Protein 2GWN (pdb70)

Structure (mmCIF, N/CA/C/O backbone):
data_2GWN
#
_entry.id   2GWN
#
_cell.length_a   86.459
_cell.length_b   86.873
_cell.length_c   114.581
_cell.angle_alpha   90.00
_cell.angle_beta   90.00
_cell.angle_gamma   90.00
#
_symmetry.space_group_name_H-M   'I 2 2 2'
#
loop_
_entity.id
_entity.type
_entity.pdbx_description
1 polymer dihydroorotase
2 non-polymer 'ZINC ION'
3 non-polymer 'CACODYLATE ION'
4 non-polymer 'CHLORIDE ION'
5 non-polymer 'SULFATE ION'
6 non-polymer BETA-MERCAPTOETHANOL
7 non-polymer GLYCEROL
8 water water
#
loop_
_atom_site.group_PDB
_atom_site.id
_atom_site.type_symbol
_atom_site.label_atom_id
_atom_site.label_alt_id
_atom_site.label_comp_id
_atom_site.label_asym_id
_atom_site.label_entity_id
_atom_site.label_seq_id
_atom_site.pdbx_PDB_ins_code
_atom_site.Cartn_x
_atom_site.Cartn_y
_atom_site.Cartn_z
_atom_site.occupancy
_atom_site.B_iso_or_equiv
_atom_site.auth_seq_id
_atom_site.auth_comp_id
_atom_site.auth_asym_id
_atom_site.auth_atom_id
_atom_site.pdbx_PDB_model_num
ATOM 1 N N . SER A 1 1 ? 18.360 35.979 -1.187 1.00 28.31 -2 SER A N 1
ATOM 2 C CA . SER A 1 1 ? 17.044 35.359 -1.542 1.00 28.22 -2 SER A CA 1
ATOM 3 C C . SER A 1 1 ? 17.095 34.791 -2.959 1.00 27.78 -2 SER A C 1
ATOM 4 O O . SER A 1 1 ? 17.765 35.359 -3.832 1.00 27.71 -2 SER A O 1
ATOM 7 N N . ASN A 1 2 ? 16.417 33.664 -3.184 1.00 26.46 -1 ASN A N 1
ATOM 8 C CA . ASN A 1 2 ? 16.228 33.171 -4.552 1.00 25.71 -1 ASN A CA 1
ATOM 9 C C . ASN A 1 2 ? 15.025 33.863 -5.216 1.00 25.05 -1 ASN A C 1
ATOM 10 O O . ASN A 1 2 ? 13.999 34.089 -4.564 1.00 24.61 -1 ASN A O 1
ATOM 15 N N . ALA A 1 3 ? 15.176 34.225 -6.493 1.00 24.22 0 ALA A N 1
ATOM 16 C CA . ALA A 1 3 ? 14.094 34.848 -7.283 1.00 23.55 0 ALA A CA 1
ATOM 17 C C . ALA A 1 3 ? 13.839 34.066 -8.580 1.00 23.21 0 ALA A C 1
ATOM 18 O O . ALA A 1 3 ? 12.909 34.353 -9.353 1.00 22.51 0 ALA A O 1
ATOM 28 N N . LYS A 1 5 ? 13.153 30.697 -11.102 1.00 18.85 2 LYS A N 1
ATOM 29 C CA . LYS A 1 5 ? 12.511 29.397 -11.207 1.00 17.84 2 LYS A CA 1
ATOM 30 C C . LYS A 1 5 ? 13.589 28.360 -11.447 1.00 16.46 2 LYS A C 1
ATOM 31 O O . LYS A 1 5 ? 14.327 28.421 -12.445 1.00 17.09 2 LYS A O 1
ATOM 37 N N . ILE A 1 6 ? 13.699 27.427 -10.509 1.00 15.14 3 ILE A N 1
ATOM 38 C CA . ILE A 1 6 ? 14.724 26.411 -10.558 1.00 13.39 3 ILE A CA 1
ATOM 39 C C . ILE A 1 6 ? 14.043 25.068 -10.627 1.00 12.61 3 ILE A C 1
ATOM 40 O O . ILE A 1 6 ? 13.229 24.736 -9.757 1.00 12.60 3 ILE A O 1
ATOM 45 N N . LEU A 1 7 ? 14.407 24.288 -11.636 1.00 11.01 4 LEU A N 1
ATOM 46 C CA . LEU A 1 7 ? 13.823 22.966 -11.840 1.00 10.43 4 LEU A CA 1
ATOM 47 C C . LEU A 1 7 ? 14.787 21.901 -11.365 1.00 10.26 4 LEU A C 1
ATOM 48 O O . LEU A 1 7 ? 15.923 21.799 -11.852 1.00 11.20 4 LEU A O 1
ATOM 53 N N . LEU A 1 8 ? 14.334 21.117 -10.397 1.00 10.42 5 LEU A N 1
ATOM 54 C CA . LEU A 1 8 ? 15.044 19.916 -9.987 1.00 10.28 5 LEU A CA 1
ATOM 55 C C . LEU A 1 8 ? 14.471 18.819 -10.839 1.00 9.89 5 LEU A C 1
ATOM 56 O O . LEU A 1 8 ? 13.343 18.361 -10.626 1.00 10.94 5 LEU A O 1
ATOM 61 N N . ARG A 1 9 ? 15.237 18.417 -11.845 1.00 9.31 6 ARG A N 1
ATOM 62 C CA . ARG A 1 9 ? 14.673 17.656 -12.940 1.00 9.21 6 ARG A CA 1
ATOM 63 C C . ARG A 1 9 ? 14.924 16.152 -12.809 1.00 9.21 6 ARG A C 1
ATOM 64 O O . ARG A 1 9 ? 16.077 15.719 -12.679 1.00 9.55 6 ARG A O 1
ATOM 72 N N . ASN A 1 10 ? 13.836 15.371 -12.861 1.00 8.95 7 ASN A N 1
ATOM 73 C CA . ASN A 1 10 ? 13.875 13.895 -12.902 1.00 10.03 7 ASN A CA 1
ATOM 74 C C . ASN A 1 10 ? 14.595 13.213 -11.738 1.00 10.50 7 ASN A C 1
ATOM 75 O O . ASN A 1 10 ? 15.396 12.275 -11.924 1.00 11.54 7 ASN A O 1
ATOM 80 N N . ALA A 1 11 ? 14.288 13.683 -10.543 1.00 10.13 8 ALA A N 1
ATOM 81 C CA . ALA A 1 11 ? 14.717 13.038 -9.321 1.00 10.95 8 ALA A CA 1
ATOM 82 C C . ALA A 1 11 ? 13.856 11.810 -9.023 1.00 11.30 8 ALA A C 1
ATOM 83 O O . ALA A 1 11 ? 12.827 11.578 -9.683 1.00 12.31 8 ALA A O 1
ATOM 85 N N . LEU A 1 12 ? 14.270 11.052 -8.014 1.00 11.13 9 LEU A N 1
ATOM 86 C CA . LEU A 1 12 ? 13.391 10.056 -7.370 1.00 10.99 9 LEU A CA 1
ATOM 87 C C . LEU A 1 12 ? 12.856 10.684 -6.080 1.00 10.72 9 LEU A C 1
ATOM 88 O O . LEU A 1 12 ? 13.580 10.850 -5.103 1.00 10.70 9 LEU A O 1
ATOM 93 N N . ILE A 1 13 ? 11.598 11.091 -6.107 1.00 10.08 10 ILE A N 1
ATOM 94 C CA . ILE A 1 13 ? 11.043 11.851 -4.991 1.00 11.08 10 ILE A CA 1
ATOM 95 C C . ILE A 1 13 ? 10.458 10.926 -3.930 1.00 10.91 10 ILE A C 1
ATOM 96 O O . ILE A 1 13 ? 9.760 9.970 -4.263 1.00 11.59 10 ILE A O 1
ATOM 101 N N . THR A 1 14 ? 10.726 11.220 -2.656 1.00 10.18 11 THR A N 1
ATOM 102 C CA . THR A 1 14 ? 9.983 10.572 -1.571 1.00 10.02 11 THR A CA 1
ATOM 103 C C . THR A 1 14 ? 9.222 11.630 -0.796 1.00 10.46 11 THR A C 1
ATOM 104 O O . THR A 1 14 ? 9.823 12.588 -0.261 1.00 10.25 11 THR A O 1
ATOM 108 N N . ASN A 1 15 ? 7.898 11.456 -0.724 1.00 9.47 12 ASN A N 1
ATOM 109 C CA . ASN A 1 15 ? 7.054 12.404 0.009 1.00 9.63 12 ASN A CA 1
ATOM 110 C C . ASN A 1 15 ? 5.745 11.720 0.358 1.00 8.89 12 ASN A C 1
ATOM 111 O O . ASN A 1 15 ? 5.123 11.073 -0.504 1.00 8.96 12 ASN A O 1
ATOM 116 N N . GLU A 1 16 ? 5.361 11.861 1.624 1.00 7.73 13 GLU A N 1
ATOM 117 C CA . GLU A 1 16 ? 4.061 11.437 2.153 1.00 8.41 13 GLU A CA 1
ATOM 118 C C . GLU A 1 16 ? 3.766 9.972 1.838 1.00 8.37 13 GLU A C 1
ATOM 119 O O . GLU A 1 16 ? 2.684 9.621 1.346 1.00 8.09 13 GLU A O 1
ATOM 125 N N . GLY A 1 17 ? 4.760 9.127 2.106 1.00 8.74 14 GLY A N 1
ATOM 126 C CA . GLY A 1 17 ? 4.553 7.666 2.054 1.00 10.14 14 GLY A CA 1
ATOM 127 C C . GLY A 1 17 ? 4.747 7.086 0.662 1.00 10.72 14 GLY A C 1
ATOM 128 O O . GLY A 1 17 ? 4.610 5.876 0.479 1.00 10.56 14 GLY A O 1
ATOM 129 N N . LYS A 1 18 ? 5.064 7.936 -0.314 1.00 10.81 15 LYS A N 1
ATOM 130 C CA . LYS A 1 18 ? 5.222 7.499 -1.713 1.00 12.80 15 LYS A CA 1
ATOM 131 C C . LYS A 1 18 ? 6.615 7.833 -2.208 1.00 12.09 15 LYS A C 1
ATOM 132 O O . LYS A 1 18 ? 7.156 8.904 -1.913 1.00 10.53 15 LYS A O 1
ATOM 138 N N . THR A 1 19 ? 7.177 6.929 -3.008 1.00 11.21 16 THR A N 1
ATOM 139 C CA . THR A 1 19 ? 8.408 7.216 -3.722 1.00 10.51 16 THR A CA 1
ATOM 140 C C . THR A 1 19 ? 8.137 7.073 -5.223 1.00 10.89 16 THR A C 1
ATOM 141 O O . THR A 1 19 ? 7.609 6.057 -5.670 1.00 9.46 16 THR A O 1
ATOM 145 N N . PHE A 1 20 ? 8.508 8.099 -5.988 1.00 11.07 17 PHE A N 1
ATOM 146 C CA . PHE A 1 20 ? 8.156 8.137 -7.417 1.00 11.80 17 PHE A CA 1
ATOM 147 C C . PHE A 1 20 ? 9.094 9.051 -8.204 1.00 12.15 17 PHE A C 1
ATOM 148 O O . PHE A 1 20 ? 9.539 10.082 -7.683 1.00 10.92 17 PHE A O 1
ATOM 156 N N . PRO A 1 21 ? 9.397 8.683 -9.471 1.00 12.63 18 PRO A N 1
ATOM 157 C CA . PRO A 1 21 ? 10.176 9.598 -10.312 1.00 12.97 18 PRO A CA 1
ATOM 158 C C . PRO A 1 21 ? 9.401 10.890 -10.454 1.00 13.52 18 PRO A C 1
ATOM 159 O O . PRO A 1 21 ? 8.153 10.873 -10.563 1.00 14.04 18 PRO A O 1
ATOM 163 N N . GLY A 1 22 ? 10.101 12.012 -10.391 1.00 12.24 19 GLY A N 1
ATOM 164 C CA . GLY A 1 22 ? 9.425 13.276 -10.613 1.00 12.28 19 GLY A CA 1
ATOM 165 C C . GLY A 1 22 ? 10.373 14.448 -10.608 1.00 12.06 19 GLY A C 1
ATOM 166 O O . GLY A 1 22 ? 11.567 14.293 -10.297 1.00 13.01 19 GLY A O 1
ATOM 167 N N . SER A 1 23 ? 9.837 15.614 -10.956 1.00 11.08 20 SER A N 1
ATOM 168 C CA . SER A 1 23 ? 10.584 16.855 -10.911 1.00 11.47 20 SER A CA 1
ATOM 169 C C . SER A 1 23 ? 9.883 17.819 -9.965 1.00 11.12 20 SER A C 1
ATOM 170 O O . SER A 1 23 ? 8.668 17.746 -9.759 1.00 11.09 20 SER A O 1
ATOM 173 N N . VAL A 1 24 ? 10.660 18.740 -9.411 1.00 11.39 21 VAL A N 1
ATOM 174 C CA . VAL A 1 24 ? 10.122 19.766 -8.549 1.00 11.60 21 VAL A CA 1
ATOM 175 C C . VAL A 1 24 ? 10.545 21.100 -9.068 1.00 11.63 21 VAL A C 1
ATOM 176 O O . VAL A 1 24 ? 11.749 21.323 -9.313 1.00 11.86 21 VAL A O 1
ATOM 188 N N . ILE A 1 26 ? 10.911 24.996 -8.193 1.00 12.71 23 ILE A N 1
ATOM 189 C CA . ILE A 1 26 ? 11.071 26.009 -7.163 1.00 12.82 23 ILE A CA 1
ATOM 190 C C . ILE A 1 26 ? 10.818 27.367 -7.807 1.00 13.04 23 ILE A C 1
ATOM 191 O O . ILE A 1 26 ? 11.336 27.652 -8.884 1.00 13.37 23 ILE A O 1
ATOM 196 N N . ASP A 1 27 ? 9.992 28.185 -7.170 1.00 12.85 24 ASP A N 1
ATOM 197 C CA . ASP A 1 27 ? 9.787 29.542 -7.631 1.00 13.07 24 ASP A CA 1
ATOM 198 C C . ASP A 1 27 ? 10.104 30.491 -6.490 1.00 11.53 24 ASP A C 1
ATOM 199 O O . ASP A 1 27 ? 9.324 30.605 -5.547 1.00 12.19 24 ASP A O 1
ATOM 204 N N . GLY A 1 28 ? 11.258 31.143 -6.554 1.00 9.95 25 GLY A N 1
ATOM 205 C CA . GLY A 1 28 ? 11.718 31.976 -5.445 1.00 9.24 25 GLY A CA 1
ATOM 206 C C . GLY A 1 28 ? 11.935 31.118 -4.201 1.00 8.58 25 GLY A C 1
ATOM 207 O O . GLY A 1 28 ? 12.620 30.107 -4.267 1.00 8.74 25 GLY A O 1
ATOM 208 N N . ALA A 1 29 ? 11.326 31.493 -3.077 1.00 7.62 26 ALA A N 1
ATOM 209 C CA . ALA A 1 29 ? 11.526 30.741 -1.829 1.00 8.49 26 ALA A CA 1
ATOM 210 C C . ALA A 1 29 ? 10.636 29.508 -1.715 1.00 8.51 26 ALA A C 1
ATOM 211 O O . ALA A 1 29 ? 10.789 28.721 -0.792 1.00 8.09 26 ALA A O 1
ATOM 213 N N . PHE A 1 30 ? 9.707 29.328 -2.653 1.00 9.82 27 PHE A N 1
ATOM 214 C CA . PHE A 1 30 ? 8.669 28.286 -2.479 1.00 10.32 27 PHE A CA 1
ATOM 215 C C . PHE A 1 30 ? 8.672 27.185 -3.519 1.00 11.03 27 PHE A C 1
ATOM 216 O O . PHE A 1 30 ? 9.165 27.368 -4.632 1.00 11.46 27 PHE A O 1
ATOM 224 N N . ILE A 1 31 ? 8.113 26.041 -3.145 1.00 11.30 28 ILE A N 1
ATOM 225 C CA . ILE A 1 31 ? 7.825 24.970 -4.090 1.00 11.81 28 ILE A CA 1
ATOM 226 C C . ILE A 1 31 ? 6.577 25.388 -4.865 1.00 12.56 28 ILE A C 1
ATOM 227 O O . ILE A 1 31 ? 5.537 25.721 -4.279 1.00 12.96 28 ILE A O 1
ATOM 232 N N . SER A 1 32 ? 6.673 25.407 -6.181 1.00 13.34 29 SER A N 1
ATOM 233 C CA . SER A 1 32 ? 5.525 25.837 -6.946 1.00 14.94 29 SER A CA 1
ATOM 234 C C . SER A 1 32 ? 4.827 24.661 -7.595 1.00 15.84 29 SER A C 1
ATOM 235 O O . SER A 1 32 ? 3.603 24.707 -7.767 1.00 16.10 29 SER A O 1
ATOM 238 N N . ARG A 1 33 ? 5.589 23.630 -7.975 1.00 15.84 30 ARG A N 1
ATOM 239 C CA . ARG A 1 33 ? 4.995 22.478 -8.665 1.00 17.15 30 ARG A CA 1
ATOM 240 C C . ARG A 1 33 ? 5.768 21.199 -8.450 1.00 16.16 30 ARG A C 1
ATOM 241 O O . ARG A 1 33 ? 6.995 21.223 -8.314 1.00 16.98 30 ARG A O 1
ATOM 249 N N . ILE A 1 34 ? 5.038 20.089 -8.371 1.00 15.55 31 ILE A N 1
ATOM 250 C CA . ILE A 1 34 ? 5.635 18.747 -8.402 1.00 15.33 31 ILE A CA 1
ATOM 251 C C . ILE A 1 34 ? 5.094 18.093 -9.668 1.00 14.94 31 ILE A C 1
ATOM 252 O O . ILE A 1 34 ? 3.867 18.090 -9.893 1.00 14.57 31 ILE A O 1
ATOM 257 N N . ILE A 1 35 ? 6.003 17.606 -10.523 1.00 13.44 32 ILE A N 1
ATOM 258 C CA . ILE A 1 35 ? 5.619 17.079 -11.824 1.00 12.73 32 ILE A CA 1
ATOM 259 C C . ILE A 1 35 ? 6.005 15.622 -11.837 1.00 13.58 32 ILE A C 1
ATOM 260 O O . ILE A 1 35 ? 7.196 15.288 -11.940 1.00 13.50 32 ILE A O 1
ATOM 265 N N . GLU A 1 36 ? 5.015 14.743 -11.717 1.00 13.23 33 GLU A N 1
ATOM 266 C CA . GLU A 1 36 ? 5.296 13.308 -11.695 1.00 14.09 33 GLU A CA 1
ATOM 267 C C . GLU A 1 36 ? 5.854 12.793 -13.014 1.00 13.26 33 GLU A C 1
ATOM 268 O O . GLU A 1 36 ? 5.455 13.252 -14.094 1.00 12.77 33 GLU A O 1
ATOM 274 N N . GLY A 1 37 ? 6.777 11.841 -12.919 1.00 12.09 34 GLY A N 1
ATOM 275 C CA . GLY A 1 37 ? 7.277 11.131 -14.096 1.00 13.00 34 GLY A CA 1
ATOM 276 C C . GLY A 1 37 ? 8.652 11.609 -14.521 1.00 13.66 34 GLY A C 1
ATOM 277 O O . GLY A 1 37 ? 9.326 12.320 -13.792 1.00 12.07 34 GLY A O 1
ATOM 278 N N . GLU A 1 38 ? 9.054 11.210 -15.720 1.00 15.12 35 GLU A N 1
ATOM 279 C CA . GLU A 1 38 ? 10.330 11.641 -16.291 1.00 16.92 35 GLU A CA 1
ATOM 280 C C . GLU A 1 38 ? 10.041 12.674 -17.381 1.00 16.27 35 GLU A C 1
ATOM 281 O O . GLU A 1 38 ? 9.410 12.350 -18.386 1.00 15.53 35 GLU A O 1
ATOM 287 N N . LEU A 1 39 ? 10.479 13.917 -17.187 1.00 16.46 36 LEU A N 1
ATOM 288 C CA . LEU A 1 39 ? 10.371 14.899 -18.260 1.00 17.42 36 LEU A CA 1
ATOM 289 C C . LEU A 1 39 ? 11.206 14.445 -19.449 1.00 18.68 36 LEU A C 1
ATOM 290 O O . LEU A 1 39 ? 12.354 14.029 -19.275 1.00 18.41 36 LEU A O 1
ATOM 295 N N . PRO A 1 40 ? 10.622 14.512 -20.663 1.00 19.46 37 PRO A N 1
ATOM 296 C CA . PRO A 1 40 ? 11.362 14.165 -21.872 1.00 20.45 37 PRO A CA 1
ATOM 297 C C . PRO A 1 40 ? 12.605 15.029 -22.022 1.00 21.23 37 PRO A C 1
ATOM 298 O O . PRO A 1 40 ? 12.705 16.088 -21.398 1.00 21.36 37 PRO A O 1
ATOM 302 N N . ALA A 1 41 ? 13.531 14.564 -22.859 1.00 22.51 38 ALA A N 1
ATOM 303 C CA . ALA A 1 41 ? 14.846 15.177 -23.057 1.00 23.30 38 ALA A CA 1
ATOM 304 C C . ALA A 1 41 ? 14.855 16.713 -23.171 1.00 23.76 38 ALA A C 1
ATOM 305 O O . ALA A 1 41 ? 15.624 17.396 -22.470 1.00 23.86 38 ALA A O 1
ATOM 307 N N . ASP A 1 42 ? 13.989 17.234 -24.038 1.00 23.96 39 ASP A N 1
ATOM 308 C CA . ASP A 1 42 ? 14.013 18.640 -24.441 1.00 24.40 39 ASP A CA 1
ATOM 309 C C . ASP A 1 42 ? 13.266 19.578 -23.489 1.00 24.41 39 ASP A C 1
ATOM 310 O O . ASP A 1 42 ? 13.330 20.805 -23.644 1.00 25.02 39 ASP A O 1
ATOM 315 N N . ASP A 1 43 ? 12.591 19.002 -22.492 1.00 23.27 40 ASP A N 1
ATOM 316 C CA . ASP A 1 43 ? 11.567 19.711 -21.746 1.00 22.33 40 ASP A CA 1
ATOM 317 C C . ASP A 1 43 ? 12.060 20.138 -20.357 1.00 21.45 40 ASP A C 1
ATOM 318 O O . ASP A 1 43 ? 12.332 19.295 -19.492 1.00 20.33 40 ASP A O 1
ATOM 323 N N . ASN A 1 44 ? 12.186 21.454 -20.179 1.00 20.66 41 ASN A N 1
ATOM 324 C CA . ASN A 1 44 ? 12.596 22.064 -18.908 1.00 20.67 41 ASN A CA 1
ATOM 325 C C . ASN A 1 44 ? 11.555 22.990 -18.273 1.00 20.24 41 ASN A C 1
ATOM 326 O O . ASN A 1 44 ? 11.873 23.759 -17.349 1.00 19.21 41 ASN A O 1
ATOM 331 N N . LEU A 1 45 ? 10.321 22.927 -18.782 1.00 19.63 42 LEU A N 1
ATOM 332 C CA . LEU A 1 45 ? 9.190 23.696 -18.238 1.00 19.75 42 LEU A CA 1
ATOM 333 C C . LEU A 1 45 ? 9.463 25.208 -18.113 1.00 20.16 42 LEU A C 1
ATOM 334 O O . LEU A 1 45 ? 8.930 25.880 -17.224 1.00 20.54 42 LEU A O 1
ATOM 339 N N . SER A 1 46 ? 10.291 25.729 -19.017 1.00 20.55 43 SER A N 1
ATOM 340 C CA . SER A 1 46 ? 10.732 27.135 -18.997 1.00 20.99 43 SER A CA 1
ATOM 341 C C . SER A 1 46 ? 11.399 27.604 -17.698 1.00 21.18 43 SER A C 1
ATOM 342 O O . SER A 1 46 ? 11.265 28.768 -17.314 1.00 22.01 43 SER A O 1
ATOM 345 N N . ALA A 1 47 ? 12.118 26.702 -17.028 1.00 20.48 44 ALA A N 1
ATOM 346 C CA . ALA A 1 47 ? 12.909 27.047 -15.855 1.00 19.84 44 ALA A CA 1
ATOM 347 C C . ALA A 1 47 ? 13.999 28.069 -16.192 1.00 19.63 44 ALA A C 1
ATOM 348 O O . ALA A 1 47 ? 14.509 28.096 -17.320 1.00 19.27 44 ALA A O 1
ATOM 350 N N . ASP A 1 48 ? 14.353 28.910 -15.222 1.00 19.10 45 ASP A N 1
ATOM 351 C CA . ASP A 1 48 ? 15.488 29.821 -15.375 1.00 18.97 45 ASP A CA 1
ATOM 352 C C . ASP A 1 48 ? 16.782 29.038 -15.219 1.00 18.78 45 ASP A C 1
ATOM 353 O O . ASP A 1 48 ? 17.807 29.361 -15.827 1.00 18.06 45 ASP A O 1
ATOM 358 N N . GLU A 1 49 ? 16.723 28.002 -14.388 1.00 17.92 46 GLU A N 1
ATOM 359 C CA . GLU A 1 49 ? 17.879 27.201 -14.081 1.00 18.00 46 GLU A CA 1
ATOM 360 C C . GLU A 1 49 ? 17.440 25.761 -13.898 1.00 17.32 46 GLU A C 1
ATOM 361 O O . GLU A 1 49 ? 16.364 25.508 -13.356 1.00 16.57 46 GLU A O 1
ATOM 367 N N . VAL A 1 50 ? 18.266 24.822 -14.344 1.00 16.26 47 VAL A N 1
ATOM 368 C CA . VAL A 1 50 ? 17.936 23.409 -14.208 1.00 15.70 47 VAL A CA 1
ATOM 369 C C . VAL A 1 50 ? 19.044 22.715 -13.450 1.00 15.59 47 VAL A C 1
ATOM 370 O O . VAL A 1 50 ? 20.226 22.937 -13.727 1.00 14.85 47 VAL A O 1
ATOM 374 N N . ILE A 1 51 ? 18.670 21.888 -12.479 1.00 14.79 48 ILE A N 1
ATOM 375 C CA . ILE A 1 51 ? 19.610 20.937 -11.900 1.00 15.25 48 ILE A CA 1
ATOM 376 C C . ILE A 1 51 ? 19.160 19.537 -12.307 1.00 14.51 48 ILE A C 1
ATOM 377 O O . ILE A 1 51 ? 18.043 19.113 -11.993 1.00 13.49 48 ILE A O 1
ATOM 382 N N . GLU A 1 52 ? 20.019 18.844 -13.046 1.00 13.50 49 GLU A N 1
ATOM 383 C CA . GLU A 1 52 ? 19.729 17.470 -13.439 1.00 14.17 49 GLU A CA 1
ATOM 384 C C . GLU A 1 52 ? 19.862 16.533 -12.256 1.00 13.69 49 GLU A C 1
ATOM 385 O O . GLU A 1 52 ? 20.956 16.373 -11.703 1.00 13.82 49 GLU A O 1
ATOM 391 N N . CYS A 1 53 ? 18.748 15.902 -11.880 1.00 12.76 50 CYS A N 1
ATOM 392 C CA . CYS A 1 53 ? 18.706 15.042 -10.696 1.00 12.17 50 CYS A CA 1
ATOM 393 C C . CYS A 1 53 ? 18.550 13.556 -10.965 1.00 12.54 50 CYS A C 1
ATOM 394 O O . CYS A 1 53 ? 18.267 12.788 -10.041 1.00 11.46 50 CYS A O 1
ATOM 397 N N . SER A 1 54 ? 18.712 13.130 -12.222 1.00 12.60 51 SER A N 1
ATOM 398 C CA . SER A 1 54 ? 18.620 11.698 -12.526 1.00 13.65 51 SER A CA 1
ATOM 399 C C . SER A 1 54 ? 19.609 10.931 -11.656 1.00 13.75 51 SER A C 1
ATOM 400 O O . SER A 1 54 ? 20.787 11.307 -11.585 1.00 13.72 51 SER A O 1
ATOM 403 N N . GLY A 1 55 ? 19.134 9.891 -10.969 1.00 13.31 52 GLY A N 1
ATOM 404 C CA . GLY A 1 55 ? 19.995 9.111 -10.089 1.00 13.25 52 GLY A CA 1
ATOM 405 C C . GLY A 1 55 ? 20.015 9.610 -8.645 1.00 13.47 52 GLY A C 1
ATOM 406 O O . GLY A 1 55 ? 20.595 8.952 -7.770 1.00 14.95 52 GLY A O 1
ATOM 407 N N . LEU A 1 56 ? 19.426 10.779 -8.394 1.00 11.80 53 LEU A N 1
ATOM 408 C CA . LEU A 1 56 ? 19.409 11.351 -7.047 1.00 11.09 53 LEU A CA 1
ATOM 409 C C . LEU A 1 56 ? 18.058 11.135 -6.416 1.00 11.35 53 LEU A C 1
ATOM 410 O O . LEU A 1 56 ? 17.038 10.968 -7.124 1.00 12.29 53 LEU A O 1
ATOM 415 N N . ARG A 1 57 ? 18.051 11.084 -5.087 1.00 10.85 54 ARG A N 1
ATOM 416 C CA . ARG A 1 57 ? 16.792 11.027 -4.337 1.00 11.21 54 ARG A CA 1
ATOM 417 C C . ARG A 1 57 ? 16.510 12.413 -3.785 1.00 10.04 54 ARG A C 1
ATOM 418 O O . ARG A 1 57 ? 17.414 13.091 -3.295 1.00 11.02 54 ARG A O 1
ATOM 426 N N . LEU A 1 58 ? 15.262 12.849 -3.896 1.00 9.08 55 LEU A N 1
ATOM 427 C CA . LEU A 1 58 ? 14.837 14.163 -3.406 1.00 8.31 55 LEU A CA 1
ATOM 428 C C . LEU A 1 58 ? 13.842 14.041 -2.254 1.00 8.37 55 LEU A C 1
ATOM 429 O O . LEU A 1 58 ? 12.781 13.422 -2.421 1.00 7.56 55 LEU A O 1
ATOM 434 N N . PHE A 1 59 ? 14.212 14.612 -1.099 1.00 8.38 56 PHE A N 1
ATOM 435 C CA . PHE A 1 59 ? 13.395 14.627 0.124 1.00 9.74 56 PHE A CA 1
ATOM 436 C C . PHE A 1 59 ? 13.141 16.073 0.586 1.00 9.87 56 PHE A C 1
ATOM 437 O O . PHE A 1 59 ? 13.931 16.987 0.268 1.00 9.73 56 PHE A O 1
ATOM 445 N N . PRO A 1 60 ? 12.097 16.283 1.419 1.00 9.91 57 PRO A N 1
ATOM 446 C CA . PRO A 1 60 ? 12.026 17.553 2.154 1.00 9.73 57 PRO A CA 1
ATOM 447 C C . PRO A 1 60 ? 13.222 17.563 3.119 1.00 9.82 57 PRO A C 1
ATOM 448 O O . PRO A 1 60 ? 13.639 16.488 3.590 1.00 9.31 57 PRO A O 1
ATOM 452 N N . GLY A 1 61 ? 13.797 18.745 3.380 1.00 9.59 58 GLY A N 1
ATOM 453 C CA . GLY A 1 61 ? 14.925 18.847 4.310 1.00 8.81 58 GLY A CA 1
ATOM 454 C C . GLY A 1 61 ? 14.515 18.322 5.693 1.00 9.59 58 GLY A C 1
ATOM 455 O O . GLY A 1 61 ? 13.339 18.443 6.088 1.00 10.84 58 GLY A O 1
ATOM 456 N N . CYS A 1 62 ? 15.464 17.738 6.425 1.00 9.90 59 CYS A N 1
ATOM 457 C CA . CYS A 1 62 ? 15.184 17.266 7.779 1.00 10.04 59 CYS A CA 1
ATOM 458 C C . CYS A 1 62 ? 14.955 18.460 8.685 1.00 10.52 59 CYS A C 1
ATOM 459 O O . CYS A 1 62 ? 15.589 19.516 8.526 1.00 10.41 59 CYS A O 1
ATOM 462 N N . ILE A 1 63 ? 14.030 18.259 9.630 1.00 10.62 60 ILE A N 1
ATOM 463 C CA . ILE A 1 63 ? 13.696 19.234 10.652 1.00 10.12 60 ILE A CA 1
ATOM 464 C C . ILE A 1 63 ? 14.089 18.556 11.966 1.00 11.08 60 ILE A C 1
ATOM 465 O O . ILE A 1 63 ? 13.473 17.550 12.378 1.00 11.17 60 ILE A O 1
ATOM 470 N N . ASP A 1 64 ? 15.106 19.110 12.613 1.00 10.96 61 ASP A N 1
ATOM 471 C CA . ASP A 1 64 ? 15.692 18.502 13.796 1.00 11.72 61 ASP A CA 1
ATOM 472 C C . ASP A 1 64 ? 15.162 19.185 15.071 1.00 11.15 61 ASP A C 1
ATOM 473 O O . ASP A 1 64 ? 15.399 20.379 15.278 1.00 12.19 61 ASP A O 1
ATOM 478 N N . ASP A 1 65 ? 14.441 18.449 15.922 1.00 10.36 62 ASP A N 1
ATOM 479 C CA . ASP A 1 65 ? 13.811 19.071 17.094 1.00 10.67 62 ASP A CA 1
ATOM 480 C C . ASP A 1 65 ? 14.747 19.210 18.292 1.00 11.19 62 ASP A C 1
ATOM 481 O O . ASP A 1 65 ? 14.308 19.641 19.360 1.00 10.75 62 ASP A O 1
ATOM 486 N N . GLN A 1 66 ? 16.024 18.835 18.143 1.00 10.61 63 GLN A N 1
ATOM 487 C CA . GLN A 1 66 ? 16.894 18.890 19.323 1.00 10.84 63 GLN A CA 1
ATOM 488 C C . GLN A 1 66 ? 18.360 19.017 18.961 1.00 10.03 63 GLN A C 1
ATOM 489 O O . GLN A 1 66 ? 18.991 18.013 18.616 1.00 9.51 63 GLN A O 1
ATOM 495 N N . VAL A 1 67 ? 18.877 20.248 19.017 1.00 9.11 64 VAL A N 1
ATOM 496 C CA . VAL A 1 67 ? 20.312 20.484 18.836 1.00 9.37 64 VAL A CA 1
ATOM 497 C C . VAL A 1 67 ? 20.794 21.394 19.948 1.00 9.95 64 VAL A C 1
ATOM 498 O O . VAL A 1 67 ? 19.986 22.093 20.615 1.00 10.15 64 VAL A O 1
ATOM 502 N N . HIS A 1 68 ? 22.107 21.403 20.150 1.00 10.91 65 HIS A N 1
ATOM 503 C CA . HIS A 1 68 ? 22.713 22.291 21.139 1.00 11.83 65 HIS A CA 1
ATOM 504 C C . HIS A 1 68 ? 23.845 22.992 20.414 1.00 11.55 65 HIS A C 1
ATOM 505 O O . HIS A 1 68 ? 24.911 22.423 20.243 1.00 11.93 65 HIS A O 1
ATOM 512 N N . PHE A 1 69 ? 23.606 24.200 19.928 1.00 11.28 66 PHE A N 1
ATOM 513 C CA . PHE A 1 69 ? 24.608 24.863 19.107 1.00 10.90 66 PHE A CA 1
ATOM 514 C C . PHE A 1 69 ? 25.568 25.746 19.944 1.00 11.22 66 PHE A C 1
ATOM 515 O O . PHE A 1 69 ? 26.429 26.447 19.397 1.00 11.42 66 PHE A O 1
ATOM 523 N N . ARG A 1 70 ? 25.425 25.691 21.274 1.00 11.47 67 ARG A N 1
ATOM 524 C CA . ARG A 1 70 ? 26.441 26.213 22.224 1.00 10.68 67 ARG A CA 1
ATOM 525 C C . ARG A 1 70 ? 26.607 27.733 22.248 1.00 11.86 67 ARG A C 1
ATOM 526 O O . ARG A 1 70 ? 27.607 28.238 22.749 1.00 12.51 67 ARG A O 1
ATOM 534 N N . GLU A 1 71 ? 25.609 28.459 21.754 1.00 11.74 68 GLU A N 1
ATOM 535 C CA . GLU A 1 71 ? 25.694 29.909 21.672 1.00 12.70 68 GLU A CA 1
ATOM 536 C C . GLU A 1 71 ? 24.380 30.497 22.200 1.00 12.67 68 GLU A C 1
ATOM 537 O O . GLU A 1 71 ? 23.325 30.124 21.710 1.00 13.22 68 GLU A O 1
ATOM 543 N N . PRO A 1 72 ? 24.446 31.450 23.157 1.00 13.01 69 PRO A N 1
ATOM 544 C CA . PRO A 1 72 ? 25.663 32.094 23.644 1.00 12.59 69 PRO A CA 1
ATOM 545 C C . PRO A 1 72 ? 26.447 31.289 24.687 1.00 13.08 69 PRO A C 1
ATOM 546 O O . PRO A 1 72 ? 25.904 30.414 25.357 1.00 13.40 69 PRO A O 1
ATOM 550 N N . GLY A 1 73 ? 27.728 31.617 24.810 1.00 12.79 70 GLY A N 1
ATOM 551 C CA . GLY A 1 73 ? 28.464 31.379 26.050 1.00 13.49 70 GLY A CA 1
ATOM 552 C C . GLY A 1 73 ? 29.308 30.129 26.126 1.00 13.53 70 GLY A C 1
ATOM 553 O O . GLY A 1 73 ? 30.073 29.961 27.072 1.00 13.37 70 GLY A O 1
ATOM 554 N N . LEU A 1 74 ? 29.167 29.245 25.144 1.00 13.67 71 LEU A N 1
ATOM 555 C CA . LEU A 1 74 ? 29.938 27.996 25.137 1.00 13.89 71 LEU A CA 1
ATOM 556 C C . LEU A 1 74 ? 30.623 27.849 23.780 1.00 14.08 71 LEU A C 1
ATOM 557 O O . LEU A 1 74 ? 30.849 26.725 23.313 1.00 14.06 71 LEU A O 1
ATOM 562 N N . THR A 1 75 ? 30.955 28.995 23.164 1.00 13.96 72 THR A N 1
ATOM 563 C CA . THR A 1 75 ? 31.327 29.048 21.730 1.00 14.38 72 THR A CA 1
ATOM 564 C C . THR A 1 75 ? 32.687 28.476 21.372 1.00 14.24 72 THR A C 1
ATOM 565 O O . THR A 1 75 ? 33.011 28.363 20.195 1.00 13.57 72 THR A O 1
ATOM 569 N N . HIS A 1 76 ? 33.477 28.092 22.372 1.00 13.77 73 HIS A N 1
ATOM 570 C CA . HIS A 1 76 ? 34.699 27.349 22.067 1.00 13.58 73 HIS A CA 1
ATOM 571 C C . HIS A 1 76 ? 34.337 25.974 21.503 1.00 13.23 73 HIS A C 1
ATOM 572 O O . HIS A 1 76 ? 35.124 25.375 20.765 1.00 12.55 73 HIS A O 1
ATOM 579 N N . LYS A 1 77 ? 33.135 25.493 21.843 1.00 12.45 74 LYS A N 1
ATOM 580 C CA . LYS A 1 77 ? 32.655 24.181 21.385 1.00 12.92 74 LYS A CA 1
ATOM 581 C C . LYS A 1 77 ? 32.049 24.248 19.975 1.00 12.32 74 LYS A C 1
ATOM 582 O O . LYS A 1 77 ? 32.151 23.289 19.213 1.00 12.09 74 LYS A O 1
ATOM 588 N N . ALA A 1 78 ? 31.388 25.367 19.663 1.00 12.11 75 ALA A N 1
ATOM 589 C CA . ALA A 1 78 ? 30.476 25.448 18.510 1.00 12.37 75 ALA A CA 1
ATOM 590 C C . ALA A 1 78 ? 29.790 26.807 18.501 1.00 12.48 75 ALA A C 1
ATOM 591 O O . ALA A 1 78 ? 29.718 27.478 19.546 1.00 12.08 75 ALA A O 1
ATOM 593 N N . THR A 1 79 ? 29.280 27.211 17.333 1.00 11.40 76 THR A N 1
ATOM 594 C CA . THR A 1 79 ? 28.366 28.347 17.238 1.00 11.11 76 THR A CA 1
ATOM 595 C C . THR A 1 79 ? 27.133 28.001 16.389 1.00 10.93 76 THR A C 1
ATOM 596 O O . THR A 1 79 ? 27.085 26.964 15.719 1.00 10.84 76 THR A O 1
ATOM 600 N N . ILE A 1 80 ? 26.136 28.875 16.420 1.00 10.52 77 ILE A N 1
ATOM 601 C CA . ILE A 1 80 ? 24.980 28.708 15.543 1.00 10.50 77 ILE A CA 1
ATOM 602 C C . ILE A 1 80 ? 25.448 28.719 14.066 1.00 10.47 77 ILE A C 1
ATOM 603 O O . ILE A 1 80 ? 24.994 27.897 13.270 1.00 11.39 77 ILE A O 1
ATOM 608 N N . ALA A 1 81 ? 26.364 29.619 13.722 1.00 10.59 78 ALA A N 1
ATOM 609 C CA . ALA A 1 81 ? 26.962 29.634 12.366 1.00 11.03 78 ALA A CA 1
ATOM 610 C C . ALA A 1 81 ? 27.667 28.323 11.991 1.00 10.69 78 ALA A C 1
ATOM 611 O O . ALA A 1 81 ? 27.389 27.727 10.942 1.00 11.61 78 ALA A O 1
ATOM 613 N N . SER A 1 82 ? 28.552 27.852 12.858 1.00 10.72 79 SER A N 1
ATOM 614 C CA . SER A 1 82 ? 29.377 26.683 12.535 1.00 10.11 79 SER A CA 1
ATOM 615 C C . SER A 1 82 ? 28.518 25.420 12.419 1.00 9.53 79 SER A C 1
ATOM 616 O O . SER A 1 82 ? 28.727 24.608 11.512 1.00 9.94 79 SER A O 1
ATOM 619 N N . GLU A 1 83 ? 27.544 25.270 13.307 1.00 8.52 80 GLU A N 1
ATOM 620 C CA . GLU A 1 83 ? 26.806 24.007 13.349 1.00 9.41 80 GLU A CA 1
ATOM 621 C C . GLU A 1 83 ? 25.651 24.009 12.379 1.00 9.08 80 GLU A C 1
ATOM 622 O O . GLU A 1 83 ? 25.236 22.936 11.935 1.00 9.03 80 GLU A O 1
ATOM 628 N N . SER A 1 84 ? 25.114 25.192 12.041 1.00 8.84 81 SER A N 1
ATOM 629 C CA . SER A 1 84 ? 24.029 25.206 11.047 1.00 8.67 81 SER A CA 1
ATOM 630 C C . SER A 1 84 ? 24.605 24.979 9.641 1.00 8.72 81 SER A C 1
ATOM 631 O O . SER A 1 84 ? 23.908 24.453 8.778 1.00 8.78 81 SER A O 1
ATOM 634 N N . ARG A 1 85 ? 25.879 25.328 9.443 1.00 8.15 82 ARG A N 1
ATOM 635 C CA . ARG A 1 85 ? 26.608 24.949 8.213 1.00 9.11 82 ARG A CA 1
ATOM 636 C C . ARG A 1 85 ? 26.767 23.435 8.175 1.00 8.99 82 ARG A C 1
ATOM 637 O O . ARG A 1 85 ? 26.484 22.802 7.130 1.00 9.59 82 ARG A O 1
ATOM 645 N N . ALA A 1 86 ? 27.188 22.835 9.303 1.00 8.23 83 ALA A N 1
ATOM 646 C CA . ALA A 1 86 ? 27.271 21.370 9.361 1.00 7.52 83 ALA A CA 1
ATOM 647 C C . ALA A 1 86 ? 25.901 20.740 9.089 1.00 8.33 83 ALA A C 1
ATOM 648 O O . ALA A 1 86 ? 25.800 19.684 8.418 1.00 8.95 83 ALA A O 1
ATOM 650 N N . ALA A 1 87 ? 24.849 21.375 9.603 1.00 8.49 84 ALA A N 1
ATOM 651 C CA . ALA A 1 87 ? 23.491 20.846 9.423 1.00 8.51 84 ALA A CA 1
ATOM 652 C C . ALA A 1 87 ? 23.101 20.826 7.940 1.00 9.24 84 ALA A C 1
ATOM 653 O O . ALA A 1 87 ? 22.656 19.776 7.439 1.00 9.54 84 ALA A O 1
ATOM 655 N N . VAL A 1 88 ? 23.272 21.943 7.239 1.00 8.52 85 VAL A N 1
ATOM 656 C CA . VAL A 1 88 ? 22.890 21.941 5.814 1.00 9.95 85 VAL A CA 1
ATOM 657 C C . VAL A 1 88 ? 23.693 20.912 4.999 1.00 9.43 85 VAL A C 1
ATOM 658 O O . VAL A 1 88 ? 23.169 20.308 4.045 1.00 10.02 85 VAL A O 1
ATOM 662 N N . ALA A 1 89 ? 24.949 20.700 5.379 1.00 8.91 86 ALA A N 1
ATOM 663 C CA . ALA A 1 89 ? 25.779 19.706 4.695 1.00 9.69 86 ALA A CA 1
ATOM 664 C C . ALA A 1 89 ? 25.223 18.290 4.899 1.00 10.32 86 ALA A C 1
ATOM 665 O O . ALA A 1 89 ? 25.493 17.371 4.092 1.00 10.28 86 ALA A O 1
ATOM 667 N N . GLY A 1 90 ? 24.486 18.112 5.995 1.00 9.70 87 GLY A N 1
ATOM 668 C CA . GLY A 1 90 ? 23.809 16.835 6.311 1.00 10.45 87 GLY A CA 1
ATOM 669 C C . GLY A 1 90 ? 22.343 16.765 5.844 1.00 11.48 87 GLY A C 1
ATOM 670 O O . GLY A 1 90 ? 21.639 15.804 6.169 1.00 12.67 87 GLY A O 1
ATOM 671 N N . GLY A 1 91 ? 21.886 17.755 5.075 1.00 10.42 88 GLY A N 1
ATOM 672 C CA . GLY A 1 91 ? 20.485 17.761 4.617 1.00 11.00 88 GLY A CA 1
ATOM 673 C C . GLY A 1 91 ? 19.446 18.213 5.650 1.00 10.66 88 GLY A C 1
ATOM 674 O O . GLY A 1 91 ? 18.231 18.037 5.443 1.00 10.65 88 GLY A O 1
ATOM 675 N N . VAL A 1 92 ? 19.917 18.814 6.742 1.00 10.75 89 VAL A N 1
ATOM 676 C CA . VAL A 1 92 ? 19.028 19.346 7.797 1.00 10.17 89 VAL A CA 1
ATOM 677 C C . VAL A 1 92 ? 18.829 20.833 7.521 1.00 10.09 89 VAL A C 1
ATOM 678 O O . VAL A 1 92 ? 19.803 21.610 7.538 1.00 11.49 89 VAL A O 1
ATOM 682 N N . THR A 1 93 ? 17.584 21.236 7.271 1.00 8.72 90 THR A N 1
ATOM 683 C CA . THR A 1 93 ? 17.286 22.585 6.801 1.00 9.25 90 THR A CA 1
ATOM 684 C C . THR A 1 93 ? 16.562 23.430 7.854 1.00 9.03 90 THR A C 1
ATOM 685 O O . THR A 1 93 ? 16.371 24.642 7.657 1.00 9.96 90 THR A O 1
ATOM 689 N N . SER A 1 94 ? 16.183 22.796 8.962 1.00 8.99 91 SER A N 1
ATOM 690 C CA . SER A 1 94 ? 15.563 23.505 10.108 1.00 9.32 91 SER A CA 1
ATOM 691 C C . SER A 1 94 ? 16.048 22.823 11.397 1.00 10.01 91 SER A C 1
ATOM 692 O O . SER A 1 94 ? 16.155 21.595 11.444 1.00 10.63 91 SER A O 1
ATOM 695 N N . PHE A 1 95 ? 16.332 23.619 12.437 1.00 9.60 92 PHE A N 1
ATOM 696 C CA . PHE A 1 95 ? 16.740 23.057 13.723 1.00 9.55 92 PHE A CA 1
ATOM 697 C C . PHE A 1 95 ? 16.050 23.782 14.880 1.00 9.56 92 PHE A C 1
ATOM 698 O O . PHE A 1 95 ? 15.660 24.962 14.777 1.00 9.92 92 PHE A O 1
ATOM 714 N N . ASP A 1 97 ? 17.039 24.624 18.734 1.00 10.05 94 ASP A N 1
ATOM 715 C CA . ASP A 1 97 ? 18.178 24.664 19.647 1.00 11.38 94 ASP A CA 1
ATOM 716 C C . ASP A 1 97 ? 17.684 24.764 21.090 1.00 11.13 94 ASP A C 1
ATOM 717 O O . ASP A 1 97 ? 16.716 25.489 21.387 1.00 10.30 94 ASP A O 1
ATOM 730 N N . PRO A 1 99 ? 17.742 25.244 25.436 1.00 10.30 96 PRO A N 1
ATOM 731 C CA . PRO A 1 99 ? 18.013 26.426 26.262 1.00 10.26 96 PRO A CA 1
ATOM 732 C C . PRO A 1 99 ? 19.224 26.360 27.214 1.00 10.83 96 PRO A C 1
ATOM 733 O O . PRO A 1 99 ? 19.463 27.333 27.914 1.00 10.74 96 PRO A O 1
ATOM 737 N N . ASN A 1 100 ? 19.996 25.261 27.198 1.00 10.94 97 ASN A N 1
ATOM 738 C CA . ASN A 1 100 ? 21.121 25.087 28.132 1.00 12.98 97 ASN A CA 1
ATOM 739 C C . ASN A 1 100 ? 22.401 25.773 27.639 1.00 13.33 97 ASN A C 1
ATOM 740 O O . ASN A 1 100 ? 23.464 25.160 27.489 1.00 12.99 97 ASN A O 1
ATOM 745 N N . THR A 1 101 ? 22.248 27.046 27.299 1.00 14.37 98 THR A N 1
ATOM 746 C CA . THR A 1 101 ? 23.368 27.870 26.860 1.00 13.12 98 THR A CA 1
ATOM 747 C C . THR A 1 101 ? 23.762 28.734 28.067 1.00 13.95 98 THR A C 1
ATOM 748 O O . THR A 1 101 ? 23.226 28.537 29.153 1.00 13.76 98 THR A O 1
ATOM 752 N N . ASN A 1 102 ? 24.688 29.673 27.880 1.00 13.45 99 ASN A N 1
ATOM 753 C CA . ASN A 1 102 ? 25.228 30.508 28.972 1.00 14.21 99 ASN A CA 1
ATOM 754 C C . ASN A 1 102 ? 25.214 31.964 28.498 1.00 13.44 99 ASN A C 1
ATOM 755 O O . ASN A 1 102 ? 26.112 32.398 27.781 1.00 12.59 99 ASN A O 1
ATOM 760 N N . PRO A 1 103 ? 24.181 32.726 28.877 1.00 13.65 100 PRO A N 1
ATOM 761 C CA . PRO A 1 103 ? 23.061 32.393 29.763 1.00 13.52 100 PRO A CA 1
ATOM 762 C C . PRO A 1 103 ? 22.039 31.431 29.157 1.00 12.74 100 PRO A C 1
ATOM 763 O O . PRO A 1 103 ? 21.928 31.308 27.931 1.00 14.01 100 PRO A O 1
ATOM 767 N N . PRO A 1 104 ? 21.273 30.755 30.011 1.00 12.72 101 PRO A N 1
ATOM 768 C CA . PRO A 1 104 ? 20.237 29.865 29.489 1.00 12.35 101 PRO A CA 1
ATOM 769 C C . PRO A 1 104 ? 19.028 30.647 29.013 1.00 12.22 101 PRO A C 1
ATOM 770 O O . PRO A 1 104 ? 18.790 31.784 29.491 1.00 11.82 101 PRO A O 1
ATOM 774 N N . THR A 1 105 ? 18.262 30.040 28.113 1.00 12.15 102 THR A N 1
ATOM 775 C CA . THR A 1 105 ? 17.178 30.735 27.435 1.00 12.05 102 THR A CA 1
ATOM 776 C C . THR A 1 105 ? 15.890 30.627 28.259 1.00 12.33 102 THR A C 1
ATOM 777 O O . THR A 1 105 ? 14.961 29.932 27.869 1.00 13.08 102 THR A O 1
ATOM 781 N N . THR A 1 106 ? 15.862 31.317 29.402 1.00 12.21 103 THR A N 1
ATOM 782 C CA . THR A 1 106 ? 14.855 31.117 30.449 1.00 12.65 103 THR A CA 1
ATOM 783 C C . THR A 1 106 ? 14.091 32.422 30.708 1.00 13.73 103 THR A C 1
ATOM 784 O O . THR A 1 106 ? 13.352 32.570 31.694 1.00 12.62 103 THR A O 1
ATOM 796 N N . TRP A 1 108 ? 12.325 35.924 28.241 1.00 15.85 105 TRP A N 1
ATOM 797 C CA . TRP A 1 108 ? 11.981 36.343 26.909 1.00 16.05 105 TRP A CA 1
ATOM 798 C C . TRP A 1 108 ? 13.122 37.084 26.190 1.00 14.63 105 TRP A C 1
ATOM 799 O O . TRP A 1 108 ? 13.311 36.928 24.979 1.00 13.96 105 TRP A O 1
ATOM 810 N N . GLU A 1 109 ? 13.855 37.896 26.939 1.00 12.30 106 GLU A N 1
ATOM 811 C CA . GLU A 1 109 ? 14.940 38.692 26.357 1.00 11.58 106 GLU A CA 1
ATOM 812 C C . GLU A 1 109 ? 15.949 37.746 25.685 1.00 10.63 106 GLU A C 1
ATOM 813 O O . GLU A 1 109 ? 16.489 38.054 24.623 1.00 9.56 106 GLU A O 1
ATOM 819 N N . ARG A 1 110 ? 16.210 36.599 26.323 1.00 10.46 107 ARG A N 1
ATOM 820 C CA . ARG A 1 110 ? 17.203 35.658 25.840 1.00 10.95 107 ARG A CA 1
ATOM 821 C C . ARG A 1 110 ? 16.743 34.967 24.575 1.00 11.55 107 ARG A C 1
ATOM 822 O O . ARG A 1 110 ? 17.546 34.659 23.697 1.00 11.32 107 ARG A O 1
ATOM 830 N N . LEU A 1 111 ? 15.449 34.692 24.500 1.00 11.18 108 LEU A N 1
ATOM 831 C CA . LEU A 1 111 ? 14.904 34.059 23.317 1.00 11.94 108 LEU A CA 1
ATOM 832 C C . LEU A 1 111 ? 15.001 35.021 22.120 1.00 11.14 108 LEU A C 1
ATOM 833 O O . LEU A 1 111 ? 15.414 34.622 21.032 1.00 10.03 108 LEU A O 1
ATOM 838 N N . LEU A 1 112 ? 14.611 36.281 22.336 1.00 10.81 109 LEU A N 1
ATOM 839 C CA . LEU A 1 112 ? 14.667 37.297 21.275 1.00 11.15 109 LEU A CA 1
ATOM 840 C C . LEU A 1 112 ? 16.107 37.449 20.772 1.00 11.28 109 LEU A C 1
ATOM 841 O O . LEU A 1 112 ? 16.357 37.609 19.580 1.00 12.14 109 LEU A O 1
ATOM 846 N N . GLU A 1 113 ? 17.047 37.396 21.702 1.00 11.16 110 GLU A N 1
ATOM 847 C CA . GLU A 1 113 ? 18.476 37.468 21.417 1.00 11.67 110 GLU A CA 1
ATOM 848 C C . GLU A 1 113 ? 18.954 36.332 20.524 1.00 10.90 110 GLU A C 1
ATOM 849 O O . GLU A 1 113 ? 19.670 36.571 19.547 1.00 10.86 110 GLU A O 1
ATOM 855 N N . LYS A 1 114 ? 18.567 35.098 20.858 1.00 10.72 111 LYS A N 1
ATOM 856 C CA . LYS A 1 114 ? 18.893 33.931 20.014 1.00 9.65 111 LYS A CA 1
ATOM 857 C C . LYS A 1 114 ? 18.257 34.051 18.632 1.00 9.44 111 LYS A C 1
ATOM 858 O O . LYS A 1 114 ? 18.873 33.691 17.626 1.00 10.16 111 LYS A O 1
ATOM 864 N N . ARG A 1 115 ? 17.019 34.533 18.568 1.00 9.19 112 ARG A N 1
ATOM 865 C CA . ARG A 1 115 ? 16.381 34.762 17.263 1.00 10.26 112 ARG A CA 1
ATOM 866 C C . ARG A 1 115 ? 17.157 35.769 16.397 1.00 10.36 112 ARG A C 1
ATOM 867 O O . ARG A 1 115 ? 17.250 35.609 15.160 1.00 10.42 112 ARG A O 1
ATOM 875 N N . GLN A 1 116 ? 17.741 36.787 17.030 1.00 10.57 113 GLN A N 1
ATOM 876 C CA . GLN A 1 116 ? 18.585 37.743 16.299 1.00 11.28 113 GLN A CA 1
ATOM 877 C C . GLN A 1 116 ? 19.894 37.086 15.807 1.00 11.12 113 GLN A C 1
ATOM 878 O O . GLN A 1 116 ? 20.307 37.295 14.659 1.00 11.70 113 GLN A O 1
ATOM 884 N N . ILE A 1 117 ? 20.533 36.288 16.664 1.00 11.21 114 ILE A N 1
ATOM 885 C CA . ILE A 1 117 ? 21.693 35.480 16.245 1.00 11.19 114 ILE A CA 1
ATOM 886 C C . ILE A 1 117 ? 21.380 34.589 15.051 1.00 11.35 114 ILE A C 1
ATOM 887 O O . ILE A 1 117 ? 22.179 34.503 14.101 1.00 11.46 114 ILE A O 1
ATOM 892 N N . GLY A 1 118 ? 20.210 33.953 15.089 1.00 11.13 115 GLY A N 1
ATOM 893 C CA . GLY A 1 118 ? 19.761 33.117 13.981 1.00 11.69 115 GLY A CA 1
ATOM 894 C C . GLY A 1 118 ? 19.629 33.934 12.713 1.00 11.21 115 GLY A C 1
ATOM 895 O O . GLY A 1 118 ? 20.165 33.568 11.675 1.00 10.69 115 GLY A O 1
ATOM 896 N N . ALA A 1 119 ? 18.940 35.067 12.800 1.00 11.09 116 ALA A N 1
ATOM 897 C CA . ALA A 1 119 ? 18.735 35.922 11.637 1.00 10.65 116 ALA A CA 1
ATOM 898 C C . ALA A 1 119 ? 20.060 36.350 11.009 1.00 11.84 116 ALA A C 1
ATOM 899 O O . ALA A 1 119 ? 20.192 36.355 9.788 1.00 11.58 116 ALA A O 1
ATOM 901 N N . ASP A 1 120 ? 21.010 36.726 11.872 1.00 11.41 117 ASP A N 1
ATOM 902 C CA . ASP A 1 120 ? 22.313 37.279 11.486 1.00 12.63 117 ASP A CA 1
ATOM 903 C C . ASP A 1 120 ? 23.337 36.236 11.018 1.00 11.74 117 ASP A C 1
ATOM 904 O O . ASP A 1 120 ? 24.245 36.577 10.245 1.00 10.85 117 ASP A O 1
ATOM 909 N N . THR A 1 121 ? 23.219 34.989 11.497 1.00 11.81 118 THR A N 1
ATOM 910 C CA . THR A 1 121 ? 24.302 33.998 11.308 1.00 11.31 118 THR A CA 1
ATOM 911 C C . THR A 1 121 ? 23.931 32.552 10.906 1.00 11.73 118 THR A C 1
ATOM 912 O O . THR A 1 121 ? 24.813 31.809 10.466 1.00 12.08 118 THR A O 1
ATOM 916 N N . ALA A 1 122 ? 22.674 32.138 11.080 1.00 11.35 119 ALA A N 1
ATOM 917 C CA . ALA A 1 122 ? 22.298 30.739 10.787 1.00 11.61 119 ALA A CA 1
ATOM 918 C C . ALA A 1 122 ? 22.261 30.479 9.278 1.00 11.62 119 ALA A C 1
ATOM 919 O O . ALA A 1 122 ? 21.891 31.367 8.470 1.00 11.70 119 ALA A O 1
ATOM 921 N N . TRP A 1 123 ? 22.624 29.249 8.919 1.00 10.79 120 TRP A N 1
ATOM 922 C CA . TRP A 1 123 ? 22.558 28.762 7.563 1.00 10.43 120 TRP A CA 1
ATOM 923 C C . TRP A 1 123 ? 21.347 27.854 7.344 1.00 9.98 120 TRP A C 1
ATOM 924 O O . TRP A 1 123 ? 21.144 27.346 6.246 1.00 9.75 120 TRP A O 1
ATOM 935 N N . ALA A 1 124 ? 20.578 27.634 8.408 1.00 9.91 121 ALA A N 1
ATOM 936 C CA . ALA A 1 124 ? 19.335 26.866 8.311 1.00 9.45 121 ALA A CA 1
ATOM 937 C C . ALA A 1 124 ? 18.226 27.602 9.047 1.00 9.08 121 ALA A C 1
ATOM 938 O O . ALA A 1 124 ? 18.488 28.533 9.828 1.00 8.64 121 ALA A O 1
ATOM 940 N N . ASN A 1 125 ? 16.971 27.247 8.781 1.00 9.81 122 ASN A N 1
ATOM 941 C CA . ASN A 1 125 ? 15.861 27.884 9.525 1.00 9.79 122 ASN A CA 1
ATOM 942 C C . ASN A 1 125 ? 15.928 27.501 10.989 1.00 10.57 122 ASN A C 1
ATOM 943 O O . ASN A 1 125 ? 16.386 26.409 11.342 1.00 10.02 122 ASN A O 1
ATOM 948 N N . TYR A 1 126 ? 15.498 28.412 11.851 1.00 9.82 123 TYR A N 1
ATOM 949 C CA . TYR A 1 126 ? 15.841 28.269 13.269 1.00 10.81 123 TYR A CA 1
ATOM 950 C C . TYR A 1 126 ? 14.659 28.428 14.212 1.00 10.12 123 TYR A C 1
ATOM 951 O O . TYR A 1 126 ? 13.719 29.219 13.979 1.00 10.39 123 TYR A O 1
ATOM 960 N N . GLY A 1 127 ? 14.728 27.674 15.298 1.00 10.62 124 GLY A N 1
ATOM 961 C CA . GLY A 1 127 ? 13.823 27.851 16.428 1.00 10.59 124 GLY A CA 1
ATOM 962 C C . GLY A 1 127 ? 14.553 27.548 17.717 1.00 10.54 124 GLY A C 1
ATOM 963 O O . GLY A 1 127 ? 15.596 26.881 17.706 1.00 11.42 124 GLY A O 1
ATOM 964 N N . PHE A 1 128 ? 13.971 28.003 18.824 1.00 10.67 125 PHE A N 1
ATOM 965 C CA . PHE A 1 128 ? 14.610 27.891 20.144 1.00 11.29 125 PHE A CA 1
ATOM 966 C C . PHE A 1 128 ? 13.573 27.507 21.198 1.00 10.52 125 PHE A C 1
ATOM 967 O O . PHE A 1 128 ? 12.602 28.236 21.403 1.00 10.52 125 PHE A O 1
ATOM 975 N N . PHE A 1 129 ? 13.793 26.378 21.873 1.00 10.32 126 PHE A N 1
ATOM 976 C CA . PHE A 1 129 ? 12.954 26.008 23.005 1.00 10.34 126 PHE A CA 1
ATOM 977 C C . PHE A 1 129 ? 13.156 27.002 24.135 1.00 10.67 126 PHE A C 1
ATOM 978 O O . PHE A 1 129 ? 14.270 27.490 24.359 1.00 11.30 126 PHE A O 1
ATOM 986 N N . PHE A 1 130 ? 12.076 27.309 24.841 1.00 10.04 127 PHE A N 1
ATOM 987 C CA . PHE A 1 130 ? 12.182 28.145 26.025 1.00 9.57 127 PHE A CA 1
ATOM 988 C C . PHE A 1 130 ? 12.568 27.191 27.165 1.00 10.63 127 PHE A C 1
ATOM 989 O O . PHE A 1 130 ? 12.173 26.023 27.144 1.00 11.71 127 PHE A O 1
ATOM 997 N N . GLY A 1 131 ? 13.357 27.649 28.123 1.00 10.02 128 GLY A N 1
ATOM 998 C CA . GLY A 1 131 ? 13.739 26.782 29.250 1.00 10.48 128 GLY A CA 1
ATOM 999 C C . GLY A 1 131 ? 12.919 27.056 30.501 1.00 11.66 128 GLY A C 1
ATOM 1000 O O . GLY A 1 131 ? 12.657 28.214 30.857 1.00 11.48 128 GLY A O 1
ATOM 1001 N N . GLY A 1 132 ? 12.516 25.995 31.186 1.00 11.58 129 GLY A N 1
ATOM 1002 C CA . GLY A 1 132 ? 11.844 26.132 32.482 1.00 12.19 129 GLY A CA 1
ATOM 1003 C C . GLY A 1 132 ? 12.847 25.886 33.595 1.00 13.57 129 GLY A C 1
ATOM 1004 O O . GLY A 1 132 ? 13.735 25.049 33.459 1.00 13.90 129 GLY A O 1
ATOM 1005 N N . THR A 1 133 ? 12.724 26.653 34.677 1.00 14.07 130 THR A N 1
ATOM 1006 C CA . THR A 1 133 ? 13.544 26.460 35.884 1.00 15.23 130 THR A CA 1
ATOM 1007 C C . THR A 1 133 ? 12.629 26.328 37.090 1.00 15.99 130 THR A C 1
ATOM 1008 O O . THR A 1 133 ? 11.397 26.435 36.962 1.00 15.49 130 THR A O 1
ATOM 1012 N N . ASN A 1 134 ? 13.220 26.124 38.269 1.00 15.90 131 ASN A N 1
ATOM 1013 C CA . ASN A 1 134 ? 12.446 26.103 39.492 1.00 17.42 131 ASN A CA 1
ATOM 1014 C C . ASN A 1 134 ? 11.794 27.461 39.773 1.00 17.68 131 ASN A C 1
ATOM 1015 O O . ASN A 1 134 ? 10.857 27.537 40.570 1.00 18.05 131 ASN A O 1
ATOM 1020 N N . ASP A 1 135 ? 12.287 28.526 39.128 1.00 18.18 132 ASP A N 1
ATOM 1021 C CA . ASP A 1 135 ? 11.933 29.888 39.520 1.00 18.99 132 ASP A CA 1
ATOM 1022 C C . ASP A 1 135 ? 11.310 30.799 38.467 1.00 17.72 132 ASP A C 1
ATOM 1023 O O . ASP A 1 135 ? 11.037 31.949 38.783 1.00 17.88 132 ASP A O 1
ATOM 1028 N N . ASN A 1 136 ? 11.063 30.332 37.241 1.00 15.42 133 ASN A N 1
ATOM 1029 C CA . ASN A 1 136 ? 10.674 31.280 36.171 1.00 14.52 133 ASN A CA 1
ATOM 1030 C C . ASN A 1 136 ? 9.261 31.134 35.611 1.00 14.61 133 ASN A C 1
ATOM 1031 O O . ASN A 1 136 ? 8.993 31.437 34.438 1.00 13.60 133 ASN A O 1
ATOM 1036 N N . ILE A 1 137 ? 8.344 30.656 36.440 1.00 15.55 134 ILE A N 1
ATOM 1037 C CA . ILE A 1 137 ? 7.010 30.361 35.947 1.00 17.01 134 ILE A CA 1
ATOM 1038 C C . ILE A 1 137 ? 6.364 31.575 35.269 1.00 16.96 134 ILE A C 1
ATOM 1039 O O . ILE A 1 137 ? 5.706 31.425 34.234 1.00 16.70 134 ILE A O 1
ATOM 1044 N N . ASP A 1 138 ? 6.600 32.757 35.831 1.00 17.87 135 ASP A N 1
ATOM 1045 C CA . ASP A 1 138 ? 6.055 34.007 35.295 1.00 19.48 135 ASP A CA 1
ATOM 1046 C C . ASP A 1 138 ? 6.572 34.286 33.874 1.00 19.25 135 ASP A C 1
ATOM 1047 O O . ASP A 1 138 ? 5.812 34.741 33.006 1.00 19.95 135 ASP A O 1
ATOM 1052 N N . GLU A 1 139 ? 7.844 33.971 33.628 1.00 18.66 136 GLU A N 1
ATOM 1053 C CA . GLU A 1 139 ? 8.395 34.044 32.255 1.00 18.00 136 GLU A CA 1
ATOM 1054 C C . GLU A 1 139 ? 7.704 33.092 31.292 1.00 17.28 136 GLU A C 1
ATOM 1055 O O . GLU A 1 139 ? 7.345 33.473 30.180 1.00 16.53 136 GLU A O 1
ATOM 1061 N N . ILE A 1 140 ? 7.535 31.842 31.717 1.00 16.65 137 ILE A N 1
ATOM 1062 C CA . ILE A 1 140 ? 6.855 30.838 30.913 1.00 16.66 137 ILE A CA 1
ATOM 1063 C C . ILE A 1 140 ? 5.446 31.279 30.472 1.00 17.62 137 ILE A C 1
ATOM 1064 O O . ILE A 1 140 ? 5.063 31.076 29.321 1.00 16.90 137 ILE A O 1
ATOM 1069 N N . LYS A 1 141 ? 4.670 31.854 31.388 1.00 19.19 138 LYS A N 1
ATOM 1070 C CA . LYS A 1 141 ? 3.304 32.307 31.036 1.00 21.09 138 LYS A CA 1
ATOM 1071 C C . LYS A 1 141 ? 3.239 33.402 29.959 1.00 20.46 138 LYS A C 1
ATOM 1072 O O . LYS A 1 141 ? 2.301 33.413 29.143 1.00 21.20 138 LYS A O 1
ATOM 1078 N N A ARG A 1 142 ? 4.286 34.236 29.929 0.50 20.08 139 ARG A N 1
ATOM 1079 N N B ARG A 1 142 ? 4.177 34.338 29.978 0.50 19.59 139 ARG A N 1
ATOM 1080 C CA A ARG A 1 142 ? 4.489 35.340 28.971 0.50 19.73 139 ARG A CA 1
ATOM 1081 C CA B ARG A 1 142 ? 4.108 35.470 29.061 0.50 18.73 139 ARG A CA 1
ATOM 1082 C C A ARG A 1 142 ? 5.200 34.959 27.655 0.50 19.00 139 ARG A C 1
ATOM 1083 C C B ARG A 1 142 ? 4.497 35.050 27.642 0.50 17.96 139 ARG A C 1
ATOM 1084 O O A ARG A 1 142 ? 5.545 35.830 26.848 0.50 18.99 139 ARG A O 1
ATOM 1085 O O B ARG A 1 142 ? 3.957 35.575 26.668 0.50 17.08 139 ARG A O 1
ATOM 1100 N N A VAL A 1 143 ? 5.454 33.674 27.450 0.50 17.64 140 VAL A N 1
ATOM 1101 N N B VAL A 1 143 ? 5.398 34.056 27.524 0.50 17.00 140 VAL A N 1
ATOM 1102 C CA A VAL A 1 143 ? 6.048 33.194 26.195 0.50 17.27 140 VAL A CA 1
ATOM 1103 C CA B VAL A 1 143 ? 5.972 33.617 26.240 0.50 17.18 140 VAL A CA 1
ATOM 1104 C C A VAL A 1 143 ? 4.995 33.284 25.082 0.50 16.48 140 VAL A C 1
ATOM 1105 C C B VAL A 1 143 ? 4.958 33.477 25.128 0.50 16.32 140 VAL A C 1
ATOM 1106 O O A VAL A 1 143 ? 3.937 32.677 25.214 0.50 15.83 140 VAL A O 1
ATOM 1107 O O B VAL A 1 143 ? 3.981 32.878 25.270 0.50 15.97 140 VAL A O 1
ATOM 1114 N N . ASP A 1 144 ? 5.261 34.026 24.001 1.00 16.24 141 ASP A N 1
ATOM 1115 C CA . ASP A 1 144 ? 4.382 33.949 22.809 1.00 16.37 141 ASP A CA 1
ATOM 1116 C C . ASP A 1 144 ? 4.569 32.554 22.161 1.00 15.46 141 ASP A C 1
ATOM 1117 O O . ASP A 1 144 ? 5.643 32.236 21.664 1.00 15.70 141 ASP A O 1
ATOM 1122 N N . LYS A 1 145 ? 3.521 31.730 22.183 1.00 15.75 142 LYS A N 1
ATOM 1123 C CA . LYS A 1 145 ? 3.624 30.343 21.704 1.00 16.62 142 LYS A CA 1
ATOM 1124 C C . LYS A 1 145 ? 3.835 30.201 20.185 1.00 15.91 142 LYS A C 1
ATOM 1125 O O . LYS A 1 145 ? 4.250 29.128 19.704 1.00 15.44 142 LYS A O 1
ATOM 1131 N N . HIS A 1 146 ? 3.589 31.272 19.434 1.00 14.21 143 HIS A N 1
ATOM 1132 C CA . HIS A 1 146 ? 3.979 31.271 18.026 1.00 14.65 143 HIS A CA 1
ATOM 1133 C C . HIS A 1 146 ? 5.498 31.316 17.844 1.00 14.26 143 HIS A C 1
ATOM 1134 O O . HIS A 1 146 ? 6.001 30.934 16.781 1.00 14.25 143 HIS A O 1
ATOM 1141 N N . LEU A 1 147 ? 6.222 31.768 18.877 1.00 12.83 144 LEU A N 1
ATOM 1142 C CA . LEU A 1 147 ? 7.649 32.109 18.718 1.00 12.57 144 LEU A CA 1
ATOM 1143 C C . LEU A 1 147 ? 8.612 31.063 19.285 1.00 11.71 144 LEU A C 1
ATOM 1144 O O . LEU A 1 147 ? 9.833 31.233 19.185 1.00 12.03 144 LEU A O 1
ATOM 1149 N N . VAL A 1 148 ? 8.066 29.994 19.870 1.00 11.43 145 VAL A N 1
ATOM 1150 C CA . VAL A 1 148 ? 8.874 28.858 20.348 1.00 10.19 145 VAL A CA 1
ATOM 1151 C C . VAL A 1 148 ? 8.176 27.542 19.995 1.00 9.80 145 VAL A C 1
ATOM 1152 O O . VAL A 1 148 ? 6.939 27.512 19.853 1.00 9.82 145 VAL A O 1
ATOM 1156 N N . PRO A 1 149 ? 8.955 26.447 19.831 1.00 9.83 146 PRO A N 1
ATOM 1157 C CA . PRO A 1 149 ? 8.343 25.121 19.632 1.00 9.97 146 PRO A CA 1
ATOM 1158 C C . PRO A 1 149 ? 7.654 24.603 20.902 1.00 10.48 146 PRO A C 1
ATOM 1159 O O . PRO A 1 149 ? 6.766 23.745 20.823 1.00 10.49 146 PRO A O 1
ATOM 1163 N N . GLY A 1 150 ? 8.099 25.097 22.059 1.00 9.46 147 GLY A N 1
ATOM 1164 C CA . GLY A 1 150 ? 7.598 24.606 23.336 1.00 10.37 147 GLY A CA 1
ATOM 1165 C C . GLY A 1 150 ? 8.564 24.978 24.453 1.00 10.61 147 GLY A C 1
ATOM 1166 O O . GLY A 1 150 ? 9.452 25.812 24.251 1.00 10.24 147 GLY A O 1
ATOM 1167 N N . LEU A 1 151 ? 8.385 24.333 25.609 1.00 9.62 148 LEU A N 1
ATOM 1168 C CA . LEU A 1 151 ? 9.186 24.546 26.802 1.00 10.79 148 LEU A CA 1
ATOM 1169 C C . LEU A 1 151 ? 10.026 23.295 26.997 1.00 10.61 148 LEU A C 1
ATOM 1170 O O . LEU A 1 151 ? 9.498 22.174 26.905 1.00 13.12 148 LEU A O 1
ATOM 1187 N N . LEU A 1 153 ? 12.202 21.148 29.737 1.00 9.70 150 LEU A N 1
ATOM 1188 C CA . LEU A 1 153 ? 12.559 20.914 31.151 1.00 10.10 150 LEU A CA 1
ATOM 1189 C C . LEU A 1 153 ? 13.602 19.810 31.219 1.00 11.14 150 LEU A C 1
ATOM 1190 O O . LEU A 1 153 ? 13.452 18.744 30.584 1.00 11.70 150 LEU A O 1
ATOM 1195 N N . PHE A 1 154 ? 14.654 20.038 31.999 1.00 12.75 151 PHE A N 1
ATOM 1196 C CA . PHE A 1 154 ? 15.610 18.958 32.302 1.00 14.34 151 PHE A CA 1
ATOM 1197 C C . PHE A 1 154 ? 15.217 18.347 33.641 1.00 14.18 151 PHE A C 1
ATOM 1198 O O . PHE A 1 154 ? 15.382 18.982 34.696 1.00 13.74 151 PHE A O 1
ATOM 1206 N N . LEU A 1 155 ? 14.648 17.140 33.603 1.00 14.19 152 LEU A N 1
ATOM 1207 C CA . LEU A 1 155 ? 14.245 16.442 34.831 1.00 15.70 152 LEU A CA 1
ATOM 1208 C C . LEU A 1 155 ? 15.410 15.606 35.384 1.00 15.90 152 LEU A C 1
ATOM 1209 O O . LEU A 1 155 ? 15.328 15.012 36.465 1.00 16.08 152 LEU A O 1
ATOM 1214 N N . GLY A 1 156 ? 16.503 15.601 34.627 1.00 16.68 153 GLY A N 1
ATOM 1215 C CA . GLY A 1 156 ? 17.775 14.968 35.008 1.00 17.50 153 GLY A CA 1
ATOM 1216 C C . GLY A 1 156 ? 18.904 15.516 34.145 1.00 18.12 153 GLY A C 1
ATOM 1217 O O . GLY A 1 156 ? 18.675 16.342 33.262 1.00 17.93 153 GLY A O 1
ATOM 1218 N N . SER A 1 157 ? 20.119 15.036 34.406 1.00 19.30 154 SER A N 1
ATOM 1219 C CA . SER A 1 157 ? 21.335 15.347 33.636 1.00 20.94 154 SER A CA 1
ATOM 1220 C C . SER A 1 157 ? 21.912 16.721 33.985 1.00 22.89 154 SER A C 1
ATOM 1221 O O . SER A 1 157 ? 23.091 16.815 34.378 1.00 23.68 154 SER A O 1
ATOM 1224 N N . SER A 1 158 ? 21.076 17.758 33.891 1.00 24.44 155 SER A N 1
ATOM 1225 C CA . SER A 1 158 ? 21.400 19.117 34.372 1.00 26.25 155 SER A CA 1
ATOM 1226 C C . SER A 1 158 ? 21.639 19.217 35.886 1.00 27.68 155 SER A C 1
ATOM 1227 O O . SER A 1 158 ? 21.230 18.347 36.657 1.00 27.51 155 SER A O 1
ATOM 1230 N N . THR A 1 159 ? 22.294 20.300 36.306 1.00 29.27 156 THR A N 1
ATOM 1231 C CA . THR A 1 159 ? 22.571 20.531 37.730 1.00 30.65 156 THR A CA 1
ATOM 1232 C C . THR A 1 159 ? 22.067 21.903 38.148 1.00 31.06 156 THR A C 1
ATOM 1233 O O . THR A 1 159 ? 21.919 22.805 37.315 1.00 31.71 156 THR A O 1
ATOM 1237 N N . GLY A 1 160 ? 21.794 22.041 39.443 1.00 31.20 157 GLY A N 1
ATOM 1238 C CA . GLY A 1 160 ? 21.306 23.279 40.023 1.00 30.99 157 GLY A CA 1
ATOM 1239 C C . GLY A 1 160 ? 20.172 23.964 39.291 1.00 30.90 157 GLY A C 1
ATOM 1240 O O . GLY A 1 160 ? 19.062 23.427 39.189 1.00 30.47 157 GLY A O 1
ATOM 1241 N N . ASN A 1 161 ? 20.462 25.166 38.790 1.00 30.97 158 ASN A N 1
ATOM 1242 C CA . ASN A 1 161 ? 19.444 26.041 38.207 1.00 30.94 158 ASN A CA 1
ATOM 1243 C C . ASN A 1 161 ? 18.594 25.345 37.131 1.00 30.46 158 ASN A C 1
ATOM 1244 O O . ASN A 1 161 ? 17.356 25.410 37.150 1.00 30.48 158 ASN A O 1
ATOM 1257 N N . LEU A 1 163 ? 18.213 22.122 36.492 1.00 25.42 160 LEU A N 1
ATOM 1258 C CA . LEU A 1 163 ? 17.554 20.889 36.916 1.00 23.86 160 LEU A CA 1
ATOM 1259 C C . LEU A 1 163 ? 16.222 21.209 37.566 1.00 24.12 160 LEU A C 1
ATOM 1260 O O . LEU A 1 163 ? 16.189 21.792 38.646 1.00 23.50 160 LEU A O 1
ATOM 1265 N N . VAL A 1 164 ? 15.122 20.816 36.935 1.00 23.70 161 VAL A N 1
ATOM 1266 C CA . VAL A 1 164 ? 13.831 21.070 37.549 1.00 24.32 161 VAL A CA 1
ATOM 1267 C C . VAL A 1 164 ? 13.453 19.870 38.396 1.00 25.20 161 VAL A C 1
ATOM 1268 O O . VAL A 1 164 ? 12.995 18.844 37.877 1.00 25.49 161 VAL A O 1
ATOM 1272 N N A ASP A 1 165 ? 13.642 20.014 39.702 0.50 25.54 162 ASP A N 1
ATOM 1273 N N B ASP A 1 165 ? 13.691 20.028 39.699 0.50 25.14 162 ASP A N 1
ATOM 1274 C CA A ASP A 1 165 ? 13.399 18.940 40.653 0.50 25.99 162 ASP A CA 1
ATOM 1275 C CA B ASP A 1 165 ? 13.495 18.994 40.711 0.50 25.21 162 ASP A CA 1
ATOM 1276 C C A ASP A 1 165 ? 12.274 19.314 41.627 0.50 26.00 162 ASP A C 1
ATOM 1277 C C B ASP A 1 165 ? 12.643 19.498 41.890 0.50 25.53 162 ASP A C 1
ATOM 1278 O O A ASP A 1 165 ? 11.727 18.448 42.323 0.50 26.19 162 ASP A O 1
ATOM 1279 O O B ASP A 1 165 ? 12.647 18.906 42.981 0.50 25.33 162 ASP A O 1
ATOM 1288 N N . ASN A 1 166 ? 11.931 20.602 41.673 1.00 25.72 163 ASN A N 1
ATOM 1289 C CA . ASN A 1 166 ? 10.975 21.110 42.666 1.00 25.84 163 ASN A CA 1
ATOM 1290 C C . ASN A 1 166 ? 9.569 20.626 42.298 1.00 25.69 163 ASN A C 1
ATOM 1291 O O . ASN A 1 166 ? 9.026 21.008 41.244 1.00 25.46 163 ASN A O 1
ATOM 1296 N N . LYS A 1 167 ? 9.002 19.762 43.149 1.00 25.15 164 LYS A N 1
ATOM 1297 C CA . LYS A 1 167 ? 7.803 18.999 42.777 1.00 24.90 164 LYS A CA 1
ATOM 1298 C C . LYS A 1 167 ? 6.576 19.893 42.649 1.00 23.93 164 LYS A C 1
ATOM 1299 O O . LYS A 1 167 ? 5.727 19.686 41.763 1.00 23.90 164 LYS A O 1
ATOM 1305 N N A GLU A 1 168 ? 6.496 20.891 43.527 0.50 23.20 165 GLU A N 1
ATOM 1306 N N B GLU A 1 168 ? 6.497 20.887 43.532 0.50 23.29 165 GLU A N 1
ATOM 1307 C CA A GLU A 1 168 ? 5.493 21.942 43.424 0.50 22.34 165 GLU A CA 1
ATOM 1308 C CA B GLU A 1 168 ? 5.509 21.955 43.441 0.50 22.51 165 GLU A CA 1
ATOM 1309 C C A GLU A 1 168 ? 5.657 22.715 42.115 0.50 21.84 165 GLU A C 1
ATOM 1310 C C B GLU A 1 168 ? 5.660 22.715 42.121 0.50 21.94 165 GLU A C 1
ATOM 1311 O O A GLU A 1 168 ? 4.664 23.095 41.490 0.50 21.20 165 GLU A O 1
ATOM 1312 O O B GLU A 1 168 ? 4.664 23.071 41.488 0.50 21.29 165 GLU A O 1
ATOM 1323 N N . THR A 1 169 ? 6.908 22.940 41.702 1.00 21.23 166 THR A N 1
ATOM 1324 C CA . THR A 1 169 ? 7.176 23.648 40.451 1.00 20.68 166 THR A CA 1
ATOM 1325 C C . THR A 1 169 ? 6.702 22.801 39.266 1.00 19.36 166 THR A C 1
ATOM 1326 O O . THR A 1 169 ? 6.020 23.313 38.390 1.00 18.83 166 THR A O 1
ATOM 1330 N N . LEU A 1 170 ? 7.034 21.510 39.247 1.00 18.94 167 LEU A N 1
ATOM 1331 C CA . LEU A 1 170 ? 6.602 20.638 38.127 1.00 18.22 167 LEU A CA 1
ATOM 1332 C C . LEU A 1 170 ? 5.075 20.561 38.028 1.00 17.77 167 LEU A C 1
ATOM 1333 O O . LEU A 1 170 ? 4.498 20.721 36.946 1.00 16.60 167 LEU A O 1
ATOM 1338 N N . GLU A 1 171 ? 4.422 20.324 39.163 1.00 16.78 168 GLU A N 1
ATOM 1339 C CA . GLU A 1 171 ? 2.957 20.343 39.200 1.00 16.98 168 GLU A CA 1
ATOM 1340 C C . GLU A 1 171 ? 2.416 21.659 38.660 1.00 16.36 168 GLU A C 1
ATOM 1341 O O . GLU A 1 171 ? 1.430 21.673 37.925 1.00 16.31 168 GLU A O 1
ATOM 1347 N N . LYS A 1 172 ? 3.062 22.765 39.030 1.00 16.02 169 LYS A N 1
ATOM 1348 C CA . LYS A 1 172 ? 2.604 24.095 38.625 1.00 15.69 169 LYS A CA 1
ATOM 1349 C C . LYS A 1 172 ? 2.759 24.282 37.130 1.00 14.92 169 LYS A C 1
ATOM 1350 O O . LYS A 1 172 ? 1.834 24.733 36.459 1.00 14.63 169 LYS A O 1
ATOM 1356 N N . ILE A 1 173 ? 3.929 23.927 36.595 1.00 13.61 170 ILE A N 1
ATOM 1357 C CA . ILE A 1 173 ? 4.162 24.031 35.169 1.00 14.04 170 ILE A CA 1
ATOM 1358 C C . ILE A 1 173 ? 3.174 23.174 34.392 1.00 13.29 170 ILE A C 1
ATOM 1359 O O . ILE A 1 173 ? 2.546 23.645 33.429 1.00 14.29 170 ILE A O 1
ATOM 1364 N N . PHE A 1 174 ? 3.038 21.905 34.778 1.00 12.15 171 PHE A N 1
ATOM 1365 C CA . PHE A 1 174 ? 2.176 21.007 33.985 1.00 11.28 171 PHE A CA 1
ATOM 1366 C C . PHE A 1 174 ? 0.724 21.432 34.070 1.00 11.07 171 PHE A C 1
ATOM 1367 O O . PHE A 1 174 ? -0.035 21.267 33.100 1.00 10.99 171 PHE A O 1
ATOM 1375 N N . GLY A 1 175 ? 0.335 21.960 35.234 1.00 10.17 172 GLY A N 1
ATOM 1376 C CA . GLY A 1 175 ? -1.053 22.320 35.482 1.00 11.03 172 GLY A CA 1
ATOM 1377 C C . GLY A 1 175 ? -1.447 23.717 35.023 1.00 11.63 172 GLY A C 1
ATOM 1378 O O . GLY A 1 175 ? -2.632 23.993 34.840 1.00 11.45 172 GLY A O 1
ATOM 1379 N N . GLU A 1 176 ? -0.466 24.597 34.841 1.00 11.84 173 GLU A N 1
ATOM 1380 C CA . GLU A 1 176 ? -0.751 26.025 34.564 1.00 12.84 173 GLU A CA 1
ATOM 1381 C C . GLU A 1 176 ? -0.265 26.567 33.204 1.00 13.24 173 GLU A C 1
ATOM 1382 O O . GLU A 1 176 ? -0.784 27.570 32.699 1.00 13.97 173 GLU A O 1
ATOM 1388 N N . CYS A 1 177 ? 0.726 25.914 32.624 1.00 13.98 174 CYS A N 1
ATOM 1389 C CA . CYS A 1 177 ? 1.399 26.450 31.438 1.00 14.08 174 CYS A CA 1
ATOM 1390 C C . CYS A 1 177 ? 0.876 25.772 30.193 1.00 13.40 174 CYS A C 1
ATOM 1391 O O . CYS A 1 177 ? 1.007 24.555 30.044 1.00 14.59 174 CYS A O 1
ATOM 1394 N N . ASP A 1 178 ? 0.333 26.559 29.282 1.00 12.07 175 ASP A N 1
ATOM 1395 C CA . ASP A 1 178 ? -0.293 26.009 28.084 1.00 13.13 175 ASP A CA 1
ATOM 1396 C C . ASP A 1 178 ? 0.670 25.999 26.911 1.00 13.05 175 ASP A C 1
ATOM 1397 O O . ASP A 1 178 ? 0.552 26.770 25.973 1.00 12.74 175 ASP A O 1
ATOM 1402 N N . LEU A 1 179 ? 1.648 25.124 26.984 1.00 13.28 176 LEU A N 1
ATOM 1403 C CA . LEU A 1 179 ? 2.453 24.847 25.800 1.00 13.93 176 LEU A CA 1
ATOM 1404 C C . LEU A 1 179 ? 2.952 23.444 25.832 1.00 12.22 176 LEU A C 1
ATOM 1405 O O . LEU A 1 179 ? 2.834 22.745 26.849 1.00 11.37 176 LEU A O 1
ATOM 1410 N N . LEU A 1 180 ? 3.555 23.057 24.718 1.00 11.37 177 LEU A N 1
ATOM 1411 C CA . LEU A 1 180 ? 4.108 21.728 24.600 1.00 10.33 177 LEU A CA 1
ATOM 1412 C C . LEU A 1 180 ? 5.322 21.690 25.530 1.00 10.05 177 LEU A C 1
ATOM 1413 O O . LEU A 1 180 ? 6.166 22.600 25.492 1.00 9.90 177 LEU A O 1
ATOM 1418 N N . ILE A 1 181 ? 5.409 20.652 26.367 1.00 9.53 178 ILE A N 1
ATOM 1419 C CA . ILE A 1 181 ? 6.526 20.518 27.308 1.00 9.53 178 ILE A CA 1
ATOM 1420 C C . ILE A 1 181 ? 7.410 19.353 26.878 1.00 9.42 178 ILE A C 1
ATOM 1421 O O . ILE A 1 181 ? 6.966 18.209 26.864 1.00 10.51 178 ILE A O 1
ATOM 1426 N N . ALA A 1 182 ? 8.660 19.640 26.537 1.00 8.60 179 ALA A N 1
ATOM 1427 C CA . ALA A 1 182 ? 9.588 18.616 26.105 1.00 8.19 179 ALA A CA 1
ATOM 1428 C C . ALA A 1 182 ? 10.444 18.302 27.298 1.00 8.53 179 ALA A C 1
ATOM 1429 O O . ALA A 1 182 ? 10.886 19.237 27.976 1.00 9.51 179 ALA A O 1
ATOM 1431 N N . THR A 1 183 ? 10.653 17.020 27.601 1.00 9.23 180 THR A N 1
ATOM 1432 C CA . THR A 1 183 ? 11.427 16.657 28.805 1.00 9.89 180 THR A CA 1
ATOM 1433 C C . THR A 1 183 ? 12.615 15.752 28.545 1.00 10.02 180 THR A C 1
ATOM 1434 O O . THR A 1 183 ? 12.536 14.814 27.721 1.00 10.44 180 THR A O 1
ATOM 1438 N N . HIS A 1 184 ? 13.688 16.006 29.294 1.00 8.76 181 HIS A N 1
ATOM 1439 C CA . HIS A 1 184 ? 14.804 15.069 29.406 1.00 10.08 181 HIS A CA 1
ATOM 1440 C C . HIS A 1 184 ? 14.580 14.245 30.668 1.00 10.77 181 HIS A C 1
ATOM 1441 O O . HIS A 1 184 ? 14.605 14.808 31.769 1.00 10.97 181 HIS A O 1
ATOM 1448 N N . CYS A 1 185 ? 14.340 12.940 30.515 1.00 10.84 182 CYS A N 1
ATOM 1449 C CA . CYS A 1 185 ? 13.911 12.098 31.645 1.00 11.34 182 CYS A CA 1
ATOM 1450 C C . CYS A 1 185 ? 14.991 11.120 32.141 1.00 11.23 182 CYS A C 1
ATOM 1451 O O . CYS A 1 185 ? 15.167 10.070 31.554 1.00 11.71 182 CYS A O 1
ATOM 1454 N N . GLU A 1 186 ? 15.704 11.490 33.208 1.00 11.40 183 GLU A N 1
ATOM 1455 C CA . GLU A 1 186 ? 16.574 10.559 33.957 1.00 11.50 183 GLU A CA 1
ATOM 1456 C C . GLU A 1 186 ? 16.427 10.900 35.438 1.00 11.67 183 GLU A C 1
ATOM 1457 O O . GLU A 1 186 ? 16.489 12.072 35.805 1.00 12.05 183 GLU A O 1
ATOM 1463 N N . LYS A 1 187 ? 16.205 9.879 36.263 1.00 10.99 184 LYS A N 1
ATOM 1464 C CA . LYS A 1 187 ? 15.938 10.069 37.682 1.00 11.34 184 LYS A CA 1
ATOM 1465 C C . LYS A 1 187 ? 17.262 10.133 38.455 1.00 11.80 184 LYS A C 1
ATOM 1466 O O . LYS A 1 187 ? 17.932 9.109 38.653 1.00 9.84 184 LYS A O 1
ATOM 1472 N N . GLU A 1 188 ? 17.629 11.334 38.895 1.00 11.47 185 GLU A N 1
ATOM 1473 C CA . GLU A 1 188 ? 18.961 11.524 39.490 1.00 13.05 185 GLU A CA 1
ATOM 1474 C C . GLU A 1 188 ? 19.153 10.728 40.792 1.00 12.40 185 GLU A C 1
ATOM 1475 O O . GLU A 1 188 ? 20.265 10.300 41.091 1.00 11.85 185 GLU A O 1
ATOM 1481 N N . GLU A 1 189 ? 18.070 10.485 41.533 1.00 13.00 186 GLU A N 1
ATOM 1482 C CA . GLU A 1 189 ? 18.172 9.722 42.786 1.00 13.86 186 GLU A CA 1
ATOM 1483 C C . GLU A 1 189 ? 18.659 8.311 42.505 1.00 13.34 186 GLU A C 1
ATOM 1484 O O . GLU A 1 189 ? 19.422 7.744 43.302 1.00 12.76 186 GLU A O 1
ATOM 1490 N N . ILE A 1 190 ? 18.207 7.743 41.382 1.00 12.19 187 ILE A N 1
ATOM 1491 C CA . ILE A 1 190 ? 18.586 6.377 41.012 1.00 12.24 187 ILE A CA 1
ATOM 1492 C C . ILE A 1 190 ? 20.033 6.352 40.511 1.00 12.13 187 ILE A C 1
ATOM 1493 O O . ILE A 1 190 ? 20.820 5.459 40.875 1.00 11.96 187 ILE A O 1
ATOM 1498 N N . ILE A 1 191 ? 20.386 7.346 39.696 1.00 11.47 188 ILE A N 1
ATOM 1499 C CA . ILE A 1 191 ? 21.752 7.462 39.180 1.00 11.21 188 ILE A CA 1
ATOM 1500 C C . ILE A 1 191 ? 22.747 7.532 40.351 1.00 11.86 188 ILE A C 1
ATOM 1501 O O . ILE A 1 191 ? 23.775 6.832 40.353 1.00 10.99 188 ILE A O 1
ATOM 1506 N N . ARG A 1 192 ? 22.424 8.349 41.350 1.00 11.63 189 ARG A N 1
ATOM 1507 C CA . ARG A 1 192 ? 23.277 8.476 42.541 1.00 13.62 189 ARG A CA 1
ATOM 1508 C C . ARG A 1 192 ? 23.413 7.167 43.323 1.00 13.64 189 ARG A C 1
ATOM 1509 O O . ARG A 1 192 ? 24.511 6.801 43.747 1.00 14.60 189 ARG A O 1
ATOM 1517 N N . ALA A 1 193 ? 22.306 6.453 43.501 1.00 14.19 190 ALA A N 1
ATOM 1518 C CA . ALA A 1 193 ? 22.373 5.124 44.130 1.00 13.73 190 ALA A CA 1
ATOM 1519 C C . ALA A 1 193 ? 23.335 4.194 43.370 1.00 13.59 190 ALA A C 1
ATOM 1520 O O . ALA A 1 193 ? 24.186 3.540 43.973 1.00 13.23 190 ALA A O 1
ATOM 1522 N N . ASN A 1 194 ? 23.219 4.166 42.045 1.00 13.75 191 ASN A N 1
ATOM 1523 C CA . ASN A 1 194 ? 24.083 3.330 41.205 1.00 14.27 191 ASN A CA 1
ATOM 1524 C C . ASN A 1 194 ? 25.552 3.765 41.262 1.00 14.57 191 ASN A C 1
ATOM 1525 O O . ASN A 1 194 ? 26.440 2.929 41.366 1.00 13.41 191 ASN A O 1
ATOM 1530 N N . LYS A 1 195 ? 25.790 5.074 41.171 1.00 15.33 192 LYS A N 1
ATOM 1531 C CA . LYS A 1 195 ? 27.150 5.651 41.311 1.00 17.19 192 LYS A CA 1
ATOM 1532 C C . LYS A 1 195 ? 27.823 5.207 42.602 1.00 16.55 192 LYS A C 1
ATOM 1533 O O . LYS A 1 195 ? 29.025 4.879 42.623 1.00 16.91 192 LYS A O 1
ATOM 1539 N N . GLU A 1 196 ? 27.061 5.251 43.692 1.00 16.31 193 GLU A N 1
ATOM 1540 C CA . GLU A 1 196 ? 27.547 4.788 44.992 1.00 16.43 193 GLU A CA 1
ATOM 1541 C C . GLU A 1 196 ? 27.922 3.313 44.965 1.00 15.19 193 GLU A C 1
ATOM 1542 O O . GLU A 1 196 ? 29.005 2.948 45.430 1.00 14.93 193 GLU A O 1
ATOM 1548 N N . HIS A 1 197 ? 27.033 2.461 44.444 1.00 14.50 194 HIS A N 1
ATOM 1549 C CA . HIS A 1 197 ? 27.348 1.025 44.319 1.00 13.75 194 HIS A CA 1
ATOM 1550 C C . HIS A 1 197 ? 28.647 0.804 43.548 1.00 13.19 194 HIS A C 1
ATOM 1551 O O . HIS A 1 197 ? 29.562 0.118 44.027 1.00 12.53 194 HIS A O 1
ATOM 1558 N N . TYR A 1 198 ? 28.729 1.385 42.356 1.00 13.14 195 TYR A N 1
ATOM 1559 C CA . TYR A 1 198 ? 29.832 1.078 41.448 1.00 12.81 195 TYR A CA 1
ATOM 1560 C C . TYR A 1 198 ? 31.153 1.671 41.911 1.00 13.67 195 TYR A C 1
ATOM 1561 O O . TYR A 1 198 ? 32.185 1.006 41.815 1.00 13.23 195 TYR A O 1
ATOM 1570 N N . LYS A 1 199 ? 31.122 2.895 42.441 1.00 15.26 196 LYS A N 1
ATOM 1571 C CA . LYS A 1 199 ? 32.333 3.485 43.048 1.00 17.42 196 LYS A CA 1
ATOM 1572 C C . LYS A 1 199 ? 32.833 2.653 44.235 1.00 17.52 196 LYS A C 1
ATOM 1573 O O . LYS A 1 199 ? 34.028 2.355 44.347 1.00 17.90 196 LYS A O 1
ATOM 1579 N N . ALA A 1 200 ? 31.918 2.260 45.118 1.00 17.89 197 ALA A N 1
ATOM 1580 C CA . ALA A 1 200 ? 32.297 1.487 46.304 1.00 17.52 197 ALA A CA 1
ATOM 1581 C C . ALA A 1 200 ? 32.911 0.136 45.927 1.00 17.61 197 ALA A C 1
ATOM 1582 O O . ALA A 1 200 ? 33.907 -0.287 46.521 1.00 17.35 197 ALA A O 1
ATOM 1584 N N . LYS A 1 201 ? 32.323 -0.527 44.934 1.00 17.45 198 LYS A N 1
ATOM 1585 C CA . LYS A 1 201 ? 32.692 -1.893 44.563 1.00 18.02 198 LYS A CA 1
ATOM 1586 C C . LYS A 1 201 ? 33.875 -1.953 43.586 1.00 17.78 198 LYS A C 1
ATOM 1587 O O . LYS A 1 201 ? 34.675 -2.888 43.645 1.00 18.02 198 LYS A O 1
ATOM 1593 N N . TYR A 1 202 ? 33.986 -0.968 42.692 1.00 17.28 199 TYR A N 1
ATOM 1594 C CA . TYR A 1 202 ? 35.018 -0.985 41.638 1.00 16.76 199 TYR A CA 1
ATOM 1595 C C . TYR A 1 202 ? 35.997 0.208 41.652 1.00 17.83 199 TYR A C 1
ATOM 1596 O O . TYR A 1 202 ? 36.946 0.226 40.873 1.00 18.17 199 TYR A O 1
ATOM 1605 N N . GLY A 1 203 ? 35.771 1.199 42.512 1.00 19.05 200 GLY A N 1
ATOM 1606 C CA . GLY A 1 203 ? 36.708 2.337 42.634 1.00 20.17 200 GLY A CA 1
ATOM 1607 C C . GLY A 1 203 ? 36.362 3.581 41.824 1.00 21.53 200 GLY A C 1
ATOM 1608 O O . GLY A 1 203 ? 35.291 3.662 41.215 1.00 20.72 200 GLY A O 1
ATOM 1609 N N . ASN A 1 204 ? 37.271 4.556 41.818 1.00 22.77 201 ASN A N 1
ATOM 1610 C CA . ASN A 1 204 ? 37.012 5.885 41.228 1.00 24.92 201 ASN A CA 1
ATOM 1611 C C . ASN A 1 204 ? 37.227 6.009 39.718 1.00 25.35 201 ASN A C 1
ATOM 1612 O O . ASN A 1 204 ? 36.695 6.923 39.083 1.00 26.35 201 ASN A O 1
ATOM 1617 N N . ASP A 1 205 ? 38.021 5.113 39.146 1.00 25.56 202 ASP A N 1
ATOM 1618 C CA . ASP A 1 205 ? 38.415 5.254 37.744 1.00 26.07 202 ASP A CA 1
ATOM 1619 C C . ASP A 1 205 ? 37.510 4.442 36.822 1.00 25.09 202 ASP A C 1
ATOM 1620 O O . ASP A 1 205 ? 37.999 3.651 36.013 1.00 26.16 202 ASP A O 1
ATOM 1625 N N . LEU A 1 206 ? 36.198 4.625 36.949 1.00 23.05 203 LEU A N 1
ATOM 1626 C CA . LEU A 1 206 ? 35.237 3.830 36.188 1.00 21.21 203 LEU A CA 1
ATOM 1627 C C . LEU A 1 206 ? 35.235 4.257 34.724 1.00 20.18 203 LEU A C 1
ATOM 1628 O O . LEU A 1 206 ? 34.984 5.425 34.413 1.00 20.14 203 LEU A O 1
ATOM 1633 N N . ASP A 1 207 ? 35.484 3.316 33.826 1.00 18.80 204 ASP A N 1
ATOM 1634 C CA . ASP A 1 207 ? 35.500 3.658 32.413 1.00 18.00 204 ASP A CA 1
ATOM 1635 C C . ASP A 1 207 ? 34.102 3.660 31.785 1.00 16.76 204 ASP A C 1
ATOM 1636 O O . ASP A 1 207 ? 33.087 3.500 32.477 1.00 15.94 204 ASP A O 1
ATOM 1641 N N . ILE A 1 208 ? 34.070 3.846 30.469 1.00 15.62 205 ILE A N 1
ATOM 1642 C CA . ILE A 1 208 ? 32.821 4.044 29.733 1.00 14.79 205 ILE A CA 1
ATOM 1643 C C . ILE A 1 208 ? 31.789 2.922 29.950 1.00 14.17 205 ILE A C 1
ATOM 1644 O O . ILE A 1 208 ? 30.586 3.156 29.893 1.00 12.90 205 ILE A O 1
ATOM 1649 N N . HIS A 1 209 ? 32.260 1.707 30.204 1.00 13.92 206 HIS A N 1
ATOM 1650 C CA . HIS A 1 209 ? 31.345 0.569 30.306 1.00 13.92 206 HIS A CA 1
ATOM 1651 C C . HIS A 1 209 ? 30.414 0.660 31.528 1.00 13.57 206 HIS A C 1
ATOM 1652 O O . HIS A 1 209 ? 29.367 0.018 31.562 1.00 14.25 206 HIS A O 1
ATOM 1659 N N . PHE A 1 210 ? 30.765 1.508 32.500 1.00 12.56 207 PHE A N 1
ATOM 1660 C CA . PHE A 1 210 ? 29.896 1.740 33.653 1.00 11.44 207 PHE A CA 1
ATOM 1661 C C . PHE A 1 210 ? 28.778 2.742 33.361 1.00 11.70 207 PHE A C 1
ATOM 1662 O O . PHE A 1 210 ? 27.789 2.823 34.108 1.00 11.64 207 PHE A O 1
ATOM 1670 N N . HIS A 1 211 ? 28.955 3.518 32.294 1.00 10.54 208 HIS A N 1
ATOM 1671 C CA . HIS A 1 211 ? 28.015 4.593 31.970 1.00 10.96 208 HIS A CA 1
ATOM 1672 C C . HIS A 1 211 ? 26.542 4.140 31.856 1.00 10.36 208 HIS A C 1
ATOM 1673 O O . HIS A 1 211 ? 25.676 4.731 32.507 1.00 9.98 208 HIS A O 1
ATOM 1680 N N . PRO A 1 212 ? 26.232 3.095 31.050 1.00 10.90 209 PRO A N 1
ATOM 1681 C CA . PRO A 1 212 ? 24.807 2.700 31.048 1.00 10.51 209 PRO A CA 1
ATOM 1682 C C . PRO A 1 212 ? 24.354 1.974 32.326 1.00 10.15 209 PRO A C 1
ATOM 1683 O O . PRO A 1 212 ? 23.153 1.799 32.533 1.00 10.38 209 PRO A O 1
ATOM 1687 N N . LEU A 1 213 ? 25.303 1.522 33.143 1.00 9.80 210 LEU A N 1
ATOM 1688 C CA . LEU A 1 213 ? 24.967 0.862 34.402 1.00 9.65 210 LEU A CA 1
ATOM 1689 C C . LEU A 1 213 ? 24.629 1.904 35.463 1.00 9.20 210 LEU A C 1
ATOM 1690 O O . LEU A 1 213 ? 23.789 1.666 36.331 1.00 9.09 210 LEU A O 1
ATOM 1695 N N . ILE A 1 214 ? 25.275 3.060 35.367 1.00 8.66 211 ILE A N 1
ATOM 1696 C CA . ILE A 1 214 ? 25.010 4.151 36.317 1.00 8.84 211 ILE A CA 1
ATOM 1697 C C . ILE A 1 214 ? 23.759 4.926 35.889 1.00 9.37 211 ILE A C 1
ATOM 1698 O O . ILE A 1 214 ? 22.794 5.078 36.684 1.00 9.87 211 ILE A O 1
ATOM 1703 N N . ARG A 1 215 ? 23.755 5.390 34.631 1.00 9.29 212 ARG A N 1
ATOM 1704 C CA . ARG A 1 215 ? 22.613 6.118 34.065 1.00 9.45 212 ARG A CA 1
ATOM 1705 C C . ARG A 1 215 ? 21.706 5.034 33.464 1.00 9.03 212 ARG A C 1
ATOM 1706 O O . ARG A 1 215 ? 21.626 4.864 32.248 1.00 9.77 212 ARG A O 1
ATOM 1714 N N . SER A 1 216 ? 21.054 4.282 34.351 1.00 9.35 213 SER A N 1
ATOM 1715 C CA . SER A 1 216 ? 20.484 2.964 34.017 1.00 9.20 213 SER A CA 1
ATOM 1716 C C . SER A 1 216 ? 19.136 3.053 33.318 1.00 9.62 213 SER A C 1
ATOM 1717 O O . SER A 1 216 ? 18.499 4.103 33.284 1.00 8.70 213 SER A O 1
ATOM 1720 N N . GLU A 1 217 ? 18.717 1.913 32.788 1.00 9.90 214 GLU A N 1
ATOM 1721 C CA . GLU A 1 217 ? 17.380 1.740 32.259 1.00 11.19 214 GLU A CA 1
ATOM 1722 C C . GLU A 1 217 ? 16.314 2.189 33.266 1.00 11.15 214 GLU A C 1
ATOM 1723 O O . GLU A 1 217 ? 15.368 2.906 32.895 1.00 9.96 214 GLU A O 1
ATOM 1729 N N . GLU A 1 218 ? 16.452 1.770 34.530 1.00 10.72 215 GLU A N 1
ATOM 1730 C CA . GLU A 1 218 ? 15.436 2.135 35.530 1.00 11.05 215 GLU A CA 1
ATOM 1731 C C . GLU A 1 218 ? 15.460 3.642 35.831 1.00 10.17 215 GLU A C 1
ATOM 1732 O O . GLU A 1 218 ? 14.399 4.264 36.001 1.00 10.56 215 GLU A O 1
ATOM 1738 N N . ALA A 1 219 ? 16.645 4.261 35.854 1.00 9.30 216 ALA A N 1
ATOM 1739 C CA . ALA A 1 219 ? 16.690 5.725 35.994 1.00 9.35 216 ALA A CA 1
ATOM 1740 C C . ALA A 1 219 ? 15.930 6.458 34.856 1.00 9.71 216 ALA A C 1
ATOM 1741 O O . ALA A 1 219 ? 15.245 7.474 35.100 1.00 10.67 216 ALA A O 1
ATOM 1743 N N . CYS A 1 220 ? 16.004 5.938 33.626 1.00 10.03 217 CYS A N 1
ATOM 1744 C CA . CYS A 1 220 ? 15.253 6.582 32.516 1.00 10.05 217 CYS A CA 1
ATOM 1745 C C . CYS A 1 220 ? 13.768 6.301 32.685 1.00 10.71 217 CYS A C 1
ATOM 1746 O O . CYS A 1 220 ? 12.942 7.209 32.612 1.00 10.70 217 CYS A O 1
ATOM 1749 N N . TYR A 1 221 ? 13.429 5.032 32.921 1.00 10.90 218 TYR A N 1
ATOM 1750 C CA . TYR A 1 221 ? 12.025 4.628 32.954 1.00 10.76 218 TYR A CA 1
ATOM 1751 C C . TYR A 1 221 ? 11.291 5.306 34.104 1.00 10.89 218 TYR A C 1
ATOM 1752 O O . TYR A 1 221 ? 10.157 5.803 33.934 1.00 9.71 218 TYR A O 1
ATOM 1761 N N . ARG A 1 222 ? 11.932 5.347 35.270 1.00 10.92 219 ARG A N 1
ATOM 1762 C CA . ARG A 1 222 ? 11.262 5.934 36.446 1.00 11.49 219 ARG A CA 1
ATOM 1763 C C . ARG A 1 222 ? 10.918 7.418 36.207 1.00 11.20 219 ARG A C 1
ATOM 1764 O O . ARG A 1 222 ? 9.797 7.870 36.506 1.00 10.64 219 ARG A O 1
ATOM 1772 N N . SER A 1 223 ? 11.872 8.169 35.662 1.00 10.44 220 SER A N 1
ATOM 1773 C CA . SER A 1 223 ? 11.620 9.575 35.329 1.00 11.29 220 SER A CA 1
ATOM 1774 C C . SER A 1 223 ? 10.496 9.748 34.286 1.00 10.78 220 SER A C 1
ATOM 1775 O O . SER A 1 223 ? 9.584 10.575 34.468 1.00 11.35 220 SER A O 1
ATOM 1778 N N . SER A 1 224 ? 10.564 8.990 33.194 1.00 10.20 221 SER A N 1
ATOM 1779 C CA . SER A 1 224 ? 9.542 9.052 32.141 1.00 10.31 221 SER A CA 1
ATOM 1780 C C . SER A 1 224 ? 8.157 8.644 32.659 1.00 10.42 221 SER A C 1
ATOM 1781 O O . SER A 1 224 ? 7.140 9.305 32.347 1.00 9.78 221 SER A O 1
ATOM 1784 N N . ALA A 1 225 ? 8.095 7.567 33.454 1.00 10.54 222 ALA A N 1
ATOM 1785 C CA . ALA A 1 225 ? 6.816 7.138 34.023 1.00 10.67 222 ALA A CA 1
ATOM 1786 C C . ALA A 1 225 ? 6.203 8.245 34.895 1.00 10.97 222 ALA A C 1
ATOM 1787 O O . ALA A 1 225 ? 4.975 8.444 34.882 1.00 10.36 222 ALA A O 1
ATOM 1789 N N . GLU A 1 226 ? 7.046 8.953 35.645 1.00 10.62 223 GLU A N 1
ATOM 1790 C CA . GLU A 1 226 ? 6.547 10.013 36.540 1.00 11.46 223 GLU A CA 1
ATOM 1791 C C . GLU A 1 226 ? 6.073 11.209 35.742 1.00 11.22 223 GLU A C 1
ATOM 1792 O O . GLU A 1 226 ? 5.072 11.830 36.094 1.00 11.27 223 GLU A O 1
ATOM 1798 N N . ALA A 1 227 ? 6.777 11.517 34.657 1.00 11.02 224 ALA A N 1
ATOM 1799 C CA . ALA A 1 227 ? 6.391 12.627 33.792 1.00 11.25 224 ALA A CA 1
ATOM 1800 C C . ALA A 1 227 ? 5.049 12.326 33.119 1.00 10.95 224 ALA A C 1
ATOM 1801 O O . ALA A 1 227 ? 4.161 13.182 33.077 1.00 10.84 224 ALA A O 1
ATOM 1803 N N . VAL A 1 228 ? 4.928 11.114 32.566 1.00 9.88 225 VAL A N 1
ATOM 1804 C CA . VAL A 1 228 ? 3.678 10.636 31.945 1.00 9.90 225 VAL A CA 1
ATOM 1805 C C . VAL A 1 228 ? 2.484 10.689 32.913 1.00 9.82 225 VAL A C 1
ATOM 1806 O O . VAL A 1 228 ? 1.391 11.162 32.545 1.00 9.61 225 VAL A O 1
ATOM 1810 N N A GLU A 1 229 ? 2.673 10.254 34.155 0.50 9.73 226 GLU A N 1
ATOM 1811 N N B GLU A 1 229 ? 2.719 10.260 34.148 0.50 9.82 226 GLU A N 1
ATOM 1812 C CA A GLU A 1 229 ? 1.570 10.318 35.133 0.50 10.19 226 GLU A CA 1
ATOM 1813 C CA B GLU A 1 229 ? 1.704 10.271 35.207 0.50 11.12 226 GLU A CA 1
ATOM 1814 C C A GLU A 1 229 ? 1.150 11.757 35.365 0.50 10.45 226 GLU A C 1
ATOM 1815 C C B GLU A 1 229 ? 1.197 11.688 35.478 0.50 10.83 226 GLU A C 1
ATOM 1816 O O A GLU A 1 229 ? -0.044 12.073 35.344 0.50 10.48 226 GLU A O 1
ATOM 1817 O O B GLU A 1 229 ? -0.011 11.922 35.565 0.50 11.02 226 GLU A O 1
ATOM 1828 N N . LEU A 1 230 ? 2.134 12.628 35.580 1.00 10.85 227 LEU A N 1
ATOM 1829 C CA . LEU A 1 230 ? 1.834 14.034 35.816 1.00 11.37 227 LEU A CA 1
ATOM 1830 C C . LEU A 1 230 ? 1.101 14.648 34.606 1.00 10.52 227 LEU A C 1
ATOM 1831 O O . LEU A 1 230 ? 0.106 15.348 34.776 1.00 9.50 227 LEU A O 1
ATOM 1836 N N . ALA A 1 231 ? 1.566 14.362 33.393 1.00 9.74 228 ALA A N 1
ATOM 1837 C CA . ALA A 1 231 ? 0.888 14.844 32.192 1.00 10.06 228 ALA A CA 1
ATOM 1838 C C . ALA A 1 231 ? -0.533 14.310 32.060 1.00 10.88 228 ALA A C 1
ATOM 1839 O O . ALA A 1 231 ? -1.439 15.046 31.663 1.00 10.93 228 ALA A O 1
ATOM 1841 N N . GLU A 1 232 ? -0.728 13.025 32.359 1.00 11.14 229 GLU A N 1
ATOM 1842 C CA . GLU A 1 232 ? -2.081 12.462 32.383 1.00 12.21 229 GLU A CA 1
ATOM 1843 C C . GLU A 1 232 ? -2.986 13.167 33.407 1.00 11.52 229 GLU A C 1
ATOM 1844 O O . GLU A 1 232 ? -4.149 13.478 33.107 1.00 11.55 229 GLU A O 1
ATOM 1850 N N A ARG A 1 233 ? -2.451 13.411 34.604 0.50 11.17 230 ARG A N 1
ATOM 1851 N N B ARG A 1 233 ? -2.464 13.404 34.608 0.50 10.95 230 ARG A N 1
ATOM 1852 C CA A ARG A 1 233 ? -3.188 14.087 35.684 0.50 11.54 230 ARG A CA 1
ATOM 1853 C CA B ARG A 1 233 ? -3.226 14.083 35.667 0.50 10.97 230 ARG A CA 1
ATOM 1854 C C A ARG A 1 233 ? -3.692 15.473 35.265 0.50 11.02 230 ARG A C 1
ATOM 1855 C C B ARG A 1 233 ? -3.718 15.469 35.233 0.50 10.77 230 ARG A C 1
ATOM 1856 O O A ARG A 1 233 ? -4.784 15.890 35.658 0.50 10.26 230 ARG A O 1
ATOM 1857 O O B ARG A 1 233 ? -4.827 15.881 35.584 0.50 9.95 230 ARG A O 1
ATOM 1880 N N . ASN A 1 235 ? -3.856 16.567 31.955 1.00 10.33 232 ASN A N 1
ATOM 1881 C CA . ASN A 1 235 ? -4.080 16.550 30.503 1.00 11.37 232 ASN A CA 1
ATOM 1882 C C . ASN A 1 235 ? -3.119 17.496 29.788 1.00 11.31 232 ASN A C 1
ATOM 1883 O O . ASN A 1 235 ? -3.515 18.219 28.864 1.00 12.13 232 ASN A O 1
ATOM 1888 N N . ALA A 1 236 ? -1.845 17.454 30.188 1.00 10.37 233 ALA A N 1
ATOM 1889 C CA . ALA A 1 236 ? -0.790 18.275 29.570 1.00 10.98 233 ALA A CA 1
ATOM 1890 C C . ALA A 1 236 ? -0.280 17.685 28.267 1.00 10.68 233 ALA A C 1
ATOM 1891 O O . ALA A 1 236 ? -0.445 16.472 28.001 1.00 10.97 233 ALA A O 1
ATOM 1893 N N . ARG A 1 237 ? 0.353 18.543 27.466 1.00 10.58 234 ARG A N 1
ATOM 1894 C CA . ARG A 1 237 ? 1.002 18.114 26.224 1.00 11.06 234 ARG A CA 1
ATOM 1895 C C . ARG A 1 237 ? 2.499 17.882 26.527 1.00 10.76 234 ARG A C 1
ATOM 1896 O O . ARG A 1 237 ? 3.242 18.817 26.824 1.00 11.14 234 ARG A O 1
ATOM 1904 N N . LEU A 1 238 ? 2.901 16.617 26.507 1.00 9.74 235 LEU A N 1
ATOM 1905 C CA . LEU A 1 238 ? 4.232 16.213 26.950 1.00 9.80 235 LEU A CA 1
ATOM 1906 C C . LEU A 1 238 ? 4.934 15.515 25.794 1.00 9.76 235 LEU A C 1
ATOM 1907 O O . LEU A 1 238 ? 4.347 14.648 25.155 1.00 8.53 235 LEU A O 1
ATOM 1912 N N . HIS A 1 239 ? 6.204 15.852 25.570 1.00 8.73 236 HIS A N 1
ATOM 1913 C CA . HIS A 1 239 ? 6.994 15.257 24.489 1.00 8.58 236 HIS A CA 1
ATOM 1914 C C . HIS A 1 239 ? 8.284 14.760 25.127 1.00 9.29 236 HIS A C 1
ATOM 1915 O O . HIS A 1 239 ? 9.137 15.561 25.518 1.00 10.02 236 HIS A O 1
ATOM 1922 N N . ILE A 1 240 ? 8.423 13.443 25.272 1.00 9.45 237 ILE A N 1
ATOM 1923 C CA . ILE A 1 240 ? 9.620 12.916 25.932 1.00 9.48 237 ILE A CA 1
ATOM 1924 C C . ILE A 1 240 ? 10.758 12.716 24.930 1.00 9.52 237 ILE A C 1
ATOM 1925 O O . ILE A 1 240 ? 10.592 12.020 23.930 1.00 8.99 237 ILE A O 1
ATOM 1930 N N . LEU A 1 241 ? 11.915 13.332 25.219 1.00 8.67 238 LEU A N 1
ATOM 1931 C CA . LEU A 1 241 ? 13.050 13.342 24.311 1.00 9.00 238 LEU A CA 1
ATOM 1932 C C . LEU A 1 241 ? 13.942 12.134 24.430 1.00 8.81 238 LEU A C 1
ATOM 1933 O O . LEU A 1 241 ? 13.967 11.480 25.468 1.00 10.92 238 LEU A O 1
ATOM 1938 N N . HIS A 1 242 ? 14.708 11.905 23.365 1.00 8.44 239 HIS A N 1
ATOM 1939 C CA . HIS A 1 242 ? 15.735 10.861 23.258 1.00 9.84 239 HIS A CA 1
ATOM 1940 C C . HIS A 1 242 ? 15.490 9.589 24.052 1.00 9.87 239 HIS A C 1
ATOM 1941 O O . HIS A 1 242 ? 16.237 9.241 24.996 1.00 10.15 239 HIS A O 1
ATOM 1948 N N . LEU A 1 243 ? 14.463 8.847 23.637 1.00 8.78 240 LEU A N 1
ATOM 1949 C CA . LEU A 1 243 ? 14.252 7.537 24.243 1.00 9.15 240 LEU A CA 1
ATOM 1950 C C . LEU A 1 243 ? 15.443 6.611 23.987 1.00 9.32 240 LEU A C 1
ATOM 1951 O O . LEU A 1 243 ? 15.975 6.541 22.872 1.00 9.59 240 LEU A O 1
ATOM 1956 N N . SER A 1 244 ? 15.856 5.884 25.026 1.00 9.12 241 SER A N 1
ATOM 1957 C CA . SER A 1 244 ? 17.025 5.009 24.921 1.00 10.37 241 SER A CA 1
ATOM 1958 C C . SER A 1 244 ? 16.775 3.580 25.340 1.00 10.57 241 SER A C 1
ATOM 1959 O O . SER A 1 244 ? 17.700 2.752 25.258 1.00 11.37 241 SER A O 1
ATOM 1962 N N . THR A 1 245 ? 15.547 3.279 25.792 1.00 11.37 242 THR A N 1
ATOM 1963 C CA . THR A 1 245 ? 15.254 1.943 26.322 1.00 11.48 242 THR A CA 1
ATOM 1964 C C . THR A 1 245 ? 14.010 1.303 25.716 1.00 11.14 242 THR A C 1
ATOM 1965 O O . THR A 1 245 ? 13.036 1.991 25.380 1.00 11.32 242 THR A O 1
ATOM 1969 N N . GLU A 1 246 ? 14.043 -0.021 25.613 1.00 11.49 243 GLU A N 1
ATOM 1970 C CA . GLU A 1 246 ? 12.843 -0.786 25.306 1.00 11.33 243 GLU A CA 1
ATOM 1971 C C . GLU A 1 246 ? 11.772 -0.534 26.375 1.00 12.32 243 GLU A C 1
ATOM 1972 O O . GLU A 1 246 ? 10.573 -0.395 26.061 1.00 11.57 243 GLU A O 1
ATOM 1978 N N . LYS A 1 247 ? 12.196 -0.492 27.644 1.00 12.40 244 LYS A N 1
ATOM 1979 C CA . LYS A 1 247 ? 11.207 -0.470 28.736 1.00 12.82 244 LYS A CA 1
ATOM 1980 C C . LYS A 1 247 ? 10.294 0.756 28.648 1.00 12.69 244 LYS A C 1
ATOM 1981 O O . LYS A 1 247 ? 9.085 0.659 28.926 1.00 13.06 244 LYS A O 1
ATOM 1987 N N . GLU A 1 248 ? 10.875 1.901 28.278 1.00 12.24 245 GLU A N 1
ATOM 1988 C CA . GLU A 1 248 ? 10.100 3.146 28.162 1.00 12.80 245 GLU A CA 1
ATOM 1989 C C . GLU A 1 248 ? 9.003 3.110 27.112 1.00 13.12 245 GLU A C 1
ATOM 1990 O O . GLU A 1 248 ? 8.033 3.849 27.207 1.00 13.27 245 GLU A O 1
ATOM 1996 N N . LEU A 1 249 ? 9.170 2.275 26.088 1.00 13.10 246 LEU A N 1
ATOM 1997 C CA . LEU A 1 249 ? 8.173 2.180 25.016 1.00 13.22 246 LEU A CA 1
ATOM 1998 C C . LEU A 1 249 ? 6.774 1.825 25.482 1.00 13.14 246 LEU A C 1
ATOM 1999 O O . LEU A 1 249 ? 5.799 2.230 24.844 1.00 14.12 246 LEU A O 1
ATOM 2004 N N . SER A 1 250 ? 6.674 1.077 26.582 1.00 12.38 247 SER A N 1
ATOM 2005 C CA . SER A 1 250 ? 5.374 0.733 27.153 1.00 12.93 247 SER A CA 1
ATOM 2006 C C . SER A 1 250 ? 4.554 1.965 27.615 1.00 13.13 247 SER A C 1
ATOM 2007 O O . SER A 1 250 ? 3.347 1.865 27.818 1.00 13.30 247 SER A O 1
ATOM 2010 N N . LEU A 1 251 ? 5.209 3.115 27.778 1.00 12.27 248 LEU A N 1
ATOM 2011 C CA . LEU A 1 251 ? 4.534 4.365 28.195 1.00 12.72 248 LEU A CA 1
ATOM 2012 C C . LEU A 1 251 ? 3.840 5.101 27.037 1.00 13.21 248 LEU A C 1
ATOM 2013 O O . LEU A 1 251 ? 3.031 6.024 27.271 1.00 12.93 248 LEU A O 1
ATOM 2018 N N . PHE A 1 252 ? 4.143 4.696 25.805 1.00 13.17 249 PHE A N 1
ATOM 2019 C CA . PHE A 1 252 ? 3.624 5.370 24.614 1.00 14.05 249 PHE A CA 1
ATOM 2020 C C . PHE A 1 252 ? 2.631 4.512 23.837 1.00 14.97 249 PHE A C 1
ATOM 2021 O O . PHE A 1 252 ? 2.514 3.307 24.060 1.00 15.31 249 PHE A O 1
ATOM 2029 N N . ARG A 1 253 ? 1.878 5.132 22.949 1.00 15.05 250 ARG A N 1
ATOM 2030 C CA . ARG A 1 253 ? 0.864 4.376 22.224 1.00 15.19 250 ARG A CA 1
ATOM 2031 C C . ARG A 1 253 ? 1.095 4.494 20.751 1.00 14.86 250 ARG A C 1
ATOM 2032 O O . ARG A 1 253 ? 1.772 5.432 20.292 1.00 13.53 250 ARG A O 1
ATOM 2040 N N . ASN A 1 254 ? 0.562 3.523 20.013 1.00 13.85 251 ASN A N 1
ATOM 2041 C CA . ASN A 1 254 ? 0.616 3.532 18.571 1.00 14.76 251 ASN A CA 1
ATOM 2042 C C . ASN A 1 254 ? -0.730 3.130 17.972 1.00 15.04 251 ASN A C 1
ATOM 2043 O O . ASN A 1 254 ? -0.797 2.695 16.834 1.00 16.30 251 ASN A O 1
ATOM 2048 N N . ASP A 1 255 ? -1.781 3.323 18.756 1.00 14.72 252 ASP A N 1
ATOM 2049 C CA . ASP A 1 255 ? -3.154 3.016 18.354 1.00 15.24 252 ASP A CA 1
ATOM 2050 C C . ASP A 1 255 ? -3.841 4.220 17.700 1.00 14.44 252 ASP A C 1
ATOM 2051 O O . ASP A 1 255 ? -4.888 4.062 17.054 1.00 14.49 252 ASP A O 1
ATOM 2056 N N . ILE A 1 256 ? -3.238 5.405 17.858 1.00 13.17 253 ILE A N 1
ATOM 2057 C CA . ILE A 1 256 ? -3.751 6.657 17.299 1.00 11.55 253 ILE A CA 1
ATOM 2058 C C . ILE A 1 256 ? -2.644 7.418 16.569 1.00 12.11 253 ILE A C 1
ATOM 2059 O O . ILE A 1 256 ? -1.451 7.218 16.867 1.00 12.85 253 ILE A O 1
ATOM 2064 N N . PRO A 1 257 ? -2.999 8.328 15.633 1.00 12.40 254 PRO A N 1
ATOM 2065 C CA . PRO A 1 257 ? -1.912 9.075 14.980 1.00 12.87 254 PRO A CA 1
ATOM 2066 C C . PRO A 1 257 ? -1.218 10.106 15.881 1.00 12.95 254 PRO A C 1
ATOM 2067 O O . PRO A 1 257 ? -1.791 10.529 16.889 1.00 13.00 254 PRO A O 1
ATOM 2071 N N . THR A 1 258 ? 0.008 10.488 15.524 1.00 12.99 255 THR A N 1
ATOM 2072 C CA . THR A 1 258 ? 0.784 11.498 16.288 1.00 12.75 255 THR A CA 1
ATOM 2073 C C . THR A 1 258 ? -0.009 12.763 16.569 1.00 12.89 255 THR A C 1
ATOM 2074 O O . THR A 1 258 ? 0.044 13.293 17.687 1.00 11.48 255 THR A O 1
ATOM 2078 N N . ALA A 1 259 ? -0.743 13.246 15.555 1.00 12.20 256 ALA A N 1
ATOM 2079 C CA . ALA A 1 259 ? -1.550 14.472 15.715 1.00 11.84 256 ALA A CA 1
ATOM 2080 C C . ALA A 1 259 ? -2.580 14.424 16.864 1.00 11.65 256 ALA A C 1
ATOM 2081 O O . ALA A 1 259 ? -2.937 15.472 17.436 1.00 10.96 256 ALA A O 1
ATOM 2083 N N . GLN A 1 260 ? -3.025 13.221 17.231 1.00 10.86 257 GLN A N 1
ATOM 2084 C CA . GLN A 1 260 ? -4.042 13.049 18.281 1.00 11.74 257 GLN A CA 1
ATOM 2085 C C . GLN A 1 260 ? -3.415 12.852 19.682 1.00 11.00 257 GLN A C 1
ATOM 2086 O O . GLN A 1 260 ? -4.085 13.014 20.712 1.00 10.95 257 GLN A O 1
ATOM 2092 N N . LYS A 1 261 ? -2.138 12.487 19.725 1.00 10.58 258 LYS A N 1
ATOM 2093 C CA . LYS A 1 261 ? -1.491 12.178 20.991 1.00 10.09 258 LYS A CA 1
ATOM 2094 C C . LYS A 1 261 ? -1.258 13.423 21.847 1.00 11.36 258 LYS A C 1
ATOM 2095 O O . LYS A 1 261 ? -0.795 14.462 21.336 1.00 12.07 258 LYS A O 1
ATOM 2101 N N . ARG A 1 262 ? -1.571 13.312 23.138 1.00 10.89 259 ARG A N 1
ATOM 2102 C CA . ARG A 1 262 ? -1.137 14.319 24.109 1.00 11.08 259 ARG A CA 1
ATOM 2103 C C . ARG A 1 262 ? 0.302 14.043 24.547 1.00 10.35 259 ARG A C 1
ATOM 2104 O O . ARG A 1 262 ? 1.012 14.961 24.937 1.00 9.45 259 ARG A O 1
ATOM 2112 N N . ILE A 1 263 ? 0.708 12.772 24.503 1.00 8.86 260 ILE A N 1
ATOM 2113 C CA . ILE A 1 263 ? 2.040 12.382 24.932 1.00 9.45 260 ILE A CA 1
ATOM 2114 C C . ILE A 1 263 ? 2.751 11.794 23.735 1.00 9.17 260 ILE A C 1
ATOM 2115 O O . ILE A 1 263 ? 2.256 10.825 23.115 1.00 8.42 260 ILE A O 1
ATOM 2120 N N . THR A 1 264 ? 3.882 12.405 23.376 1.00 9.14 261 THR A N 1
ATOM 2121 C CA . THR A 1 264 ? 4.644 11.963 22.195 1.00 9.57 261 THR A CA 1
ATOM 2122 C C . THR A 1 264 ? 6.097 11.686 22.583 1.00 10.01 261 THR A C 1
ATOM 2123 O O . THR A 1 264 ? 6.518 11.977 23.708 1.00 9.68 261 THR A O 1
ATOM 2127 N N . SER A 1 265 ? 6.862 11.127 21.644 1.00 10.53 262 SER A N 1
ATOM 2128 C CA . SER A 1 265 ? 8.241 10.757 21.925 1.00 10.58 262 SER A CA 1
ATOM 2129 C C . SER A 1 265 ? 9.147 11.017 20.734 1.00 11.03 262 SER A C 1
ATOM 2130 O O . SER A 1 265 ? 8.699 11.085 19.569 1.00 10.44 262 SER A O 1
ATOM 2133 N N . GLU A 1 266 ? 10.438 11.141 21.034 1.00 10.88 263 GLU A N 1
ATOM 2134 C CA . GLU A 1 266 ? 11.439 11.376 20.013 1.00 11.08 263 GLU A CA 1
ATOM 2135 C C . GLU A 1 266 ? 12.555 10.370 20.308 1.00 11.01 263 GLU A C 1
ATOM 2136 O O . GLU A 1 266 ? 12.818 10.032 21.479 1.00 10.66 263 GLU A O 1
ATOM 2142 N N . VAL A 1 267 ? 13.191 9.873 19.252 1.00 10.90 264 VAL A N 1
ATOM 2143 C CA . VAL A 1 267 ? 14.444 9.113 19.377 1.00 11.44 264 VAL A CA 1
ATOM 2144 C C . VAL A 1 267 ? 15.522 9.791 18.541 1.00 11.25 264 VAL A C 1
ATOM 2145 O O . VAL A 1 267 ? 15.229 10.469 17.530 1.00 11.64 264 VAL A O 1
ATOM 2149 N N . CYS A 1 268 ? 16.765 9.628 18.964 1.00 11.56 265 CYS A N 1
ATOM 2150 C CA . CYS A 1 268 ? 17.881 10.249 18.258 1.00 11.31 265 CYS A CA 1
ATOM 2151 C C . CYS A 1 268 ? 18.677 9.221 17.498 1.00 11.33 265 CYS A C 1
ATOM 2152 O O . CYS A 1 268 ? 18.693 8.043 17.876 1.00 10.71 265 CYS A O 1
ATOM 2155 N N A VAL A 1 269 ? 19.370 9.649 16.445 0.60 10.80 266 VAL A N 1
ATOM 2156 N N B VAL A 1 269 ? 19.372 9.696 16.463 0.40 10.83 266 VAL A N 1
ATOM 2157 C CA A VAL A 1 269 ? 20.012 8.684 15.523 0.60 10.61 266 VAL A CA 1
ATOM 2158 C CA B VAL A 1 269 ? 20.082 8.836 15.503 0.40 10.85 266 VAL A CA 1
ATOM 2159 C C A VAL A 1 269 ? 21.069 7.820 16.219 0.60 10.84 266 VAL A C 1
ATOM 2160 C C B VAL A 1 269 ? 21.093 7.894 16.163 0.40 10.91 266 VAL A C 1
ATOM 2161 O O A VAL A 1 269 ? 21.203 6.630 15.916 0.60 10.46 266 VAL A O 1
ATOM 2162 O O B VAL A 1 269 ? 21.223 6.731 15.770 0.40 10.76 266 VAL A O 1
ATOM 2169 N N . HIS A 1 270 ? 21.797 8.398 17.175 1.00 10.96 267 HIS A N 1
ATOM 2170 C CA . HIS A 1 270 ? 22.829 7.608 17.850 1.00 10.90 267 HIS A CA 1
ATOM 2171 C C . HIS A 1 270 ? 22.245 6.416 18.619 1.00 11.06 267 HIS A C 1
ATOM 2172 O O . HIS A 1 270 ? 22.853 5.333 18.619 1.00 10.68 267 HIS A O 1
ATOM 2179 N N . HIS A 1 271 ? 21.055 6.592 19.211 1.00 10.32 268 HIS A N 1
ATOM 2180 C CA . HIS A 1 271 ? 20.358 5.466 19.862 1.00 9.49 268 HIS A CA 1
ATOM 2181 C C . HIS A 1 271 ? 19.806 4.434 18.858 1.00 9.89 268 HIS A C 1
ATOM 2182 O O . HIS A 1 271 ? 19.583 3.271 19.205 1.00 9.41 268 HIS A O 1
ATOM 2189 N N . LEU A 1 272 ? 19.614 4.848 17.607 1.00 8.87 269 LEU A N 1
ATOM 2190 C CA . LEU A 1 272 ? 19.192 3.911 16.554 1.00 9.49 269 LEU A CA 1
ATOM 2191 C C . LEU A 1 272 ? 20.380 3.231 15.890 1.00 9.57 269 LEU A C 1
ATOM 2192 O O . LEU A 1 272 ? 20.220 2.194 15.256 1.00 10.40 269 LEU A O 1
ATOM 2197 N N . TRP A 1 273 ? 21.568 3.792 16.086 1.00 9.60 270 TRP A N 1
ATOM 2198 C CA . TRP A 1 273 ? 22.747 3.322 15.344 1.00 9.99 270 TRP A CA 1
ATOM 2199 C C . TRP A 1 273 ? 23.695 2.520 16.215 1.00 10.31 270 TRP A C 1
ATOM 2200 O O . TRP A 1 273 ? 24.116 1.438 15.834 1.00 10.57 270 TRP A O 1
ATOM 2211 N N . PHE A 1 274 ? 24.046 3.070 17.373 1.00 10.75 271 PHE A N 1
ATOM 2212 C CA . PHE A 1 274 ? 25.028 2.460 18.268 1.00 10.86 271 PHE A CA 1
ATOM 2213 C C . PHE A 1 274 ? 24.374 1.565 19.335 1.00 10.84 271 PHE A C 1
ATOM 2214 O O . PHE A 1 274 ? 23.206 1.739 19.680 1.00 12.23 271 PHE A O 1
ATOM 2222 N N . SER A 1 275 ? 25.153 0.621 19.872 1.00 11.83 272 SER A N 1
ATOM 2223 C CA . SER A 1 275 ? 24.774 -0.095 21.082 1.00 1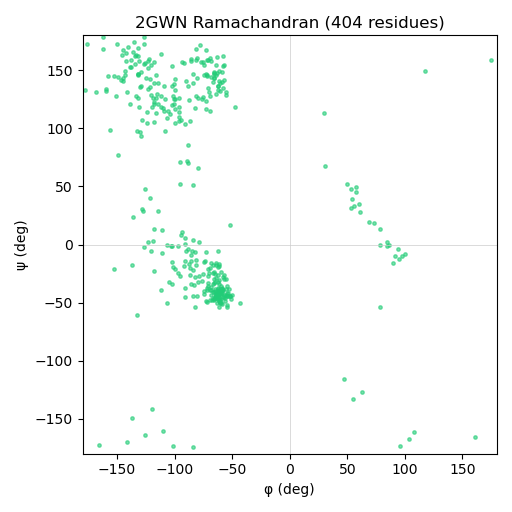1.25 272 SER A CA 1
ATOM 2224 C C . SER A 1 275 ? 25.998 -0.158 22.007 1.00 11.70 272 SER A C 1
ATOM 2225 O O . SER A 1 275 ? 27.121 0.240 21.635 1.00 10.69 272 SER A O 1
ATOM 2228 N N . ASP A 1 276 ? 25.801 -0.678 23.208 1.00 12.32 273 ASP A N 1
ATOM 2229 C CA . ASP A 1 276 ? 26.912 -0.801 24.143 1.00 12.74 273 ASP A CA 1
ATOM 2230 C C . ASP A 1 276 ? 28.046 -1.702 23.637 1.00 13.55 273 ASP A C 1
ATOM 2231 O O . ASP A 1 276 ? 29.177 -1.618 24.131 1.00 14.28 273 ASP A O 1
ATOM 2236 N N . THR A 1 277 ? 27.776 -2.548 22.637 1.00 13.90 274 THR A N 1
ATOM 2237 C CA . THR A 1 277 ? 28.854 -3.330 22.021 1.00 14.67 274 THR A CA 1
ATOM 2238 C C . THR A 1 277 ? 29.904 -2.412 21.365 1.00 14.34 274 THR A C 1
ATOM 2239 O O . THR A 1 277 ? 31.038 -2.825 21.126 1.00 14.12 274 THR A O 1
ATOM 2243 N N . ASP A 1 278 ? 29.529 -1.164 21.086 1.00 13.06 275 ASP A N 1
ATOM 2244 C CA . ASP A 1 278 ? 30.442 -0.197 20.454 1.00 14.03 275 ASP A CA 1
ATOM 2245 C C . ASP A 1 278 ? 31.348 0.563 21.436 1.00 13.45 275 ASP A C 1
ATOM 2246 O O . ASP A 1 278 ? 32.249 1.286 21.016 1.00 13.93 275 ASP A O 1
ATOM 2251 N N . TYR A 1 279 ? 31.102 0.421 22.736 1.00 12.87 276 TYR A N 1
ATOM 2252 C CA . TYR A 1 279 ? 31.918 1.130 23.734 1.00 12.25 276 TYR A CA 1
ATOM 2253 C C . TYR A 1 279 ? 33.395 0.733 23.677 1.00 13.13 276 TYR A C 1
ATOM 2254 O O . TYR A 1 279 ? 34.291 1.600 23.811 1.00 12.54 276 TYR A O 1
ATOM 2263 N N . GLY A 1 280 ? 33.654 -0.567 23.472 1.00 12.96 277 GLY A N 1
ATOM 2264 C CA . GLY A 1 280 ? 35.039 -1.054 23.349 1.00 14.51 277 GLY A CA 1
ATOM 2265 C C . GLY A 1 280 ? 35.861 -0.277 22.327 1.00 14.91 277 GLY A C 1
ATOM 2266 O O . GLY A 1 280 ? 36.998 0.118 22.599 1.00 15.53 277 GLY A O 1
ATOM 2267 N N . ARG A 1 281 ? 35.261 -0.022 21.170 1.00 15.56 278 ARG A N 1
ATOM 2268 C CA . ARG A 1 281 ? 35.938 0.581 20.026 1.00 16.11 278 ARG A CA 1
ATOM 2269 C C . ARG A 1 281 ? 35.985 2.109 20.111 1.00 15.21 278 ARG A C 1
ATOM 2270 O O . ARG A 1 281 ? 37.024 2.712 19.835 1.00 14.87 278 ARG A O 1
ATOM 2278 N N . LEU A 1 282 ? 34.855 2.717 20.478 1.00 13.73 279 LEU A N 1
ATOM 2279 C CA . LEU A 1 282 ? 34.675 4.187 20.392 1.00 13.03 279 LEU A CA 1
ATOM 2280 C C . LEU A 1 282 ? 34.858 4.927 21.702 1.00 12.35 279 LEU A C 1
ATOM 2281 O O . LEU A 1 282 ? 35.106 6.140 21.707 1.00 12.49 279 LEU A O 1
ATOM 2286 N N . GLY A 1 283 ? 34.722 4.209 22.815 1.00 11.97 280 GLY A N 1
ATOM 2287 C CA . GLY A 1 283 ? 34.918 4.798 24.141 1.00 11.51 280 GLY A CA 1
ATOM 2288 C C . GLY A 1 283 ? 34.051 6.025 24.378 1.00 11.51 280 GLY A C 1
ATOM 2289 O O . GLY A 1 283 ? 32.852 6.009 24.080 1.00 11.58 280 GLY A O 1
ATOM 2290 N N . ASN A 1 284 ? 34.658 7.094 24.899 1.00 11.16 281 ASN A N 1
ATOM 2291 C CA . ASN A 1 284 ? 33.897 8.320 25.229 1.00 11.74 281 ASN A CA 1
ATOM 2292 C C . ASN A 1 284 ? 33.290 9.046 24.039 1.00 11.00 281 ASN A C 1
ATOM 2293 O O . ASN A 1 284 ? 32.444 9.923 24.231 1.00 11.02 281 ASN A O 1
ATOM 2298 N N A ARG A 1 285 ? 33.714 8.685 22.825 0.33 11.15 282 ARG A N 1
ATOM 2299 N N B ARG A 1 285 ? 33.725 8.703 22.821 0.33 11.26 282 ARG A N 1
ATOM 2300 N N C ARG A 1 285 ? 33.714 8.677 22.827 0.33 10.74 282 ARG A N 1
ATOM 2301 C CA A ARG A 1 285 ? 33.186 9.298 21.608 0.33 11.21 282 ARG A CA 1
ATOM 2302 C CA B ARG A 1 285 ? 33.170 9.302 21.603 0.33 11.51 282 ARG A CA 1
ATOM 2303 C CA C ARG A 1 285 ? 33.189 9.265 21.595 0.33 10.39 282 ARG A CA 1
ATOM 2304 C C A ARG A 1 285 ? 31.709 8.936 21.374 0.33 11.38 282 ARG A C 1
ATOM 2305 C C B ARG A 1 285 ? 31.679 8.989 21.435 0.33 11.48 282 ARG A C 1
ATOM 2306 C C C ARG A 1 285 ? 31.695 8.973 21.422 0.33 10.92 282 ARG A C 1
ATOM 2307 O O A ARG A 1 285 ? 31.046 9.537 20.528 0.33 11.15 282 ARG A O 1
ATOM 2308 O O B ARG A 1 285 ? 30.976 9.670 20.690 0.33 11.24 282 ARG A O 1
ATOM 2309 O O C ARG A 1 285 ? 31.005 9.652 20.662 0.33 10.69 282 ARG A O 1
ATOM 2331 N N . ILE A 1 286 ? 31.210 7.956 22.129 1.00 11.12 283 ILE A N 1
ATOM 2332 C CA . ILE A 1 286 ? 29.767 7.631 22.135 1.00 10.99 283 ILE A CA 1
ATOM 2333 C C . ILE A 1 286 ? 29.178 7.726 23.542 1.00 10.97 283 ILE A C 1
ATOM 2334 O O . ILE A 1 286 ? 28.160 7.077 23.851 1.00 11.35 283 ILE A O 1
ATOM 2339 N N . LYS A 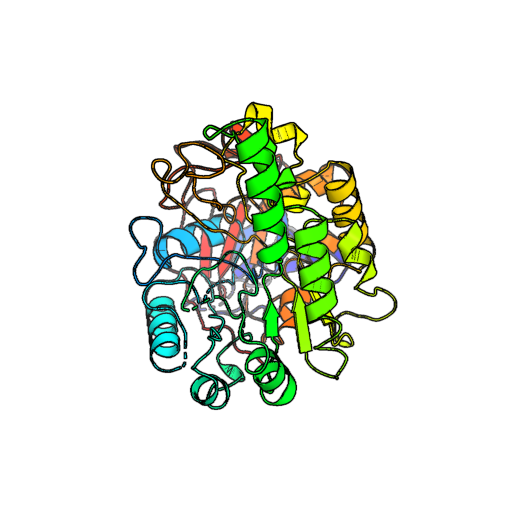1 287 ? 29.793 8.574 24.373 1.00 10.05 284 LYS A N 1
ATOM 2340 C CA . LYS A 1 287 ? 29.226 8.873 25.695 1.00 10.11 284 LYS A CA 1
ATOM 2341 C C . LYS A 1 287 ? 28.151 9.942 25.519 1.00 10.37 284 LYS A C 1
ATOM 2342 O O . LYS A 1 287 ? 28.441 11.068 25.101 1.00 11.09 284 LYS A O 1
ATOM 2348 N N . TRP A 1 288 ? 26.921 9.574 25.847 1.00 12.26 285 TRP A N 1
ATOM 2349 C CA . TRP A 1 288 ? 25.755 10.480 25.755 1.00 12.36 285 TRP A CA 1
ATOM 2350 C C . TRP A 1 288 ? 24.876 10.303 26.974 1.00 11.93 285 TRP A C 1
ATOM 2351 O O . TRP A 1 288 ? 24.899 9.238 27.619 1.00 11.60 285 TRP A O 1
ATOM 2362 N N . ASN A 1 289 ? 24.057 11.316 27.260 1.00 10.60 286 ASN A N 1
ATOM 2363 C CA . ASN A 1 289 ? 22.937 11.153 28.203 1.00 11.39 286 ASN A CA 1
ATOM 2364 C C . ASN A 1 289 ? 21.633 11.343 27.406 1.00 11.91 286 ASN A C 1
ATOM 2365 O O . ASN A 1 289 ? 21.508 12.327 26.675 1.00 12.48 286 ASN A O 1
ATOM 2370 N N . PRO A 1 290 ? 20.674 10.399 27.523 1.00 11.82 287 PRO A N 1
ATOM 2371 C CA . PRO A 1 290 ? 20.736 9.110 28.211 1.00 11.43 287 PRO A CA 1
ATOM 2372 C C . PRO A 1 290 ? 21.776 8.221 27.527 1.00 11.13 287 PRO A C 1
ATOM 2373 O O . PRO A 1 290 ? 22.061 8.419 26.324 1.00 10.12 287 PRO A O 1
ATOM 2377 N N . ALA A 1 291 ? 22.335 7.266 28.273 1.00 10.74 288 ALA A N 1
ATOM 2378 C CA . ALA A 1 291 ? 23.415 6.421 27.746 1.00 10.20 288 ALA A CA 1
ATOM 2379 C C . ALA A 1 291 ? 22.939 5.525 26.607 1.00 10.64 288 ALA A C 1
ATOM 2380 O O . ALA A 1 291 ? 21.772 5.076 26.582 1.00 11.59 288 ALA A O 1
ATOM 2382 N N . ILE A 1 292 ? 23.849 5.241 25.687 1.00 10.15 289 ILE A N 1
ATOM 2383 C CA . ILE A 1 292 ? 23.656 4.144 24.735 1.00 10.47 289 ILE A CA 1
ATOM 2384 C C . ILE A 1 292 ? 23.614 2.832 25.547 1.00 10.12 289 ILE A C 1
ATOM 2385 O O . ILE A 1 292 ? 24.505 2.566 26.370 1.00 9.81 289 ILE A O 1
ATOM 2390 N N . LYS A 1 293 ? 22.583 2.020 25.313 1.00 9.81 290 LYS A N 1
ATOM 2391 C CA . LYS A 1 293 ? 22.354 0.857 26.141 1.00 9.72 290 LYS A CA 1
ATOM 2392 C C . LYS A 1 293 ? 22.421 -0.401 25.275 1.00 10.51 290 LYS A C 1
ATOM 2393 O O . LYS A 1 293 ? 23.264 -0.455 24.361 1.00 10.52 290 LYS A O 1
ATOM 2399 N N . LYS A 1 294 ? 21.561 -1.390 25.541 1.00 9.89 291 LYS A N 1
ATOM 2400 C CA . LYS A 1 294 ? 21.748 -2.752 24.959 1.00 10.75 291 LYS A CA 1
ATOM 2401 C C . LYS A 1 294 ? 21.378 -2.859 23.480 1.00 10.94 291 LYS A C 1
ATOM 2402 O O . LYS A 1 294 ? 20.579 -2.074 22.974 1.00 10.44 291 LYS A O 1
ATOM 2408 N N . GLU A 1 295 ? 21.941 -3.856 22.795 1.00 11.88 292 GLU A N 1
ATOM 2409 C CA . GLU A 1 295 ? 21.530 -4.176 21.439 1.00 13.65 292 GLU A CA 1
ATOM 2410 C C . GLU A 1 295 ? 20.001 -4.388 21.360 1.00 12.56 292 GLU A C 1
ATOM 2411 O O . GLU A 1 295 ? 19.357 -3.967 20.401 1.00 11.76 292 GLU A O 1
ATOM 2417 N N . SER A 1 296 ? 19.424 -5.018 22.380 1.00 11.87 293 SER A N 1
ATOM 2418 C CA . SER A 1 296 ? 17.979 -5.241 22.415 1.00 11.11 293 SER A CA 1
ATOM 2419 C C . SER A 1 296 ? 17.179 -3.929 22.521 1.00 11.31 293 SER A C 1
ATOM 2420 O O . SER A 1 296 ? 16.032 -3.846 22.076 1.00 9.90 293 SER A O 1
ATOM 2423 N N . ASP A 1 297 ? 17.773 -2.915 23.152 1.00 11.40 294 ASP A N 1
ATOM 2424 C CA . ASP A 1 297 ? 17.139 -1.609 23.242 1.00 11.45 294 ASP A CA 1
ATOM 2425 C C . ASP A 1 297 ? 17.158 -0.931 21.877 1.00 11.68 294 ASP A C 1
ATOM 2426 O O . ASP A 1 297 ? 16.137 -0.431 21.407 1.00 11.67 294 ASP A O 1
ATOM 2431 N N . ARG A 1 298 ? 18.328 -0.917 21.242 1.00 11.77 295 ARG A N 1
ATOM 2432 C CA . ARG A 1 298 ? 18.427 -0.434 19.861 1.00 12.08 295 ARG A CA 1
ATOM 2433 C C . ARG A 1 298 ? 17.397 -1.135 18.956 1.00 12.15 295 ARG A C 1
ATOM 2434 O O . ARG A 1 298 ? 16.718 -0.468 18.176 1.00 12.36 295 ARG A O 1
ATOM 2442 N N . GLU A 1 299 ? 17.255 -2.451 19.094 1.00 11.92 296 GLU A N 1
ATOM 2443 C CA . GLU A 1 299 ? 16.315 -3.218 18.265 1.00 12.81 296 GLU A CA 1
ATOM 2444 C C . GLU A 1 299 ? 14.896 -2.769 18.534 1.00 11.75 296 GLU A C 1
ATOM 2445 O O . GLU A 1 299 ? 14.105 -2.624 17.601 1.00 12.41 296 GLU A O 1
ATOM 2451 N N . ALA A 1 300 ? 14.566 -2.538 19.805 1.00 10.77 297 ALA A N 1
ATOM 2452 C CA . ALA A 1 300 ? 13.187 -2.147 20.171 1.00 11.04 297 ALA A CA 1
ATOM 2453 C C . ALA A 1 300 ? 12.851 -0.740 19.675 1.00 11.02 297 ALA A C 1
ATOM 2454 O O . ALA A 1 300 ? 11.722 -0.467 19.252 1.00 11.31 297 ALA A O 1
ATOM 2456 N N . LEU A 1 301 ? 13.820 0.157 19.767 1.00 10.70 298 LEU A N 1
ATOM 2457 C CA . LEU A 1 301 ? 13.648 1.528 19.278 1.00 10.25 298 LEU A CA 1
ATOM 2458 C C . LEU A 1 301 ? 13.443 1.553 17.761 1.00 10.78 298 LEU A C 1
ATOM 2459 O O . LEU A 1 301 ? 12.585 2.285 17.274 1.00 9.96 298 LEU A O 1
ATOM 2464 N N . ARG A 1 302 ? 14.244 0.772 17.027 1.00 9.51 299 ARG A N 1
ATOM 2465 C CA . ARG A 1 302 ? 14.047 0.624 15.563 1.00 9.58 299 ARG A CA 1
ATOM 2466 C C . ARG A 1 302 ? 12.608 0.133 15.291 1.00 9.54 299 ARG A C 1
ATOM 2467 O O . ARG A 1 302 ? 11.891 0.703 14.455 1.00 9.49 299 ARG A O 1
ATOM 2475 N N . ALA A 1 303 ? 12.174 -0.911 15.998 1.00 9.44 300 ALA A N 1
ATOM 2476 C CA . ALA A 1 303 ? 10.815 -1.444 15.803 1.00 9.54 300 ALA A CA 1
ATOM 2477 C C . ALA A 1 303 ? 9.731 -0.373 16.074 1.00 10.03 300 ALA A C 1
ATOM 2478 O O . ALA A 1 303 ? 8.701 -0.268 15.340 1.00 10.21 300 ALA A O 1
ATOM 2480 N N . ALA A 1 304 ? 9.977 0.416 17.117 1.00 9.47 301 ALA A N 1
ATOM 2481 C CA . ALA A 1 304 ? 9.036 1.463 17.531 1.00 11.26 301 ALA A CA 1
ATOM 2482 C C . ALA A 1 304 ? 8.977 2.640 16.561 1.00 11.23 301 ALA A C 1
ATOM 2483 O O . ALA A 1 304 ? 7.957 3.319 16.484 1.00 11.51 301 ALA A O 1
ATOM 2485 N N . VAL A 1 305 ? 10.064 2.890 15.825 1.00 11.66 302 VAL A N 1
ATOM 2486 C CA . VAL A 1 305 ? 10.004 3.821 14.692 1.00 12.00 302 VAL A CA 1
ATOM 2487 C C . VAL A 1 305 ? 9.065 3.246 13.635 1.00 12.18 302 VAL A C 1
ATOM 2488 O O . VAL A 1 305 ? 8.185 3.951 13.119 1.00 12.98 302 VAL A O 1
ATOM 2492 N N . ARG A 1 306 ? 9.216 1.954 13.340 1.00 11.08 303 ARG A N 1
ATOM 2493 C CA . ARG A 1 306 ? 8.411 1.335 12.316 1.00 12.53 303 ARG A CA 1
ATOM 2494 C C . ARG A 1 306 ? 6.955 1.253 12.756 1.00 13.90 303 ARG A C 1
ATOM 2495 O O . ARG A 1 306 ? 6.062 1.457 11.942 1.00 15.34 303 ARG A O 1
ATOM 2503 N N . ASN A 1 307 ? 6.708 0.947 14.026 1.00 15.11 304 ASN A N 1
ATOM 2504 C CA . ASN A 1 307 ? 5.311 0.762 14.463 1.00 17.02 304 ASN A CA 1
ATOM 2505 C C . ASN A 1 307 ? 4.591 2.048 14.873 1.00 17.86 304 ASN A C 1
ATOM 2506 O O . ASN A 1 307 ? 3.362 2.049 14.992 1.00 18.96 304 ASN A O 1
ATOM 2511 N N . GLY A 1 308 ? 5.330 3.136 15.082 1.00 17.76 305 GLY A N 1
ATOM 2512 C CA . GLY A 1 308 ? 4.681 4.380 15.526 1.00 17.99 305 GLY A CA 1
ATOM 2513 C C . GLY A 1 308 ? 4.704 4.800 16.982 1.00 17.12 305 GLY A C 1
ATOM 2514 O O . GLY A 1 308 ? 4.304 5.932 17.304 1.00 17.65 305 GLY A O 1
ATOM 2515 N N . ARG A 1 309 ? 5.186 3.937 17.867 1.00 15.59 306 ARG A N 1
ATOM 2516 C CA . ARG A 1 309 ? 5.358 4.278 19.270 1.00 15.77 306 ARG A CA 1
ATOM 2517 C C . ARG A 1 309 ? 6.354 5.446 19.453 1.00 14.01 306 ARG A C 1
ATOM 2518 O O . ARG A 1 309 ? 6.301 6.213 20.445 1.00 13.48 306 ARG A O 1
ATOM 2526 N N . ILE A 1 310 ? 7.307 5.525 18.529 1.00 12.60 307 ILE A N 1
ATOM 2527 C CA . ILE A 1 310 ? 8.206 6.693 18.460 1.00 11.81 307 ILE A CA 1
ATOM 2528 C C . ILE A 1 310 ? 7.699 7.609 17.348 1.00 10.54 307 ILE A C 1
ATOM 2529 O O . ILE A 1 310 ? 7.537 7.177 16.186 1.00 10.72 307 ILE A O 1
ATOM 2534 N N . ASP A 1 311 ? 7.457 8.869 17.689 1.00 9.74 308 ASP A N 1
ATOM 2535 C CA . ASP A 1 311 ? 6.856 9.817 16.754 1.00 9.35 308 ASP A CA 1
ATOM 2536 C C . ASP A 1 311 ? 7.849 10.416 15.754 1.00 9.39 308 ASP A C 1
ATOM 2537 O O . ASP A 1 311 ? 7.523 10.533 14.543 1.00 10.14 308 ASP A O 1
ATOM 2542 N N . ILE A 1 312 ? 9.035 10.815 16.225 1.00 9.50 309 ILE A N 1
ATOM 2543 C CA . ILE A 1 312 ? 9.987 11.491 15.355 1.00 9.60 309 ILE A CA 1
ATOM 2544 C C . ILE A 1 312 ? 11.417 11.092 15.642 1.00 10.04 309 ILE A C 1
ATOM 2545 O O . ILE A 1 312 ? 11.722 10.550 16.714 1.00 10.21 309 ILE A O 1
ATOM 2550 N N . ILE A 1 313 ? 12.284 11.420 14.690 1.00 9.25 310 ILE A N 1
ATOM 2551 C CA . ILE A 1 313 ? 13.709 11.158 14.825 1.00 10.31 310 ILE A CA 1
ATOM 2552 C C . ILE A 1 313 ? 14.440 12.483 14.792 1.00 10.72 310 ILE A C 1
ATOM 2553 O O . ILE A 1 313 ? 14.074 13.384 14.004 1.00 11.37 310 ILE A O 1
ATOM 2558 N N . ALA A 1 314 ? 15.446 12.615 15.656 1.00 10.34 311 ALA A N 1
ATOM 2559 C CA . ALA A 1 314 ? 16.250 13.839 15.736 1.00 10.53 311 ALA A CA 1
ATOM 2560 C C . ALA A 1 314 ? 17.704 13.452 15.980 1.00 11.84 311 ALA A C 1
ATOM 2561 O O . ALA A 1 314 ? 18.063 12.273 15.826 1.00 11.10 311 ALA A O 1
ATOM 2563 N N . THR A 1 315 ? 18.559 14.421 16.294 1.00 12.08 312 THR A N 1
ATOM 2564 C CA . THR A 1 315 ? 19.961 14.100 16.562 1.00 13.26 312 THR A CA 1
ATOM 2565 C C . THR A 1 315 ? 20.423 14.294 18.001 1.00 13.54 312 THR A C 1
ATOM 2566 O O . THR A 1 315 ? 21.257 13.528 18.478 1.00 14.62 312 THR A O 1
ATOM 2570 N N . ASP A 1 316 ? 19.972 15.350 18.665 1.00 13.07 313 ASP A N 1
ATOM 2571 C CA . ASP A 1 316 ? 20.645 15.780 19.904 1.00 13.51 313 ASP A CA 1
ATOM 2572 C C . ASP A 1 316 ? 22.120 16.143 19.655 1.00 13.60 313 ASP A C 1
ATOM 2573 O O . ASP A 1 316 ? 22.993 15.868 20.504 1.00 15.22 313 ASP A O 1
ATOM 2578 N N . HIS A 1 317 ? 22.397 16.714 18.478 1.00 12.71 314 HIS A N 1
ATOM 2579 C CA . HIS A 1 317 ? 23.725 17.258 18.137 1.00 11.88 314 HIS A CA 1
ATOM 2580 C C . HIS A 1 317 ? 24.235 18.125 19.287 1.00 12.30 314 HIS A C 1
ATOM 2581 O O . HIS A 1 317 ? 23.593 19.131 19.648 1.00 11.67 314 HIS A O 1
ATOM 2588 N N . ALA A 1 318 ? 25.364 17.743 19.880 1.00 11.57 315 ALA A N 1
ATOM 2589 C CA . ALA A 1 318 ? 25.819 18.426 21.109 1.00 12.32 315 ALA A CA 1
ATOM 2590 C C . ALA A 1 318 ? 27.346 18.409 21.188 1.00 12.02 315 ALA A C 1
ATOM 2591 O O . ALA A 1 318 ? 27.909 17.618 21.936 1.00 13.58 315 ALA A O 1
ATOM 2593 N N . PRO A 1 319 ? 28.006 19.268 20.421 1.00 12.05 316 PRO A N 1
ATOM 2594 C CA . PRO A 1 319 ? 29.478 19.268 20.361 1.00 11.70 316 PRO A CA 1
ATOM 2595 C C . PRO A 1 319 ? 30.152 19.617 21.684 1.00 10.57 316 PRO A C 1
ATOM 2596 O O . PRO A 1 319 ? 29.662 20.461 22.462 1.00 10.62 316 PRO A O 1
ATOM 2600 N N . HIS A 1 320 ? 31.296 18.979 21.890 1.00 10.36 317 HIS A N 1
ATOM 2601 C CA . HIS A 1 320 ? 32.264 19.332 22.915 1.00 9.99 317 HIS A CA 1
ATOM 2602 C C . HIS A 1 320 ? 33.614 19.181 22.220 1.00 9.71 317 HIS A C 1
ATOM 2603 O O . HIS A 1 320 ? 33.737 18.397 21.293 1.00 10.22 317 HIS A O 1
ATOM 2610 N N . LEU A 1 321 ? 34.620 19.925 22.658 1.00 9.52 318 LEU A N 1
ATOM 2611 C CA . LEU A 1 321 ? 35.981 19.674 22.184 1.00 9.17 318 LEU A CA 1
ATOM 2612 C C . LEU A 1 321 ? 36.467 18.331 22.720 1.00 9.07 318 LEU A C 1
ATOM 2613 O O . LEU A 1 321 ? 35.969 17.838 23.741 1.00 9.51 318 LEU A O 1
ATOM 2618 N N . LEU A 1 322 ? 37.454 17.747 22.049 1.00 9.20 319 LEU A N 1
ATOM 2619 C CA . LEU A 1 322 ? 37.980 16.451 22.481 1.00 9.07 319 LEU A CA 1
ATOM 2620 C C . LEU A 1 322 ? 38.599 16.460 23.884 1.00 8.92 319 LEU A C 1
ATOM 2621 O O . LEU A 1 322 ? 38.538 15.439 24.579 1.00 9.03 319 LEU A O 1
ATOM 2626 N N A ARG A 1 323 ? 39.174 17.597 24.289 0.50 8.12 320 ARG A N 1
ATOM 2627 N N B ARG A 1 323 ? 39.203 17.577 24.287 0.50 8.35 320 ARG A N 1
ATOM 2628 C CA A ARG A 1 323 ? 39.745 17.763 25.643 0.50 8.22 320 ARG A CA 1
ATOM 2629 C CA B ARG A 1 323 ? 39.747 17.672 25.649 0.50 8.72 320 ARG A CA 1
ATOM 2630 C C A ARG A 1 323 ? 38.688 17.674 26.752 0.50 8.60 320 ARG A C 1
ATOM 2631 C C B ARG A 1 323 ? 38.649 17.450 26.695 0.50 8.88 320 ARG A C 1
ATOM 2632 O O A ARG A 1 323 ? 39.018 17.453 27.925 0.50 8.74 320 ARG A O 1
ATOM 2633 O O B ARG A 1 323 ? 38.902 16.866 27.749 0.50 9.07 320 ARG A O 1
ATOM 2648 N N . GLU A 1 324 ? 37.428 17.876 26.374 1.00 8.80 321 GLU A N 1
ATOM 2649 C CA . GLU A 1 324 ? 36.291 17.766 27.279 1.00 10.35 321 GLU A CA 1
ATOM 2650 C C . GLU A 1 324 ? 35.746 16.329 27.286 1.00 11.00 321 GLU A C 1
ATOM 2651 O O . GLU A 1 324 ? 35.037 15.935 28.210 1.00 11.50 321 GLU A O 1
ATOM 2657 N N . LYS A 1 325 ? 36.094 15.553 26.262 1.00 11.09 322 LYS A N 1
ATOM 2658 C CA . LYS A 1 325 ? 35.611 14.160 26.137 1.00 11.86 322 LYS A CA 1
ATOM 2659 C C . LYS A 1 325 ? 36.543 13.165 26.811 1.00 13.08 322 LYS A C 1
ATOM 2660 O O . LYS A 1 325 ? 36.235 11.990 26.881 1.00 13.41 322 LYS A O 1
ATOM 2666 N N . GLU A 1 326 ? 37.690 13.634 27.300 1.00 15.04 323 GLU A N 1
ATOM 2667 C CA . GLU A 1 326 ? 38.678 12.800 28.009 1.00 16.91 323 GLU A CA 1
ATOM 2668 C C . GLU A 1 326 ? 38.275 12.344 29.422 1.00 17.85 323 GLU A C 1
ATOM 2669 O O . GLU A 1 326 ? 37.619 13.098 30.154 1.00 17.28 323 GLU A O 1
ATOM 2675 N N . GLY A 1 327 ? 38.713 11.131 29.793 1.00 19.22 324 GLY A N 1
ATOM 2676 C CA . GLY A 1 327 ? 38.657 10.618 31.176 1.00 21.14 324 GLY A CA 1
ATOM 2677 C C . GLY A 1 327 ? 37.635 9.518 31.459 1.00 22.73 324 GLY A C 1
ATOM 2678 O O . GLY A 1 327 ? 37.137 8.868 30.543 1.00 22.80 324 GLY A O 1
ATOM 2679 N N . SER A 1 328 ? 37.308 9.329 32.739 1.00 23.50 325 SER A N 1
ATOM 2680 C CA . SER A 1 328 ? 36.350 8.300 33.190 1.00 23.62 325 SER A CA 1
ATOM 2681 C C . SER A 1 328 ? 34.901 8.660 32.854 1.00 24.03 325 SER A C 1
ATOM 2682 O O . SER A 1 328 ? 34.614 9.816 32.500 1.00 24.03 325 SER A O 1
ATOM 2685 N N . CYS A 1 329 ? 33.976 7.699 32.971 1.00 23.88 326 CYS A N 1
ATOM 2686 C CA . CYS A 1 329 ? 32.562 8.009 32.737 1.00 24.19 326 CYS A CA 1
ATOM 2687 C C . CYS A 1 329 ? 32.060 9.041 33.760 1.00 23.68 326 CYS A C 1
ATOM 2688 O O . CYS A 1 329 ? 30.920 9.513 33.653 1.00 24.46 326 CYS A O 1
ATOM 2691 N N . LEU A 1 330 ? 32.920 9.389 34.732 1.00 23.05 327 LEU A N 1
ATOM 2692 C CA . LEU A 1 330 ? 32.584 10.402 35.745 1.00 22.07 327 LEU A CA 1
ATOM 2693 C C . LEU A 1 330 ? 33.142 11.792 35.401 1.00 21.14 327 LEU A C 1
ATOM 2694 O O . LEU A 1 330 ? 32.589 12.787 35.839 1.00 21.72 327 LEU A O 1
ATOM 2699 N N . GLN A 1 331 ? 34.212 11.849 34.610 1.00 19.64 328 GLN A N 1
ATOM 2700 C CA . GLN A 1 331 ? 34.835 13.110 34.221 1.00 19.20 328 GLN A CA 1
ATOM 2701 C C . GLN A 1 331 ? 34.489 13.553 32.800 1.00 17.91 328 GLN A C 1
ATOM 2702 O O . GLN A 1 331 ? 34.408 14.743 32.531 1.00 17.73 328 GLN A O 1
ATOM 2708 N N . ALA A 1 332 ? 34.323 12.607 31.875 1.00 15.96 329 ALA A N 1
ATOM 2709 C CA . ALA A 1 332 ? 34.165 12.980 30.459 1.00 14.61 329 ALA A CA 1
ATOM 2710 C C . ALA A 1 332 ? 32.793 13.567 30.169 1.00 14.28 329 ALA A C 1
ATOM 2711 O O . ALA A 1 332 ? 31.801 13.145 30.774 1.00 14.20 329 ALA A O 1
ATOM 2713 N N . ALA A 1 333 ? 32.729 14.529 29.240 1.00 12.86 330 ALA A N 1
ATOM 2714 C CA . ALA A 1 333 ? 31.454 15.148 28.882 1.00 12.60 330 ALA A CA 1
ATOM 2715 C C . ALA A 1 333 ? 30.599 14.160 28.075 1.00 12.20 330 ALA A C 1
ATOM 2716 O O . ALA A 1 333 ? 31.119 13.382 27.261 1.00 12.21 330 ALA A O 1
ATOM 2718 N N . SER A 1 334 ? 29.282 14.216 28.283 1.00 12.26 331 SER A N 1
ATOM 2719 C CA . SER A 1 334 ? 28.343 13.482 27.446 1.00 12.26 331 SER A CA 1
ATOM 2720 C C . SER A 1 334 ? 27.941 14.365 26.285 1.00 12.27 331 SER A C 1
ATOM 2721 O O . SER A 1 334 ? 27.722 15.574 26.452 1.00 13.30 331 SER A O 1
ATOM 2724 N N . GLY A 1 335 ? 27.812 13.767 25.108 1.00 11.78 332 GLY A N 1
ATOM 2725 C CA . GLY A 1 335 ? 27.377 14.535 23.954 1.00 12.12 332 GLY A CA 1
ATOM 2726 C C . GLY A 1 335 ? 28.410 14.593 22.856 1.00 12.15 332 GLY A C 1
ATOM 2727 O O . GLY A 1 335 ? 29.611 14.600 23.103 1.00 12.14 332 GLY A O 1
ATOM 2728 N N . GLY A 1 336 ? 27.939 14.684 21.628 1.00 12.15 333 GLY A N 1
ATOM 2729 C CA . GLY A 1 336 ? 28.855 14.755 20.488 1.00 11.46 333 GLY A CA 1
ATOM 2730 C C . GLY A 1 336 ? 28.093 15.289 19.289 1.00 11.32 333 GLY A C 1
ATOM 2731 O O . GLY A 1 336 ? 26.8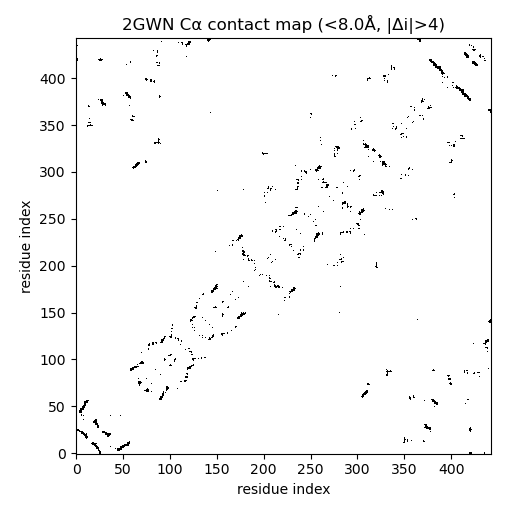59 15.321 19.301 1.00 11.95 333 GLY A O 1
ATOM 2732 N N . PRO A 1 337 ? 28.817 15.648 18.232 1.00 11.18 334 PRO A N 1
ATOM 2733 C CA . PRO A 1 337 ? 28.195 16.127 17.004 1.00 10.96 334 PRO A CA 1
ATOM 2734 C C . PRO A 1 337 ? 27.557 14.940 16.248 1.00 12.55 334 PRO A C 1
ATOM 2735 O O . PRO A 1 337 ? 27.997 13.776 16.415 1.00 12.85 334 PRO A O 1
ATOM 2739 N N . LEU A 1 338 ? 26.544 15.227 15.436 1.00 11.59 335 LEU A N 1
ATOM 2740 C CA . LEU A 1 338 ? 25.911 14.208 14.594 1.00 12.11 335 LEU A CA 1
ATOM 2741 C C . LEU A 1 338 ? 25.263 14.715 13.313 1.00 11.29 335 LEU A C 1
ATOM 2742 O O . LEU A 1 338 ? 25.026 13.924 12.394 1.00 12.64 335 LEU A O 1
ATOM 2747 N N . VAL A 1 339 ? 24.942 15.998 13.266 1.00 11.04 336 VAL A N 1
ATOM 2748 C CA . VAL A 1 339 ? 23.992 16.522 12.251 1.00 11.60 336 VAL A CA 1
ATOM 2749 C C . VAL A 1 339 ? 24.508 16.397 10.800 1.00 11.00 336 VAL A C 1
ATOM 2750 O O . VAL A 1 339 ? 23.742 16.210 9.864 1.00 10.96 336 VAL A O 1
ATOM 2754 N N . GLN A 1 340 ? 25.817 16.492 10.605 1.00 10.43 337 GLN A N 1
ATOM 2755 C CA . GLN A 1 340 ? 26.349 16.368 9.253 1.00 10.18 337 GLN A CA 1
ATOM 2756 C C . GLN A 1 340 ? 26.156 14.978 8.646 1.00 9.90 337 GLN A C 1
ATOM 2757 O O . GLN A 1 340 ? 26.145 14.831 7.406 1.00 10.51 337 GLN A O 1
ATOM 2763 N N . HIS A 1 341 ? 26.005 13.957 9.495 1.00 9.95 338 HIS A N 1
ATOM 2764 C CA . HIS A 1 341 ? 25.994 12.578 9.013 1.00 10.34 338 HIS A CA 1
ATOM 2765 C C . HIS A 1 341 ? 24.782 11.744 9.421 1.00 10.58 338 HIS A C 1
ATOM 2766 O O . HIS A 1 341 ? 24.673 10.595 8.994 1.00 10.61 338 HIS A O 1
ATOM 2773 N N A SER A 1 342 ? 23.886 12.295 10.242 0.50 10.18 339 SER A N 1
ATOM 2774 N N B SER A 1 342 ? 23.898 12.323 10.233 0.50 10.42 339 SER A N 1
ATOM 2775 C CA A SER A 1 342 ? 22.737 11.524 10.732 0.50 10.38 339 SER A CA 1
ATOM 2776 C CA B SER A 1 342 ? 22.725 11.622 10.733 0.50 10.85 339 SER A CA 1
ATOM 2777 C C A SER A 1 342 ? 21.800 11.037 9.621 0.50 10.09 339 SER A C 1
ATOM 2778 C C B SER A 1 342 ? 21.836 11.056 9.623 0.50 10.35 339 SER A C 1
ATOM 2779 O O A SER A 1 342 ? 21.367 9.891 9.660 0.50 9.72 339 SER A O 1
ATOM 2780 O O B SER A 1 342 ? 21.467 9.886 9.672 0.50 9.96 339 SER A O 1
ATOM 2785 N N . LEU A 1 343 ? 21.509 11.879 8.624 1.00 9.92 340 LEU A N 1
ATOM 2786 C CA . LEU A 1 343 ? 20.685 11.417 7.493 1.00 10.76 340 LEU A CA 1
ATOM 2787 C C . LEU A 1 343 ? 21.396 10.268 6.739 1.00 10.67 340 LEU A C 1
ATOM 2788 O O . LEU A 1 343 ? 20.779 9.253 6.384 1.00 10.79 340 LEU A O 1
ATOM 2793 N N . LEU A 1 344 ? 22.702 10.407 6.508 1.00 9.37 341 LEU A N 1
ATOM 2794 C CA . LEU A 1 344 ? 23.453 9.343 5.809 1.00 9.27 341 LEU A CA 1
ATOM 2795 C C . LEU A 1 344 ? 23.351 8.036 6.595 1.00 9.17 341 LEU A C 1
ATOM 2796 O O . LEU A 1 344 ? 23.246 6.941 5.993 1.00 9.95 341 LEU A O 1
ATOM 2801 N N . ALA A 1 345 ? 23.435 8.143 7.925 1.00 8.99 342 ALA A N 1
ATOM 2802 C CA . ALA A 1 345 ? 23.340 6.966 8.800 1.00 8.61 342 ALA A CA 1
ATOM 2803 C C . ALA A 1 345 ? 21.958 6.329 8.700 1.00 8.70 342 ALA A C 1
ATOM 2804 O O . ALA A 1 345 ? 21.834 5.110 8.546 1.00 7.21 342 ALA A O 1
ATOM 2806 N N . LEU A 1 346 ? 20.906 7.144 8.744 1.00 7.91 343 LEU A N 1
ATOM 2807 C CA . LEU A 1 346 ? 19.558 6.581 8.561 1.00 8.89 343 LEU A CA 1
ATOM 2808 C C . LEU A 1 346 ? 19.398 5.894 7.187 1.00 9.20 343 LEU A C 1
ATOM 2809 O O . LEU A 1 346 ? 18.791 4.830 7.069 1.00 10.01 343 LEU A O 1
ATOM 2814 N N . LEU A 1 347 ? 19.939 6.520 6.150 1.00 9.76 344 LEU A N 1
ATOM 2815 C CA . LEU A 1 347 ? 19.847 5.964 4.805 1.00 10.20 344 LEU A CA 1
ATOM 2816 C C . LEU A 1 347 ? 20.627 4.652 4.719 1.00 10.18 344 LEU A C 1
ATOM 2817 O O . LEU A 1 347 ? 20.244 3.730 3.989 1.00 9.24 344 LEU A O 1
ATOM 2822 N N . GLU A 1 348 ? 21.721 4.570 5.476 1.00 9.75 345 GLU A N 1
ATOM 2823 C CA . GLU A 1 348 ? 22.491 3.318 5.505 1.00 10.06 345 GLU A CA 1
ATOM 2824 C C . GLU A 1 348 ? 21.630 2.200 6.117 1.00 10.24 345 GLU A C 1
ATOM 2825 O O . GLU A 1 348 ? 21.625 1.074 5.620 1.00 10.54 345 GLU A O 1
ATOM 2831 N N . LEU A 1 349 ? 20.897 2.507 7.195 1.00 10.01 346 LEU A N 1
ATOM 2832 C CA . LEU A 1 349 ? 19.932 1.541 7.761 1.00 10.58 346 LEU A CA 1
ATOM 2833 C C . LEU A 1 349 ? 18.800 1.169 6.809 1.00 10.38 346 LEU A C 1
ATOM 2834 O O . LEU A 1 349 ? 18.307 0.044 6.829 1.00 10.78 346 LEU A O 1
ATOM 2839 N N . CYS A 1 350 ? 18.387 2.095 5.953 1.00 10.60 347 CYS A N 1
ATOM 2840 C CA . CYS A 1 350 ? 17.407 1.732 4.904 1.00 10.86 347 CYS A CA 1
ATOM 2841 C C . CYS A 1 350 ? 17.975 0.715 3.908 1.00 11.39 347 CYS A C 1
ATOM 2842 O O . CYS A 1 350 ? 1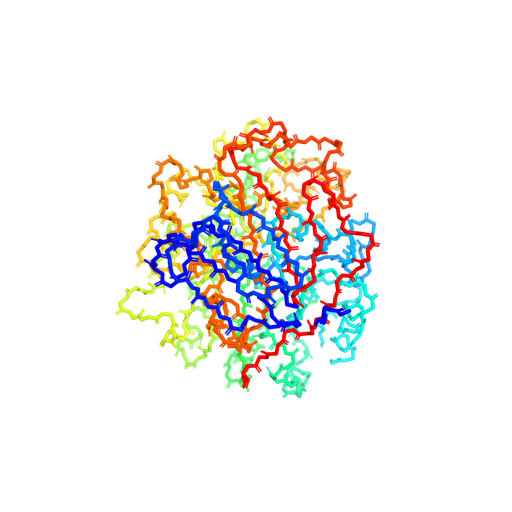7.240 -0.176 3.460 1.00 10.43 347 CYS A O 1
ATOM 2845 N N . ASN A 1 351 ? 19.257 0.846 3.558 1.00 11.35 348 ASN A N 1
ATOM 2846 C CA . ASN A 1 351 ? 19.936 -0.147 2.673 1.00 11.97 348 ASN A CA 1
ATOM 2847 C C . ASN A 1 351 ? 19.909 -1.538 3.293 1.00 12.59 348 ASN A C 1
ATOM 2848 O O . ASN A 1 351 ? 20.021 -2.552 2.601 1.00 12.39 348 ASN A O 1
ATOM 2853 N N . GLN A 1 352 ? 19.769 -1.575 4.613 1.00 12.87 349 GLN A N 1
ATOM 2854 C CA . GLN A 1 352 ? 19.776 -2.843 5.351 1.00 13.37 349 GLN A CA 1
ATOM 2855 C C . GLN A 1 352 ? 18.379 -3.379 5.661 1.00 13.45 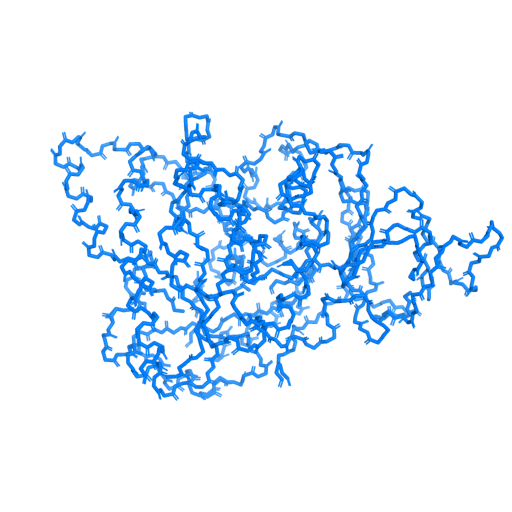349 GLN A C 1
ATOM 2856 O O . GLN A 1 352 ? 18.231 -4.461 6.238 1.00 14.65 349 GLN A O 1
ATOM 2862 N N . GLY A 1 353 ? 17.357 -2.638 5.252 1.00 12.10 350 GLY A N 1
ATOM 2863 C CA . GLY A 1 353 ? 15.983 -3.058 5.468 1.00 12.75 350 GLY A CA 1
ATOM 2864 C C . GLY A 1 353 ? 15.429 -2.691 6.832 1.00 12.58 350 GLY A C 1
ATOM 2865 O O . GLY A 1 353 ? 14.276 -3.012 7.134 1.00 14.05 350 GLY A O 1
ATOM 2866 N N . ILE A 1 354 ? 16.229 -2.000 7.640 1.00 11.21 351 ILE A N 1
ATOM 2867 C CA . ILE A 1 354 ? 15.831 -1.631 8.998 1.00 11.11 351 ILE A CA 1
ATOM 2868 C C . ILE A 1 354 ? 14.661 -0.636 8.962 1.00 11.15 351 ILE A C 1
ATOM 2869 O O . ILE A 1 354 ? 13.732 -0.719 9.779 1.00 12.69 351 ILE A O 1
ATOM 2874 N N . PHE A 1 355 ? 14.732 0.311 8.032 1.00 9.54 352 PHE A N 1
ATOM 2875 C CA . PHE A 1 355 ? 13.655 1.293 7.821 1.00 10.43 352 PHE A CA 1
ATOM 2876 C C . PHE A 1 355 ? 13.395 1.410 6.339 1.00 10.74 352 PHE A C 1
ATOM 2877 O O . PHE A 1 355 ? 14.248 1.005 5.541 1.00 10.86 352 PHE A O 1
ATOM 2885 N N . SER A 1 356 ? 12.229 1.955 5.971 1.00 10.74 353 SER A N 1
ATOM 2886 C CA . SER A 1 356 ? 11.980 2.330 4.581 1.00 10.45 353 SER A CA 1
ATOM 2887 C C . SER A 1 356 ? 12.394 3.780 4.428 1.00 10.59 353 SER A C 1
ATOM 2888 O O . SER A 1 356 ? 12.433 4.535 5.408 1.00 9.06 353 SER A O 1
ATOM 2891 N N . ILE A 1 357 ? 12.713 4.159 3.197 1.00 10.47 354 ILE A N 1
ATOM 2892 C CA . ILE A 1 357 ? 12.992 5.569 2.897 1.00 10.91 354 ILE A CA 1
ATOM 2893 C C . ILE A 1 357 ? 11.765 6.390 3.252 1.00 10.78 354 ILE A C 1
ATOM 2894 O O . ILE A 1 357 ? 11.880 7.504 3.754 1.00 10.35 354 ILE A O 1
ATOM 2899 N N . GLU A 1 358 ? 10.577 5.846 2.983 1.00 9.51 355 GLU A N 1
ATOM 2900 C CA . GLU A 1 358 ? 9.349 6.574 3.318 1.00 9.35 355 GLU A CA 1
ATOM 2901 C C . GLU A 1 358 ? 9.245 6.919 4.811 1.00 10.04 355 GLU A C 1
ATOM 2902 O O . GLU A 1 358 ? 8.863 8.037 5.158 1.00 9.05 355 GLU A O 1
ATOM 2908 N N . GLU A 1 359 ? 9.540 5.947 5.677 1.00 9.74 356 GLU A N 1
ATOM 2909 C CA . GLU A 1 359 ? 9.541 6.142 7.149 1.00 11.59 356 GLU A CA 1
ATOM 2910 C C . GLU A 1 359 ? 10.551 7.205 7.573 1.00 11.15 356 GLU A C 1
ATOM 2911 O O . GLU A 1 359 ? 10.269 8.032 8.440 1.00 9.99 356 GLU A O 1
ATOM 2917 N N . ILE A 1 360 ? 11.743 7.164 6.981 1.00 10.86 357 ILE A N 1
ATOM 2918 C CA . ILE A 1 360 ? 12.788 8.116 7.371 1.00 10.91 357 ILE A CA 1
ATOM 2919 C C . ILE A 1 360 ? 12.345 9.535 7.031 1.00 10.89 357 ILE A C 1
ATOM 2920 O O . ILE A 1 360 ? 12.521 10.448 7.831 1.00 11.08 357 ILE A O 1
ATOM 2925 N N . VAL A 1 361 ? 11.765 9.724 5.853 1.00 9.88 358 VAL A N 1
ATOM 2926 C CA . VAL A 1 361 ? 11.246 11.065 5.497 1.00 9.29 358 VAL A CA 1
ATOM 2927 C C . VAL A 1 361 ? 10.092 11.507 6.416 1.00 9.50 358 VAL A C 1
ATOM 2928 O O . VAL A 1 361 ? 10.031 12.668 6.846 1.00 9.86 358 VAL A O 1
ATOM 2932 N N A SER A 1 362 ? 9.186 10.583 6.715 0.50 9.51 359 SER A N 1
ATOM 2933 N N B SER A 1 362 ? 9.178 10.586 6.726 0.50 9.72 359 SER A N 1
ATOM 2934 C CA A SER A 1 362 ? 8.099 10.885 7.636 0.50 9.40 359 SER A CA 1
ATOM 2935 C CA B SER A 1 362 ? 8.071 10.903 7.640 0.50 9.83 359 SER A CA 1
ATOM 2936 C C A SER A 1 362 ? 8.658 11.331 8.985 0.50 9.74 359 SER A C 1
ATOM 2937 C C B SER A 1 362 ? 8.589 11.282 9.029 0.50 9.97 359 SER A C 1
ATOM 2938 O O A SER A 1 362 ? 8.295 12.392 9.510 0.50 9.15 359 SER A O 1
ATOM 2939 O O B SER A 1 362 ? 8.122 12.255 9.631 0.50 9.45 359 SER A O 1
ATOM 2944 N N . LYS A 1 363 ? 9.557 10.517 9.530 1.00 9.31 360 LYS A N 1
ATOM 2945 C CA . LYS A 1 363 ? 10.072 10.740 10.896 1.00 10.00 360 LYS A CA 1
ATOM 2946 C C . LYS A 1 363 ? 11.010 11.941 11.051 1.00 10.00 360 LYS A C 1
ATOM 2947 O O . LYS A 1 363 ? 11.137 12.467 12.159 1.00 9.75 360 LYS A O 1
ATOM 2953 N N . THR A 1 364 ? 11.680 12.345 9.971 1.00 10.12 361 THR A N 1
ATOM 2954 C CA . THR A 1 364 ? 12.657 13.433 10.048 1.00 9.85 361 THR A CA 1
ATOM 2955 C C . THR A 1 364 ? 12.132 14.755 9.510 1.00 10.05 361 THR A C 1
ATOM 2956 O O . THR A 1 364 ? 12.748 15.808 9.756 1.00 10.33 361 THR A O 1
ATOM 2960 N N . ALA A 1 365 ? 11.019 14.711 8.777 1.00 8.84 362 ALA A N 1
ATOM 2961 C CA . ALA A 1 365 ? 10.483 15.908 8.129 1.00 9.11 362 ALA A CA 1
ATOM 2962 C C . ALA A 1 365 ? 8.990 16.100 8.353 1.00 9.13 362 ALA A C 1
ATOM 2963 O O . ALA A 1 365 ? 8.580 17.123 8.970 1.00 9.35 362 ALA A O 1
ATOM 2965 N N . HIS A 1 366 ? 8.181 15.137 7.902 1.00 8.26 363 HIS A N 1
ATOM 2966 C CA . HIS A 1 366 ? 6.705 15.292 7.955 1.00 8.42 363 HIS A CA 1
ATOM 2967 C C . HIS A 1 366 ? 6.193 15.450 9.393 1.00 9.45 363 HIS A C 1
ATOM 2968 O O . HIS A 1 366 ? 5.473 16.413 9.732 1.00 9.57 363 HIS A O 1
ATOM 2975 N N . ILE A 1 367 ? 6.566 14.492 10.240 1.00 8.53 364 ILE A N 1
ATOM 2976 C CA . ILE A 1 367 ? 6.006 14.440 11.592 1.00 9.35 364 ILE A CA 1
ATOM 2977 C C . ILE A 1 367 ? 6.590 15.530 12.521 1.00 9.03 364 ILE A C 1
ATOM 2978 O O . ILE A 1 367 ? 5.836 16.150 13.278 1.00 9.91 364 ILE A O 1
ATOM 2983 N N . PRO A 1 368 ? 7.902 15.813 12.449 1.00 8.93 365 PRO A N 1
ATOM 2984 C CA . PRO A 1 368 ? 8.325 17.000 13.200 1.00 9.48 365 PRO A CA 1
ATOM 2985 C C . PRO A 1 368 ? 7.502 18.244 12.828 1.00 9.79 365 PRO A C 1
ATOM 2986 O O . PRO A 1 368 ? 7.128 19.003 13.727 1.00 9.64 365 PRO A O 1
ATOM 2990 N N . ALA A 1 369 ? 7.214 18.456 11.539 1.00 9.49 366 ALA A N 1
ATOM 2991 C CA . ALA A 1 369 ? 6.441 19.654 11.153 1.00 10.89 366 ALA A CA 1
ATOM 2992 C C . ALA A 1 369 ? 5.025 19.574 11.740 1.00 10.77 366 ALA A C 1
ATOM 2993 O O . ALA A 1 369 ? 4.496 20.572 12.214 1.00 11.80 366 ALA A O 1
ATOM 2995 N N . THR A 1 370 ? 4.427 18.385 11.718 1.00 10.76 367 THR A N 1
ATOM 2996 C CA . THR A 1 370 ? 3.056 18.196 12.227 1.00 11.52 367 THR A CA 1
ATOM 2997 C C . THR A 1 370 ? 2.995 18.348 13.756 1.00 11.53 367 THR A C 1
ATOM 2998 O O . THR A 1 370 ? 2.146 19.084 14.327 1.00 10.26 367 THR A O 1
ATOM 3002 N N . LEU A 1 371 ? 3.922 17.670 14.409 1.00 10.80 368 LEU A N 1
ATOM 3003 C CA . LEU A 1 371 ? 3.975 17.654 15.872 1.00 11.38 368 LEU A CA 1
ATOM 3004 C C . LEU A 1 371 ? 4.161 19.071 16.462 1.00 10.86 368 LEU A C 1
ATOM 3005 O O . LEU A 1 371 ? 3.444 19.462 17.392 1.00 10.39 368 LEU A O 1
ATOM 3010 N N . PHE A 1 372 ? 5.095 19.850 15.912 1.00 10.50 369 PHE A N 1
ATOM 3011 C CA . PHE A 1 372 ? 5.362 21.208 16.402 1.00 10.27 369 PHE A CA 1
ATOM 3012 C C . PHE A 1 372 ? 4.550 22.307 15.716 1.00 10.00 369 PHE A C 1
ATOM 3013 O O . PHE A 1 372 ? 4.681 23.509 16.042 1.00 10.50 369 PHE A O 1
ATOM 3021 N N . ALA A 1 373 ? 3.702 21.887 14.784 1.00 10.30 370 ALA A N 1
ATOM 3022 C CA . ALA A 1 373 ? 2.802 22.785 14.027 1.00 10.73 370 ALA A CA 1
ATOM 3023 C C . ALA A 1 373 ? 3.590 23.877 13.295 1.00 11.02 370 ALA A C 1
ATOM 3024 O O . ALA A 1 373 ? 3.274 25.058 13.377 1.00 10.71 370 ALA A O 1
ATOM 3026 N N . ILE A 1 374 ? 4.628 23.449 12.581 1.00 11.25 371 ILE A N 1
ATOM 3027 C CA . ILE A 1 374 ? 5.495 24.360 11.833 1.00 10.50 371 ILE A CA 1
ATOM 3028 C C . ILE A 1 374 ? 4.848 24.720 10.490 1.00 11.11 371 ILE A C 1
ATOM 3029 O O . ILE A 1 374 ? 4.447 23.849 9.721 1.00 11.63 371 ILE A O 1
ATOM 3034 N N . GLU A 1 375 ? 4.749 26.015 10.227 1.00 11.17 372 GLU A N 1
ATOM 3035 C CA . GLU A 1 375 ? 4.082 26.519 9.041 1.00 13.03 372 GLU A CA 1
ATOM 3036 C C . GLU A 1 375 ? 4.953 26.314 7.804 1.00 11.80 372 GLU A C 1
ATOM 3037 O O . GLU A 1 375 ? 6.131 26.705 7.784 1.00 11.62 372 GLU A O 1
ATOM 3043 N N . LYS A 1 376 ? 4.351 25.679 6.791 1.00 10.43 373 LYS A N 1
ATOM 3044 C CA . LYS A 1 376 ? 4.883 25.621 5.421 1.00 10.16 373 LYS A CA 1
ATOM 3045 C C . LYS A 1 376 ? 6.241 24.961 5.246 1.00 9.42 373 LYS A C 1
ATOM 3046 O O . LYS A 1 376 ? 6.975 25.283 4.307 1.00 9.49 373 LYS A O 1
ATOM 3052 N N . ARG A 1 377 ? 6.583 24.026 6.138 1.00 9.48 374 ARG A N 1
ATOM 3053 C CA . ARG A 1 377 ? 7.830 23.272 5.977 1.00 9.52 374 ARG A CA 1
ATOM 3054 C C . ARG A 1 377 ? 7.564 21.791 6.259 1.00 9.81 374 ARG A C 1
ATOM 3055 O O . ARG A 1 377 ? 6.485 21.446 6.772 1.00 10.58 374 ARG A O 1
ATOM 3063 N N . GLY A 1 378 ? 8.514 20.937 5.873 1.00 9.95 375 GLY A N 1
ATOM 3064 C CA . GLY A 1 378 ? 8.461 19.510 6.189 1.00 10.12 375 GLY A CA 1
ATOM 3065 C C . GLY A 1 378 ? 7.832 18.617 5.130 1.00 10.23 375 GLY A C 1
ATOM 3066 O O . GLY A 1 378 ? 7.800 17.405 5.299 1.00 9.91 375 GLY A O 1
ATOM 3067 N N . TYR A 1 379 ? 7.317 19.215 4.056 1.00 9.33 376 TYR A N 1
ATOM 3068 C CA . TYR A 1 379 ? 6.591 18.450 3.043 1.00 10.17 376 TYR A CA 1
ATOM 3069 C C . TYR A 1 379 ? 6.918 19.023 1.672 1.00 10.65 376 TYR A C 1
ATOM 3070 O O . TYR A 1 379 ? 7.102 20.249 1.519 1.00 10.67 376 TYR A O 1
ATOM 3079 N N . ILE A 1 380 ? 6.968 18.147 0.670 1.00 10.59 377 ILE A N 1
ATOM 3080 C CA . ILE A 1 380 ? 7.088 18.640 -0.698 1.00 10.14 377 ILE A CA 1
ATOM 3081 C C . ILE A 1 380 ? 5.677 18.876 -1.225 1.00 10.10 377 ILE A C 1
ATOM 3082 O O . ILE A 1 380 ? 5.079 17.987 -1.836 1.00 10.47 377 ILE A O 1
ATOM 3087 N N . ARG A 1 381 ? 5.140 20.069 -0.943 1.00 10.03 378 ARG A N 1
ATOM 3088 C CA . ARG A 1 381 ? 3.794 20.482 -1.361 1.00 10.23 378 ARG A CA 1
ATOM 3089 C C . ARG A 1 381 ? 3.876 21.876 -1.994 1.00 10.21 378 ARG A C 1
ATOM 3090 O O . ARG A 1 381 ? 4.681 22.715 -1.563 1.00 10.52 378 ARG A O 1
ATOM 3098 N N . PRO A 1 382 ? 3.029 22.142 -2.984 1.00 10.48 379 PRO A N 1
ATOM 3099 C CA . PRO A 1 382 ? 2.985 23.472 -3.566 1.00 10.12 379 PRO A CA 1
ATOM 3100 C C . PRO A 1 382 ? 2.662 24.522 -2.484 1.00 10.19 379 PRO A C 1
ATOM 3101 O O . PRO A 1 382 ? 1.785 24.314 -1.658 1.00 10.44 379 PRO A O 1
ATOM 3105 N N . GLY A 1 383 ? 3.392 25.624 -2.481 1.00 9.64 380 GLY A N 1
ATOM 3106 C CA . GLY A 1 383 ? 3.139 26.696 -1.522 1.00 10.29 380 GLY A CA 1
ATOM 3107 C C . GLY A 1 383 ? 4.006 26.609 -0.280 1.00 9.80 380 GLY A C 1
ATOM 3108 O O . GLY A 1 383 ? 4.060 27.549 0.514 1.00 9.53 380 GLY A O 1
ATOM 3109 N N . TYR A 1 384 ? 4.678 25.481 -0.094 1.00 9.93 381 TYR A N 1
ATOM 3110 C CA . TYR A 1 384 ? 5.565 25.309 1.051 1.00 10.07 381 TYR A CA 1
ATOM 3111 C C . TYR A 1 384 ? 6.952 25.874 0.730 1.00 10.39 381 TYR A C 1
ATOM 3112 O O . TYR A 1 384 ? 7.326 25.962 -0.435 1.00 10.48 381 TYR A O 1
ATOM 3121 N N . TYR A 1 385 ? 7.731 26.205 1.758 1.00 10.83 382 TYR A N 1
ATOM 3122 C CA . TYR A 1 385 ? 9.124 26.631 1.527 1.00 10.94 382 TYR A CA 1
ATOM 3123 C C . TYR A 1 385 ? 9.959 25.552 0.866 1.00 10.77 382 TYR A C 1
ATOM 3124 O O . TYR A 1 385 ? 9.826 24.354 1.170 1.00 10.60 382 TYR A O 1
ATOM 3133 N N . ALA A 1 386 ? 10.812 25.978 -0.061 1.00 10.31 383 ALA A N 1
ATOM 3134 C CA . ALA A 1 386 ? 11.690 25.044 -0.770 1.00 10.18 383 ALA A CA 1
ATOM 3135 C C . ALA A 1 386 ? 12.921 24.673 0.080 1.00 10.46 383 ALA A C 1
ATOM 3136 O O . ALA A 1 386 ? 14.064 25.025 -0.255 1.00 11.27 383 ALA A O 1
ATOM 3138 N N . ASP A 1 387 ? 12.667 23.976 1.186 1.00 10.25 384 ASP A N 1
ATOM 3139 C CA . ASP A 1 387 ? 13.703 23.354 2.013 1.00 9.99 384 ASP A CA 1
ATOM 3140 C C . ASP A 1 387 ? 13.813 21.925 1.540 1.00 9.82 384 ASP A C 1
ATOM 3141 O O . ASP A 1 387 ? 12.909 21.116 1.787 1.00 9.46 384 ASP A O 1
ATOM 3146 N N . LEU A 1 388 ? 14.897 21.610 0.826 1.00 9.39 385 LEU A N 1
ATOM 3147 C CA . LEU A 1 388 ? 14.966 20.328 0.106 1.00 10.37 385 LEU A CA 1
ATOM 3148 C C . LEU A 1 388 ? 16.373 19.762 0.146 1.00 11.15 385 LEU A C 1
ATOM 3149 O O . LEU A 1 388 ? 17.357 20.520 0.183 1.00 11.56 385 LEU A O 1
ATOM 3154 N N . VAL A 1 389 ? 16.474 18.434 0.133 1.00 10.92 386 VAL A N 1
ATOM 3155 C CA . VAL A 1 389 ? 17.773 17.790 0.060 1.00 10.39 386 VAL A CA 1
ATOM 3156 C C . VAL A 1 389 ? 17.768 16.738 -1.060 1.00 11.00 386 VAL A C 1
ATOM 3157 O O . VAL A 1 389 ? 16.810 15.975 -1.215 1.00 10.92 386 VAL A O 1
ATOM 3161 N N . LEU A 1 390 ? 18.844 16.739 -1.842 1.00 10.43 387 LEU A N 1
ATOM 3162 C CA . LEU A 1 390 ? 19.076 15.743 -2.876 1.00 10.55 387 LEU A CA 1
ATOM 3163 C C . LEU A 1 390 ? 20.213 14.864 -2.376 1.00 11.05 387 LEU A C 1
ATOM 3164 O O . LEU A 1 390 ? 21.279 15.382 -2.035 1.00 9.69 387 LEU A O 1
ATOM 3169 N N . VAL A 1 391 ? 19.982 13.547 -2.324 1.00 10.83 388 VAL A N 1
ATOM 3170 C CA . VAL A 1 391 ? 21.034 12.619 -1.893 1.00 11.38 388 VAL A CA 1
ATOM 3171 C C . VAL A 1 391 ? 21.418 11.682 -3.034 1.00 11.17 388 VAL A C 1
ATOM 3172 O O . VAL A 1 391 ? 20.559 11.316 -3.872 1.00 10.20 388 VAL A O 1
ATOM 3176 N N . ASP A 1 392 ? 22.704 11.307 -3.084 1.00 9.70 389 ASP A N 1
ATOM 3177 C CA . ASP A 1 392 ? 23.176 10.401 -4.138 1.00 10.59 389 ASP A CA 1
ATOM 3178 C C . ASP A 1 392 ? 23.421 9.027 -3.525 1.00 10.57 389 ASP A C 1
ATOM 3179 O O . ASP A 1 392 ? 24.388 8.864 -2.772 1.00 10.83 389 ASP A O 1
ATOM 3184 N N . PRO A 1 393 ? 22.569 8.034 -3.850 1.00 11.26 390 PRO A N 1
ATOM 3185 C CA . PRO A 1 393 ? 22.697 6.692 -3.250 1.00 12.10 390 PRO A CA 1
ATOM 3186 C C . PRO A 1 393 ? 23.797 5.830 -3.870 1.00 13.28 390 PRO A C 1
ATOM 3187 O O . PRO A 1 393 ? 23.946 4.668 -3.466 1.00 11.98 390 PRO A O 1
ATOM 3191 N N . SER A 1 394 ? 24.552 6.364 -4.837 1.00 13.25 391 SER A N 1
ATOM 3192 C CA . SER A 1 394 ? 25.686 5.587 -5.347 1.00 14.96 391 SER A CA 1
ATOM 3193 C C . SER A 1 394 ? 27.020 6.335 -5.344 1.00 15.23 391 SER A C 1
ATOM 3194 O O . SER A 1 394 ? 27.911 6.039 -6.138 1.00 15.47 391 SER A O 1
ATOM 3197 N N . SER A 1 395 ? 27.156 7.271 -4.416 1.00 15.04 392 SER A N 1
ATOM 3198 C CA . SER A 1 395 ? 28.381 8.029 -4.226 1.00 15.36 392 SER A CA 1
ATOM 3199 C C . SER A 1 395 ? 28.731 7.955 -2.736 1.00 14.84 392 SER A C 1
ATOM 3200 O O . SER A 1 395 ? 28.194 8.717 -1.935 1.00 14.39 392 SER A O 1
ATOM 3203 N N . PRO A 1 396 ? 29.571 6.974 -2.340 1.00 14.64 393 PRO A N 1
ATOM 3204 C CA . PRO A 1 396 ? 29.964 6.872 -0.941 1.00 14.13 393 PRO A CA 1
ATOM 3205 C C . PRO A 1 396 ? 30.630 8.115 -0.376 1.00 13.69 393 PRO A C 1
ATOM 3206 O O . PRO A 1 396 ? 31.261 8.902 -1.113 1.00 13.31 393 PRO A O 1
ATOM 3210 N N . HIS A 1 397 ? 30.491 8.264 0.932 1.00 12.76 394 HIS A N 1
ATOM 3211 C CA . HIS A 1 397 ? 31.069 9.378 1.673 1.00 12.98 394 HIS A CA 1
ATOM 3212 C C . HIS A 1 397 ? 31.816 8.845 2.901 1.00 12.54 394 HIS A C 1
ATOM 3213 O O . HIS A 1 397 ? 31.220 8.214 3.775 1.00 11.86 394 HIS A O 1
ATOM 3220 N N . THR A 1 398 ? 33.123 9.093 2.964 1.00 12.88 395 THR A N 1
ATOM 3221 C CA . THR A 1 398 ? 33.922 8.668 4.111 1.00 12.77 395 THR A CA 1
ATOM 3222 C C . THR A 1 398 ? 34.158 9.869 5.026 1.00 12.60 395 THR A C 1
ATOM 3223 O O . THR A 1 398 ? 34.645 10.912 4.585 1.00 12.97 395 THR A O 1
ATOM 3227 N N . VAL A 1 399 ? 33.839 9.706 6.301 1.00 11.51 396 VAL A N 1
ATOM 3228 C CA . VAL A 1 399 ? 33.982 10.772 7.279 1.00 12.00 396 VAL A CA 1
ATOM 3229 C C . VAL A 1 399 ? 35.452 10.858 7.699 1.00 12.98 396 VAL A C 1
ATOM 3230 O O . VAL A 1 399 ? 36.045 9.858 8.133 1.00 12.37 396 VAL A O 1
ATOM 3234 N N . SER A 1 400 ? 36.025 12.059 7.589 1.00 13.98 397 SER A N 1
ATOM 3235 C CA . SER A 1 400 ? 37.420 12.275 7.957 1.00 15.05 397 SER A CA 1
ATOM 3236 C C . SER A 1 400 ? 37.623 13.658 8.579 1.00 15.73 397 SER A C 1
ATOM 3237 O O . SER A 1 400 ? 36.753 14.540 8.467 1.00 14.34 397 SER A O 1
ATOM 3240 N N . ALA A 1 401 ? 38.796 13.853 9.189 1.00 16.40 398 ALA A N 1
ATOM 3241 C CA . ALA A 1 401 ? 39.159 15.125 9.819 1.00 18.21 398 ALA A CA 1
ATOM 3242 C C . ALA A 1 401 ? 39.028 16.266 8.823 1.00 19.21 398 ALA A C 1
ATOM 3243 O O . ALA A 1 401 ? 38.615 17.383 9.165 1.00 20.28 398 ALA A O 1
ATOM 3245 N N . ASP A 1 402 ? 39.354 15.959 7.579 1.00 19.50 399 ASP A N 1
ATOM 3246 C CA . ASP A 1 402 ? 39.359 16.939 6.509 1.00 20.93 399 ASP A CA 1
ATOM 3247 C C . ASP A 1 402 ? 37.979 17.414 6.081 1.00 19.81 399 ASP A C 1
ATOM 3248 O O . ASP A 1 402 ? 37.839 18.574 5.665 1.00 21.00 399 ASP A O 1
ATOM 3253 N N . ASN A 1 403 ? 36.974 16.537 6.149 1.00 17.23 400 ASN A N 1
ATOM 3254 C CA . ASN A 1 403 ? 35.636 16.916 5.714 1.00 15.25 400 ASN A CA 1
ATOM 3255 C C . ASN A 1 403 ? 34.601 17.141 6.850 1.00 13.96 400 ASN A C 1
ATOM 3256 O O . ASN A 1 403 ? 33.475 17.522 6.588 1.00 12.90 400 ASN A O 1
ATOM 3261 N N . ILE A 1 404 ? 35.013 16.967 8.107 1.00 12.84 401 ILE A N 1
ATOM 3262 C CA . ILE A 1 404 ? 34.131 17.292 9.246 1.00 11.02 401 ILE A CA 1
ATOM 3263 C C . ILE A 1 404 ? 33.933 18.813 9.341 1.00 10.68 401 ILE A C 1
ATOM 3264 O O . ILE A 1 404 ? 34.908 19.570 9.356 1.00 10.58 401 ILE A O 1
ATOM 3269 N N . LEU A 1 405 ? 32.675 19.258 9.399 1.00 10.40 402 LEU A N 1
ATOM 3270 C CA . LEU A 1 405 ? 32.379 20.707 9.477 1.00 10.10 402 LEU A CA 1
ATOM 3271 C C . LEU A 1 405 ? 32.155 21.276 10.901 1.00 9.73 402 LEU A C 1
ATOM 3272 O O . LEU A 1 405 ? 32.362 22.486 11.137 1.00 10.39 402 LEU A O 1
ATOM 3277 N N . SER A 1 406 ? 31.703 20.440 11.831 1.00 9.81 403 SER A N 1
ATOM 3278 C CA . SER A 1 406 ? 31.426 20.911 13.194 1.00 9.18 403 SER A CA 1
ATOM 3279 C C . SER A 1 406 ? 32.675 21.534 13.772 1.00 9.09 403 SER A C 1
ATOM 3280 O O . SER A 1 406 ? 33.801 21.043 13.543 1.00 8.13 403 SER A O 1
ATOM 3283 N N . LEU A 1 407 ? 32.498 22.615 14.511 1.00 8.78 404 LEU A N 1
ATOM 3284 C CA . LEU A 1 407 ? 33.651 23.342 15.043 1.00 9.49 404 LEU A CA 1
ATOM 3285 C C . LEU A 1 407 ? 34.543 22.447 15.917 1.00 9.41 404 LEU A C 1
ATOM 3286 O O . LEU A 1 407 ? 35.752 22.674 15.989 1.00 8.88 404 LEU A O 1
ATOM 3291 N N . CYS A 1 408 ? 33.959 21.428 16.547 1.00 9.52 405 CYS A N 1
ATOM 3292 C CA . CYS A 1 408 ? 34.690 20.581 17.490 1.00 10.41 405 CYS A CA 1
ATOM 3293 C C . CYS A 1 408 ? 35.632 19.626 16.763 1.00 10.77 405 CYS A C 1
ATOM 3294 O O . CYS A 1 408 ? 36.509 19.035 17.381 1.00 10.84 405 CYS A O 1
ATOM 3297 N N . GLY A 1 409 ? 35.438 19.472 15.460 1.00 10.55 406 GLY A N 1
ATOM 3298 C CA . GLY A 1 409 ? 36.445 18.828 14.629 1.00 11.69 406 GLY A CA 1
ATOM 3299 C C . GLY A 1 409 ? 36.583 17.320 14.777 1.00 11.00 406 GLY A C 1
ATOM 3300 O O . GLY A 1 409 ? 37.596 16.778 14.390 1.00 12.50 406 GLY A O 1
ATOM 3301 N N . TRP A 1 410 ? 35.581 16.637 15.333 1.00 10.55 407 TRP A N 1
ATOM 3302 C CA . TRP A 1 410 ? 35.596 15.156 15.373 1.00 9.01 407 TRP A CA 1
ATOM 3303 C C . TRP A 1 410 ? 34.191 14.664 15.109 1.00 9.36 407 TRP A C 1
ATOM 3304 O O . TRP A 1 410 ? 33.250 15.464 15.091 1.00 8.29 407 TRP A O 1
ATOM 3315 N N . SER A 1 411 ? 34.037 13.354 14.892 1.00 8.78 408 SER A N 1
ATOM 3316 C CA . SER A 1 411 ? 32.729 12.763 14.664 1.00 9.71 408 SER A CA 1
ATOM 3317 C C . SER A 1 411 ? 32.733 11.368 15.269 1.00 9.67 408 SER A C 1
ATOM 3318 O O . SER A 1 411 ? 33.729 10.682 15.141 1.00 8.90 408 SER A O 1
ATOM 3321 N N . PRO A 1 412 ? 31.617 10.940 15.891 1.00 10.86 409 PRO A N 1
ATOM 3322 C CA . PRO A 1 412 ? 31.533 9.509 16.279 1.00 11.29 409 PRO A CA 1
ATOM 3323 C C . PRO A 1 412 ? 31.529 8.552 15.080 1.00 11.32 409 PRO A C 1
ATOM 3324 O O . PRO A 1 412 ? 31.766 7.355 15.257 1.00 10.94 409 PRO A O 1
ATOM 3328 N N . PHE A 1 413 ? 31.280 9.086 13.883 1.00 10.66 410 PHE A N 1
ATOM 3329 C CA . PHE A 1 413 ? 31.352 8.308 12.639 1.00 12.14 410 PHE A CA 1
ATOM 3330 C C . PHE A 1 413 ? 32.696 8.382 11.922 1.00 12.25 410 PHE A C 1
ATOM 3331 O O . PHE A 1 413 ? 32.820 7.911 10.778 1.00 12.96 410 PHE A O 1
ATOM 3339 N N . GLU A 1 414 ? 33.718 8.937 12.572 1.00 13.72 411 GLU A N 1
ATOM 3340 C CA . GLU A 1 414 ? 35.017 9.116 11.903 1.00 14.82 411 GLU A CA 1
ATOM 3341 C C . GLU A 1 414 ? 35.528 7.772 11.363 1.00 14.20 411 GLU A C 1
ATOM 3342 O O . GLU A 1 414 ? 35.471 6.759 12.058 1.00 13.87 411 GLU A O 1
ATOM 3348 N N . GLY A 1 415 ? 35.957 7.756 10.099 1.00 12.97 412 GLY A N 1
ATOM 3349 C CA . GLY A 1 415 ? 36.433 6.515 9.479 1.00 12.99 412 GLY A CA 1
ATOM 3350 C C . GLY A 1 415 ? 35.358 5.683 8.778 1.00 12.66 412 GLY A C 1
ATOM 3351 O O . GLY A 1 415 ? 35.677 4.786 8.003 1.00 12.58 412 GLY A O 1
ATOM 3352 N N . PHE A 1 416 ? 34.085 5.951 9.053 1.00 11.33 413 PHE A N 1
ATOM 3353 C CA . PHE A 1 416 ? 33.005 5.162 8.467 1.00 11.28 413 PHE A CA 1
ATOM 3354 C C . PHE A 1 416 ? 32.739 5.656 7.048 1.00 10.87 413 PHE A C 1
ATOM 3355 O O . PHE A 1 416 ? 32.872 6.856 6.774 1.00 11.04 413 PHE A O 1
ATOM 3363 N N . THR A 1 417 ? 32.426 4.722 6.139 1.00 10.65 414 THR A N 1
ATOM 3364 C CA . THR A 1 417 ? 32.025 5.066 4.774 1.00 10.37 414 THR A CA 1
ATOM 3365 C C . THR A 1 417 ? 30.527 4.775 4.606 1.00 10.96 414 THR A C 1
ATOM 3366 O O . THR A 1 417 ? 30.108 3.610 4.666 1.00 10.55 414 THR A O 1
ATOM 3370 N N . PHE A 1 418 ? 29.743 5.839 4.385 1.00 10.18 415 PHE A N 1
ATOM 3371 C CA . PHE A 1 418 ? 28.321 5.745 4.068 1.00 10.64 415 PHE A CA 1
ATOM 3372 C C . PHE A 1 418 ? 28.145 5.515 2.590 1.00 10.50 415 PHE A C 1
ATOM 3373 O O . PHE A 1 418 ? 28.942 6.032 1.800 1.00 10.44 415 PHE A O 1
ATOM 3381 N N A SER A 1 419 ? 27.134 4.737 2.210 0.50 10.05 416 SER A N 1
ATOM 3382 N N B SER A 1 419 ? 27.107 4.742 2.236 0.50 9.94 416 SER A N 1
ATOM 3383 C CA A SER A 1 419 ? 26.879 4.471 0.793 0.50 10.00 416 SER A CA 1
ATOM 3384 C CA B SER A 1 419 ? 26.757 4.416 0.841 0.50 9.86 416 SER A CA 1
ATOM 3385 C C A SER A 1 419 ? 26.347 5.716 0.099 0.50 10.15 416 SER A C 1
ATOM 3386 C C B SER A 1 419 ? 26.196 5.622 0.099 0.50 10.04 416 SER A C 1
ATOM 3387 O O A SER A 1 419 ? 26.578 5.894 -1.111 0.50 10.30 416 SER A O 1
ATOM 3388 O O B SER A 1 419 ? 26.251 5.682 -1.141 0.50 10.20 416 SER A O 1
ATOM 3393 N N . HIS A 1 420 ? 25.648 6.560 0.864 1.00 10.08 417 HIS A N 1
ATOM 3394 C CA . HIS A 1 420 ? 25.024 7.794 0.343 1.00 10.34 417 HIS A CA 1
ATOM 3395 C C . HIS A 1 420 ? 25.874 9.038 0.609 1.00 9.89 417 HIS A C 1
ATOM 3396 O O . HIS A 1 420 ? 26.685 9.058 1.558 1.00 10.07 417 HIS A O 1
ATOM 3403 N N A SER A 1 421 ? 25.674 10.069 -0.206 0.50 10.22 418 SER A N 1
ATOM 3404 N N B SER A 1 421 ? 25.677 10.079 -0.217 0.50 10.20 418 SER A N 1
ATOM 3405 C CA A SER A 1 421 ? 26.195 11.387 0.113 0.50 10.71 418 SER A CA 1
ATOM 3406 C CA B SER A 1 421 ? 26.297 11.414 -0.038 0.50 10.58 418 SER A CA 1
ATOM 3407 C C A SER A 1 421 ? 25.099 12.415 -0.140 0.50 11.12 418 SER A C 1
ATOM 3408 C C B SER A 1 421 ? 25.265 12.507 -0.334 0.50 11.00 418 SER A C 1
ATOM 3409 O O A SER A 1 421 ? 24.135 12.153 -0.860 0.50 10.45 418 SER A O 1
ATOM 3410 O O B SER A 1 421 ? 24.514 12.385 -1.310 0.50 9.60 418 SER A O 1
ATOM 3415 N N . VAL A 1 422 ? 25.259 13.582 0.465 1.00 10.74 419 VAL A N 1
ATOM 3416 C CA . VAL A 1 422 ? 24.378 14.713 0.183 1.00 10.82 419 VAL A CA 1
ATOM 3417 C C . VAL A 1 422 ? 24.917 15.422 -1.066 1.00 11.64 419 VAL A C 1
ATOM 3418 O O . VAL A 1 422 ? 26.094 15.841 -1.105 1.00 11.44 419 VAL A O 1
ATOM 3422 N N . ALA A 1 423 ? 24.070 15.528 -2.091 1.00 9.90 420 ALA A N 1
ATOM 3423 C CA . ALA A 1 423 ? 24.466 16.123 -3.352 1.00 9.86 420 ALA A CA 1
ATOM 3424 C C . ALA A 1 423 ? 24.169 17.613 -3.343 1.00 9.83 420 ALA A C 1
ATOM 3425 O O . ALA A 1 423 ? 25.010 18.398 -3.787 1.00 9.92 420 ALA A O 1
ATOM 3427 N N . TYR A 1 424 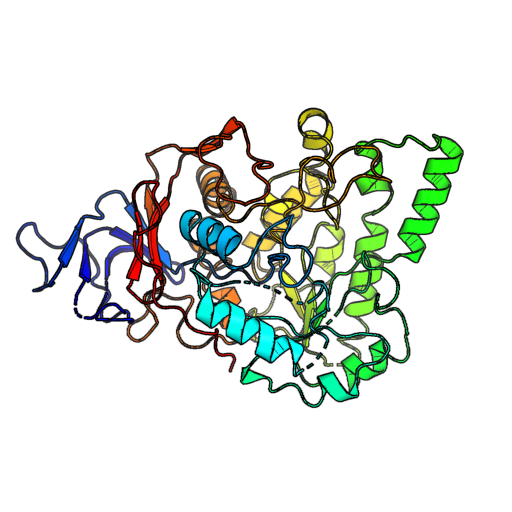? 22.974 17.986 -2.869 1.00 9.82 421 TYR A N 1
ATOM 3428 C CA . TYR A 1 424 ? 22.544 19.405 -2.842 1.00 10.13 421 TYR A CA 1
ATOM 3429 C C . TYR A 1 424 ? 21.599 19.658 -1.664 1.00 9.84 421 TYR A C 1
ATOM 3430 O O . TYR A 1 424 ? 20.757 18.803 -1.363 1.00 9.65 421 TYR A O 1
ATOM 3439 N N . THR A 1 425 ? 21.686 20.841 -1.043 1.00 9.45 422 THR A N 1
ATOM 3440 C CA . THR A 1 425 ? 20.718 21.246 -0.012 1.00 9.93 422 THR A CA 1
ATOM 3441 C C . THR A 1 425 ? 20.237 22.657 -0.329 1.00 10.44 422 THR A C 1
ATOM 3442 O O . THR A 1 425 ? 21.050 23.564 -0.558 1.00 10.16 422 THR A O 1
ATOM 3446 N N . PHE A 1 426 ? 18.917 22.794 -0.400 1.00 9.89 423 PHE A N 1
ATOM 3447 C CA . PHE A 1 426 ? 18.257 24.088 -0.612 1.00 10.15 423 PHE A CA 1
ATOM 3448 C C . PHE A 1 426 ? 17.571 24.491 0.685 1.00 10.60 423 PHE A C 1
ATOM 3449 O O . PHE A 1 426 ? 16.903 23.666 1.315 1.00 10.43 423 PHE A O 1
ATOM 3457 N N . VAL A 1 427 ? 17.711 25.763 1.047 1.00 10.28 424 VAL A N 1
ATOM 3458 C CA . VAL A 1 427 ? 17.061 26.352 2.196 1.00 10.58 424 VAL A CA 1
ATOM 3459 C C . VAL A 1 427 ? 16.285 27.545 1.660 1.00 10.76 424 VAL A C 1
ATOM 3460 O O . VAL A 1 427 ? 16.901 28.487 1.165 1.00 9.77 424 VAL A O 1
ATOM 3464 N N . ASN A 1 428 ? 14.950 27.493 1.722 1.00 10.04 425 ASN A N 1
ATOM 3465 C CA . ASN A 1 428 ? 14.111 28.576 1.169 1.00 10.79 425 ASN A CA 1
ATOM 3466 C C . ASN A 1 428 ? 14.449 28.864 -0.296 1.00 10.23 425 ASN A C 1
ATOM 3467 O O . ASN A 1 428 ? 14.514 30.030 -0.714 1.00 10.12 425 ASN A O 1
ATOM 3472 N N . GLY A 1 429 ? 14.709 27.796 -1.063 1.00 10.52 426 GLY A N 1
ATOM 3473 C CA . GLY A 1 429 ? 15.007 27.920 -2.500 1.00 10.39 426 GLY A CA 1
ATOM 3474 C C . GLY A 1 429 ? 16.424 28.371 -2.835 1.00 11.96 426 GLY A C 1
ATOM 3475 O O . GLY A 1 429 ? 16.777 28.484 -4.008 1.00 12.43 426 GLY A O 1
ATOM 3476 N N . CYS A 1 430 ? 17.236 2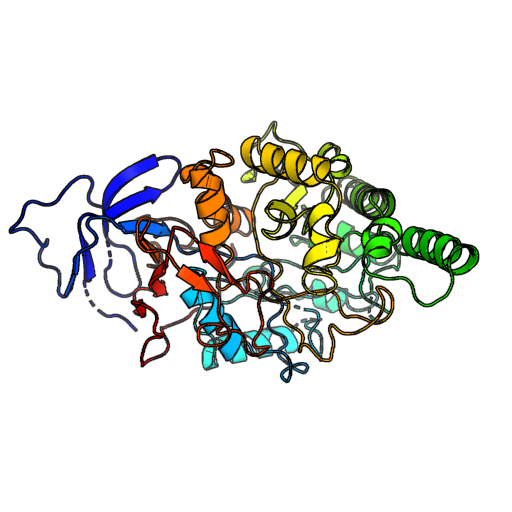8.618 -1.810 1.00 11.93 427 CYS A N 1
ATOM 3477 C CA . CYS A 1 430 ? 18.636 29.024 -1.975 1.00 13.41 427 CYS A CA 1
ATOM 3478 C C . CYS A 1 430 ? 19.505 27.802 -1.868 1.00 13.09 427 CYS A C 1
ATOM 3479 O O . CYS A 1 430 ? 19.418 27.050 -0.892 1.00 14.79 427 CYS A O 1
ATOM 3482 N N . LEU A 1 431 ? 20.339 27.586 -2.869 1.00 13.42 428 LEU A N 1
ATOM 3483 C CA . LEU A 1 431 ? 21.283 26.479 -2.808 1.00 12.93 428 LEU A CA 1
ATOM 3484 C C . LEU A 1 431 ? 22.346 26.782 -1.735 1.00 12.87 428 LEU A C 1
ATOM 3485 O O . LEU A 1 431 ? 23.107 27.752 -1.882 1.00 13.56 428 LEU A O 1
ATOM 3490 N N . ALA A 1 432 ? 22.373 25.979 -0.664 1.00 12.06 429 ALA A N 1
ATOM 3491 C CA . ALA A 1 432 ? 23.251 26.223 0.495 1.00 12.73 429 ALA A CA 1
ATOM 3492 C C . ALA A 1 432 ? 24.497 25.343 0.513 1.00 12.56 429 ALA A C 1
ATOM 3493 O O . ALA A 1 432 ? 25.496 25.649 1.183 1.00 12.72 429 ALA A O 1
ATOM 3495 N N . TYR A 1 433 ? 24.424 24.250 -0.233 1.00 13.05 430 TYR A N 1
ATOM 3496 C CA . TYR A 1 433 ? 25.457 23.224 -0.224 1.00 13.09 430 TYR A CA 1
ATOM 3497 C C . TYR A 1 433 ? 25.329 22.411 -1.496 1.00 13.59 430 TYR A C 1
ATOM 3498 O O . TYR A 1 433 ? 24.231 21.988 -1.859 1.00 13.69 430 TYR A O 1
ATOM 3507 N N . ALA A 1 434 ? 26.456 22.169 -2.150 1.00 14.79 431 ALA A N 1
ATOM 3508 C CA . ALA A 1 434 ? 26.468 21.423 -3.406 1.00 16.20 431 ALA A CA 1
ATOM 3509 C C . ALA A 1 434 ? 27.795 20.720 -3.512 1.00 18.16 431 ALA A C 1
ATOM 3510 O O . ALA A 1 434 ? 28.850 21.343 -3.343 1.00 17.52 431 ALA A O 1
ATOM 3512 N N . LYS A 1 435 ? 27.739 19.412 -3.757 1.00 20.34 432 LYS A N 1
ATOM 3513 C CA . LYS A 1 435 ? 28.929 18.635 -4.127 1.00 21.83 432 LYS A CA 1
ATOM 3514 C C . LYS A 1 435 ? 30.111 18.873 -3.179 1.00 20.61 432 LYS A C 1
ATOM 3515 O O . LYS A 1 435 ? 31.212 19.238 -3.600 1.00 21.90 432 LYS A O 1
ATOM 3521 N N . GLY A 1 436 ? 29.836 18.709 -1.896 1.00 19.47 433 GLY A N 1
ATOM 3522 C CA . GLY A 1 436 ? 30.852 18.745 -0.865 1.00 18.19 433 GLY A CA 1
ATOM 3523 C C . GLY A 1 436 ? 31.228 20.110 -0.353 1.00 17.77 433 GLY A C 1
ATOM 3524 O O . GLY A 1 436 ? 32.068 20.210 0.522 1.00 17.63 433 GLY A O 1
ATOM 3525 N N . ARG A 1 437 ? 30.628 21.166 -0.893 1.00 17.11 434 ARG A N 1
ATOM 3526 C CA . ARG A 1 437 ? 31.028 22.526 -0.513 1.00 17.82 434 ARG A CA 1
ATOM 3527 C C . ARG A 1 437 ? 29.835 23.398 -0.108 1.00 15.81 434 ARG A C 1
ATOM 3528 O O . ARG A 1 437 ? 28.808 23.416 -0.785 1.00 14.57 434 ARG A O 1
ATOM 3536 N N . LEU A 1 438 ? 29.997 24.152 0.974 1.00 14.93 435 LEU A N 1
ATOM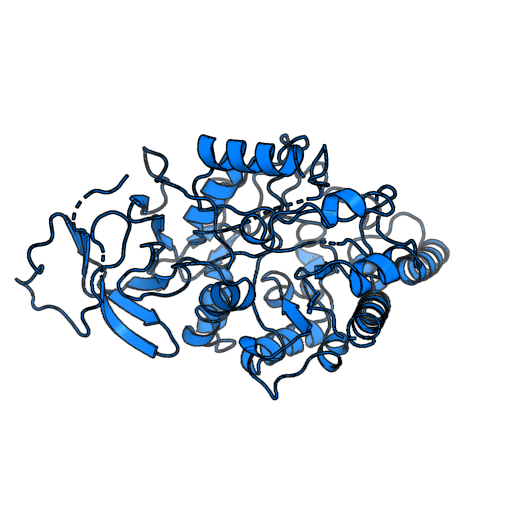 3537 C CA . LEU A 1 438 ? 29.027 25.169 1.327 1.00 14.30 435 LEU A CA 1
ATOM 3538 C C . LEU A 1 438 ? 28.982 26.230 0.236 1.00 14.65 435 LEU A C 1
ATOM 3539 O O . LEU A 1 438 ? 30.018 26.522 -0.389 1.00 12.92 435 LEU A O 1
ATOM 3544 N N . ALA A 1 439 ? 27.802 26.809 0.022 1.00 14.33 436 ALA A N 1
ATOM 3545 C CA . ALA A 1 439 ? 27.644 27.962 -0.878 1.00 14.36 436 ALA A CA 1
ATOM 3546 C C . ALA A 1 439 ? 28.519 29.153 -0.486 1.00 15.03 436 ALA A C 1
ATOM 3547 O O . ALA A 1 439 ? 28.885 29.310 0.680 1.00 13.34 436 ALA A O 1
ATOM 3549 N N . GLU A 1 440 ? 28.845 29.980 -1.481 1.00 15.71 437 GLU A N 1
ATOM 3550 C CA . GLU A 1 440 ? 29.568 31.248 -1.275 1.00 18.06 437 GLU A CA 1
ATOM 3551 C C . GLU A 1 440 ? 28.793 32.200 -0.382 1.00 17.37 437 GLU A C 1
ATOM 3552 O O . GLU A 1 440 ? 29.375 32.903 0.444 1.00 17.93 437 GLU A O 1
ATOM 3558 N N . SER A 1 441 ? 27.477 32.211 -0.566 1.00 16.54 438 SER A N 1
ATOM 3559 C CA . SER A 1 441 ? 26.584 33.120 0.140 1.00 15.76 438 SER A CA 1
ATOM 3560 C C . SER A 1 441 ? 25.669 32.323 1.046 1.00 14.98 438 SER A C 1
ATOM 3561 O O . SER A 1 441 ? 25.165 31.270 0.659 1.00 14.12 438 SER A O 1
ATOM 3564 N N . ARG A 1 442 ? 25.449 32.847 2.246 1.00 13.25 439 ARG A N 1
ATOM 3565 C CA . ARG A 1 442 ? 24.517 32.261 3.195 1.00 12.59 439 ARG A CA 1
ATOM 3566 C C . ARG A 1 442 ? 23.124 32.291 2.577 1.00 11.75 439 ARG A C 1
ATOM 3567 O O . ARG A 1 442 ? 22.750 33.297 1.970 1.00 11.59 439 ARG A O 1
ATOM 3575 N N . PRO A 1 443 ? 22.351 31.193 2.706 1.00 11.72 440 PRO A N 1
ATOM 3576 C CA . PRO A 1 443 ? 20.991 31.216 2.178 1.00 11.66 440 PRO A CA 1
ATOM 3577 C C . PRO A 1 443 ? 20.119 32.153 2.995 1.00 12.48 440 PRO A C 1
ATOM 3578 O O . PRO A 1 443 ? 20.434 32.452 4.164 1.00 12.08 440 PRO A O 1
ATOM 3582 N N . THR A 1 444 ? 19.010 32.574 2.403 1.00 11.98 441 THR A N 1
ATOM 3583 C CA . THR A 1 444 ? 17.948 33.205 3.179 1.00 12.85 441 THR A CA 1
ATOM 3584 C C . THR A 1 444 ? 17.453 32.207 4.220 1.00 12.03 441 THR A C 1
ATOM 3585 O O . THR A 1 444 ? 17.215 31.042 3.898 1.00 12.50 441 THR A O 1
ATOM 3589 N N . VAL A 1 445 ? 17.343 32.666 5.468 1.00 10.73 442 VAL A N 1
ATOM 3590 C CA . VAL A 1 445 ? 16.815 31.838 6.560 1.00 10.54 442 VAL A CA 1
ATOM 3591 C C . VAL A 1 445 ? 15.662 32.572 7.247 1.00 11.03 442 VAL A C 1
ATOM 3592 O O . VAL A 1 445 ? 15.587 33.811 7.198 1.00 10.83 442 VAL A O 1
ATOM 3596 N N . HIS A 1 446 ? 14.783 31.814 7.901 1.00 10.71 443 HIS A N 1
ATOM 3597 C CA . HIS A 1 446 ? 13.632 32.368 8.624 1.00 10.76 443 HIS A CA 1
ATOM 3598 C C . HIS A 1 446 ? 13.508 31.719 9.998 1.00 10.12 443 HIS A C 1
ATOM 3599 O O . HIS A 1 446 ? 13.949 30.581 10.180 1.00 10.15 443 HIS A O 1
ATOM 3606 N N . PRO A 1 447 ? 12.882 32.420 10.962 1.00 11.01 444 PRO A N 1
ATOM 3607 C CA . PRO A 1 447 ? 12.496 31.684 12.161 1.00 9.96 444 PRO A CA 1
ATOM 3608 C C . PRO A 1 447 ? 11.423 30.700 11.753 1.00 10.10 444 PRO A C 1
ATOM 3609 O O . PRO A 1 447 ? 10.546 31.032 10.940 1.00 9.76 444 PRO A O 1
ATOM 3613 N N . LEU A 1 448 ? 11.479 29.497 12.298 1.00 9.58 445 LEU A N 1
ATOM 3614 C CA . LEU A 1 448 ? 10.327 28.603 12.202 1.00 10.25 445 LEU A CA 1
ATOM 3615 C C . LEU A 1 448 ? 9.119 29.276 12.838 1.00 10.74 445 LEU A C 1
ATOM 3616 O O . LEU A 1 448 ? 9.259 29.932 13.868 1.00 10.50 445 LEU A O 1
ATOM 3621 N N . PHE A 1 449 ? 7.944 29.130 12.227 1.00 10.77 446 PHE A N 1
ATOM 3622 C CA . PHE A 1 449 ? 6.720 29.724 12.782 1.00 11.56 446 PHE A CA 1
ATOM 3623 C C . PHE A 1 449 ? 5.815 28.600 13.264 1.00 11.60 446 PHE A C 1
ATOM 3624 O O . PHE A 1 449 ? 5.526 27.663 12.523 1.00 10.73 446 PHE A O 1
ATOM 3632 N N . PHE A 1 450 ? 5.381 28.703 14.509 1.00 11.11 447 PHE A N 1
ATOM 3633 C CA . PHE A 1 450 ? 4.635 27.633 15.160 1.00 11.81 447 PHE A CA 1
ATOM 3634 C C . PHE A 1 450 ? 3.180 28.031 15.402 1.00 12.75 447 PHE A C 1
ATOM 3635 O O . PHE A 1 450 ? 2.907 29.164 15.791 1.00 12.31 447 PHE A O 1
ATOM 3643 N N A ASN A 1 451 ? 2.269 27.123 15.032 0.50 13.56 448 ASN A N 1
ATOM 3644 N N B ASN A 1 451 ? 2.293 27.033 15.336 0.50 12.77 448 ASN A N 1
ATOM 3645 C CA A ASN A 1 451 ? 0.822 27.394 14.879 0.50 14.87 448 ASN A CA 1
ATOM 3646 C CA B ASN A 1 451 ? 0.899 27.128 15.815 0.50 13.40 448 ASN A CA 1
ATOM 3647 C C A ASN A 1 451 ? 0.519 28.747 14.198 0.50 15.05 448 ASN A C 1
ATOM 3648 C C B ASN A 1 451 ? 0.084 28.176 15.090 0.50 13.63 448 ASN A C 1
ATOM 3649 O O A ASN A 1 451 ? -0.643 29.160 14.023 0.50 15.88 448 ASN A O 1
ATOM 3650 O O B ASN A 1 451 ? -0.860 28.730 15.659 0.50 13.81 448 ASN A O 1
#

CATH classification: 2.30.40.10 (+1 more: 3.20.20.140)

Organism: Porphyromonas gingivalis (strain ATCC BAA-308 / W83) (NCBI:txid242619)

B-factor: mean 17.49, std 12.86, range [2.0, 166.46]

Radius of gyration: 21.2 Å; Cα contacts (8 Å, |Δi|>4): 1099; chains: 1; bounding box: 44×44×71 Å

Nearest PDB structures (foldseek):
  2gwn-assembly1_A  TM=1.002E+00  e=3.572E-99  Porphyromonas gingivalis W83
  8hfd-assembly1_B  TM=8.778E-01  e=6.270E-35  Escherichia coli
  3e74-assembly1_B  TM=8.834E-01  e=2.253E-34  Escherichia coli K-12
  4yiw-assembly1_A  TM=8.631E-01  e=4.190E-33  Bacillus anthracis
  3gri-assembly1_A  TM=8.361E-01  e=9.578E-30  Staphylococcus aureus subsp. aureus MW2

Foldseek 3Di:
DFAFEKAAFAFEFFDLDTFTWMWDGFQFTADIGGDHDDDVDDPPGPYYDHHHQWYKFFAFAFEAADQQPDPRPLFHHQQLVLLLQLQQRHAEYHAPHVVGQQPVSQVVVQVVCQVHHLHAYADEHEDFLPRVVVQAVDDLQRHLWYAECDPDDDSNHPDPVSLLCCLVPHATAYEYEAFAVVQLVVQVVVCCVVPNDQAFQLCLCVSSDPCRRQVRLVVNLVSCVCPAQYEYEADQFLVNLVSFDLPDALLPDSYAYEHELLSLQDASVCCVPLTLLQAAVVHRYHPVGSLSVLVCLVRVSHQAYHHNAYGDAVVQSDGHNVRHDHHHGDSSCSSLSVVLCCVVVSDPPNSNLCRRFVRVCSNSVWPQGRGSDRPRGRFMWIKRQQDKDAAALVLNRGSSRDHSRHGPIGSMGTAWTDHSNRTQDHDSDGDPDRHRYYHTTGD

Solvent-accessible surface area: 16817 Å² total

InterPro domains:
  IPR002195 Dihydroorotase, conserved site [PS00483] (311-322)
  IPR006680 Amidohydrolase-related [PF01979] (55-426)
  IPR011059 Metal-dependent hydrolase, composite domain superfamily [G3DSA:2.30.40.10] (5-431)
  IPR011059 Metal-dependent hydrolase, composite domain superfamily [SSF51338] (1-436)
  IPR032466 Metal-dependent hydrolase [SSF51556] (58-376)
  IPR050138 Dihydroorotase/Allantoinase hydrolase-like [PTHR43668] (2-435)

Secondary structure (DSSP, 8-state):
----EEEESEEEEETTEEEEEE--BTTB----EES---TT--TT-SEEEE-TT-EEEEPEE-S-B---TTT-TTT--HHHHHHHHHHTTEEE----SSS----HHHHHHHHHHHHH-SSBB--PPPP-SS-HHHHHT--TTS-S---BSSS--------HHHHHHHHHH--S-EEEB---HHHHHHHHHHHHHHH-S---GGGHHHHS-HHHHHHHHHHHHHHHH----EEE-----TGGGGGS--SS-GGG-SEEEEEEHHHHH--GGGHHHHGGGG--SSPP--HHHHHHHHHHHHHSSS-EEE--B----HHHH-S-TTTSPP----TTTHHHHHHHHHHTTSS-HHHHHIIIIIHHHHHHTBTT-SS--TTSB--EEEEETTS-EE--TTT--STT---TTTT-EES-EEEEEEETTEEEEETTEE-SSPPP--B--B-

Sequence (443 aa):
SNAKILLRNALITNEGKTFPGSVIDGAFISRIIEGELPADDNLSADEVIECSGLRLFPGCIDDQVHFREPGLTHKATIASESRAAVAGGVTSFDPNTNPPTTWERLLEKRQIGADTAWANYGFFFGGTNDNIDEIKRRVVDKHLVPGLLFLGSSTGNLVDDNKEETLEKIFGECDLLIATHCEKEEIIRANKEHYKAKYGNDLDIHFHPLIRSEEACYRSSAEAVEELAERRNARLHILHLSTEKELSLFRNDIPTAQKRITSEVCVVHHLWFSDTDYGRLGNRRRIKWNPAIKKESDREALRAAVRNGRIDIIATDHAPHLLRREKEGSCLQAASGGPLVQHSSLLALLELCNQGIFSIEEIVSSKTAHIPATLFAIEKRGYIRPGYYADLVLVDPSSPHTVSADNILSLCGWSPFEGFTFSSHSSVAYTFVNGCLAYAKGRLAESRPTVHPLFFNN